Protein 9H92 (pdb70)

B-factor: mean 19.62, std 9.48, range [9.52, 74.87]

Solvent-accessible surface area: 17954 Å² total; per-residue (Å²): 108,82,17,28,96,43,0,64,72,9,8,67,48,73,82,101,7,6,1,47,45,156,74,90,109,17,86,102,66,4,51,29,9,3,73,36,52,11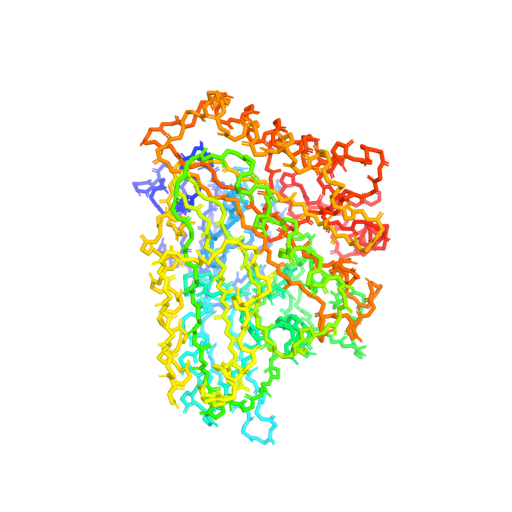6,29,70,0,29,0,2,0,40,0,109,68,22,107,29,0,9,27,0,0,112,2,0,63,91,41,136,33,69,0,5,28,24,12,22,16,37,46,35,6,8,13,10,2,27,83,41,12,1,2,0,12,3,54,64,13,51,83,36,56,16,82,104,132,64,75,18,1,126,0,0,0,0,0,69,1,10,96,1,2,77,36,1,66,99,49,46,20,28,3,2,1,19,10,52,22,41,79,25,3,0,9,43,20,1,8,24,0,0,30,22,20,6,4,15,46,39,0,1,1,0,22,11,3,77,46,0,32,0,0,21,9,115,27,52,79,37,80,0,14,116,109,101,65,106,78,9,3,6,0,2,4,2,2,5,44,0,0,2,0,9,6,7,1,13,0,96,12,41,78,34,19,140,20,1,0,32,5,16,13,29,15,113,34,84,80,36,57,47,15,0,71,8,2,26,23,0,11,68,18,21,42,66,56,72,6,41,103,86,0,11,1,43,0,37,0,32,52,95,17,1,49,0,12,16,3,35,26,21,41,52,128,84,0,84,83,63,81,0,23,71,83,13,168,85,76,24,88,45,60,112,49,116,47,30,128,43,13,51,75,6,10,31,35,19,14,61,118,32,141,91,52,16,45,14,41,70,15,37,2,5,8,22,3,14,7,0,23,99,125,9,41,5,62,102,103,7,0,57,66,2,2,96,45,7,55,107,42,176,35,48,31,75,42,9,3,1,25,1,18,12,5,13,16,16,0,147,119,22,66,33,74,77,0,0,8,42,7,5,64,3,20,0,3,0,42,1,13,0,62,10,101,37,110,26,75,96,61,0,18,95,1,1,30,16,0,13,124,21,2,18,53,34,80,96,145,32,87,28,1,11,18,21,27,32,7,1,18,77,26,84,53,112,95,0,9,67,2,5,5,11,176,8,37,112,81,0,35,82,8,0,31,79,38,0,81,116,24,13,0,59,8,86,5,9,0,53,35,132

Sequence (466 aa):
SAFATCLLASVGGNSSAVAFPNQANYSTLVAPYNFDLLTTPSAIVWPQDTQQVAAAVKCAVDSDIKVQPKSGGHNYGNYGSTTGELSVNLDNLQHFSMNETSWTARLGPGNRLGRVTELMYNNGGRHVPHGTTFTVGLGGHATVGGAGAASRMHGLLLDYVEEVEVVLANSSIVRASKSHNEDLFFAVRGAASSVGIVTDFSIRTEPVPVSSVTYSYIWEGTDPAARAEVFLTWQSSLLAGGSLPQHMAYDLVATANSMILGGAYFGSQEDFEAFNLSSHFKVAPDVTHIKTYTNFFDFSAAASAQTKAAGIASPSHFYAKSLVFNQQTLIPDDAAEEVFKYLATTKNGTDLYAVTFAALGGAVRDVSASETAFYHRDASYFMFSFGRTSGDLTDTTVQFLDGLSEVLTSGQPDAYYGQYVGNVDPRQPTDEALTGYYGKNLHRLQQIKSAVDPNDVFHNQQSIPPL

Nearest PDB structures (foldseek):
  6eo4-assembly2_B  TM=8.897E-01  e=3.076E-40  Physcomitrium patens
  6eo5-assembly2_B  TM=8.881E-01  e=4.455E-39  Physcomitrium patens
  4pzf-assembly1_A  TM=8.553E-01  e=3.661E-32  Eschscholzia californica
  4mla-assembly2_B  TM=7.604E-01  e=3.879E-24  Zea mays
  4mla-assembly1_A  TM=7.280E-01  e=3.454E-24  Zea mays

Secondary structure (DSSP, 8-state):
-HHHHHHHHHTTT-GGGEE-TTSTTHHHHH--SBSSS----SEEE--SSHHHHHHHHHHHHHTT--EEEESS---TT-GGG-TTSEEEE-TT---EEEETTTTEEEE-TT-BHHHHHHHHHHTTSEE----S-TTSBHHHHTTT----TTHHHH--GGGGEEEEEEE-TTS-EEEEBTTBSHHHHHHHHHHGGGT-EEEEEEEE-EEPPS-EEEEEEEEE---HHHHHHHHHHHHHHHHTT-S-TT-EEEEEE-SSEEEEEEEESS-HHHHHHH-GGGGSSS--SEEEEEEESSHHHHHHHHHHHHHHTTSSSSBEEEEEEEEE-TTSPPPHHHHHHHHHHHHHS----SEEEEEEEE--GGGGGS-TTTSS---TT-SEEEEEEEEESSS--HHHHHHHHHHHHHHTTTSTTS-----TTS---SS-HHHHHHHHHGGGHHHHHHHHHHH-TT--B--TTPPPP-

Structure (mmCIF, N/CA/C/O backbone):
data_9H92
#
_entry.id   9H92
#
_cell.length_a   65.115
_cell.length_b   115.720
_cell.length_c   137.426
_cell.angle_alpha   90.00
_cell.angle_beta   90.00
_cell.angle_gamma   90.00
#
_symmetry.space_group_name_H-M   'C 2 2 21'
#
loop_
_entity.id
_entity.type
_entity.pdbx_description
1 polymer 'FAD-linked oxidoreductase sorD'
2 branched alpha-D-mannopyranose-(1-6)-alpha-D-mannopyranose-(1-4)-2-acetamido-2-deoxy-beta-D-glucopyranose-(1-4)-2-acetamido-2-deoxy-beta-D-glucopyranose
3 branched 2-acetamido-2-deoxy-beta-D-glucopyranose-(1-4)-2-acetamido-2-deoxy-beta-D-glucopyranose
4 non-polymer 'FLAVIN-ADENINE DINUCLEOTIDE'
5 non-polymer 2-acetamido-2-deoxy-beta-D-glucopyranose
6 non-polymer 'THIOCYANATE ION'
7 water water
#
loop_
_atom_site.group_PDB
_atom_site.id
_atom_site.type_symbol
_atom_site.label_atom_id
_atom_site.label_alt_id
_atom_site.label_comp_id
_atom_site.label_asym_id
_atom_site.label_entity_id
_atom_site.label_seq_id
_atom_site.pdbx_PDB_ins_code
_atom_site.Cartn_x
_atom_site.Cartn_y
_atom_site.Cartn_z
_atom_site.occupancy
_atom_site.B_iso_or_equiv
_atom_site.auth_seq_id
_atom_site.auth_comp_id
_atom_site.auth_asym_id
_atom_site.auth_atom_id
_atom_site.pdbx_PDB_model_num
ATOM 1 N N . SER A 1 5 ? -48.369 -37.197 28.720 1.00 39.14 5 SER A N 1
ATOM 2 C CA . SER A 1 5 ? -49.167 -35.999 28.373 1.00 36.03 5 SER A CA 1
ATOM 3 C C . SER A 1 5 ? -49.537 -36.094 26.897 1.00 34.59 5 SER A C 1
ATOM 4 O O . SER A 1 5 ? -48.922 -36.870 26.162 1.00 34.70 5 SER A O 1
ATOM 7 N N . ALA A 1 6 ? -50.547 -35.316 26.491 1.00 30.06 6 ALA A N 1
ATOM 8 C CA . ALA A 1 6 ? -50.878 -35.169 25.084 1.00 30.54 6 ALA A CA 1
ATOM 9 C C . ALA A 1 6 ? -49.638 -34.702 24.316 1.00 25.77 6 ALA A C 1
ATOM 10 O O . ALA A 1 6 ? -49.364 -35.192 23.221 1.00 23.72 6 ALA A O 1
ATOM 12 N N . PHE A 1 7 ? -48.937 -33.709 24.886 1.00 23.20 7 PHE A N 1
ATOM 13 C CA . PHE A 1 7 ? -47.716 -33.166 24.279 1.00 20.53 7 PHE A CA 1
ATOM 14 C C . PHE A 1 7 ? -46.688 -34.266 24.021 1.00 19.21 7 PHE A C 1
ATOM 15 O O . PHE A 1 7 ? -46.078 -34.327 22.949 1.00 18.09 7 PHE A O 1
ATOM 23 N N . ALA A 1 8 ? -46.396 -35.085 25.027 1.00 19.60 8 ALA A N 1
ATOM 24 C CA . ALA A 1 8 ? -45.422 -36.147 24.894 1.00 18.44 8 ALA A CA 1
ATOM 25 C C . ALA A 1 8 ? -45.828 -37.163 23.823 1.00 17.27 8 ALA A C 1
ATOM 26 O O . ALA A 1 8 ? -44.966 -37.644 23.078 1.00 17.98 8 ALA A O 1
ATOM 28 N N . THR A 1 9 ? -47.114 -37.566 23.818 1.00 18.04 9 THR A N 1
ATOM 29 C CA . THR A 1 9 ? -47.635 -38.514 22.847 1.00 18.21 9 THR A CA 1
ATOM 30 C C . THR A 1 9 ? -47.455 -37.930 21.436 1.00 15.70 9 THR A C 1
ATOM 31 O O . THR A 1 9 ? -47.047 -38.610 20.501 1.00 18.59 9 THR A O 1
ATOM 35 N N . CYS A 1 10 ? -47.847 -36.690 21.302 1.00 16.12 10 CYS A N 1
ATOM 36 C CA . CYS A 1 10 ? -47.842 -36.012 20.008 1.00 16.75 10 CYS A CA 1
ATOM 37 C C . CYS A 1 10 ? -46.405 -35.921 19.500 1.00 14.91 10 CYS A C 1
ATOM 38 O O . CYS A 1 10 ? -46.131 -36.220 18.354 1.00 15.88 10 CYS A O 1
ATOM 41 N N . LEU A 1 11 ? -45.638 -35.807 20.449 1.00 15.23 11 LEU A N 1
ATOM 42 C CA . LEU A 1 11 ? -44.322 -35.391 19.985 1.00 15.16 11 LEU A CA 1
ATOM 43 C C . LEU A 1 11 ? -43.469 -36.603 19.617 1.00 14.52 11 LEU A C 1
ATOM 44 O O . LEU A 1 11 ? -42.737 -36.611 18.631 1.00 15.53 11 LEU A O 1
ATOM 49 N N . LEU A 1 12 ? -43.727 -37.772 20.305 1.00 13.88 12 LEU A N 1
ATOM 50 C CA . LEU A 1 12 ? -43.265 -39.079 19.902 1.00 14.00 12 LEU A CA 1
ATOM 51 C C . LEU A 1 12 ? -43.786 -39.444 18.509 1.00 14.49 12 LEU A C 1
ATOM 52 O O . LEU A 1 12 ? -43.061 -39.982 17.661 1.00 14.83 12 LEU A O 1
ATOM 57 N N . ALA A 1 13 ? -45.076 -39.184 18.249 1.00 14.59 13 ALA A N 1
ATOM 58 C CA . ALA A 1 13 ? -45.609 -39.449 16.927 1.00 15.20 13 ALA A CA 1
ATOM 59 C C . ALA A 1 13 ? -44.958 -38.543 15.866 1.00 15.57 13 ALA A C 1
ATOM 60 O O . ALA A 1 13 ? -44.823 -38.978 14.724 1.00 15.42 13 ALA A O 1
ATOM 62 N N . SER A 1 14 ? -44.605 -37.284 16.225 1.00 15.38 14 SER A N 1
ATOM 63 C CA . SER A 1 14 ? -43.963 -36.386 15.263 1.00 15.82 14 SER A CA 1
ATOM 64 C C . SER A 1 14 ? -42.669 -36.983 14.701 1.00 16.50 14 SER A C 1
ATOM 65 O O . SER A 1 14 ? -42.307 -36.687 13.565 1.00 16.40 14 SER A O 1
ATOM 68 N N . VAL A 1 15 ? -41.973 -37.853 15.463 1.00 14.24 15 VAL A N 1
ATOM 69 C CA . VAL A 1 15 ? -40.777 -38.525 14.992 1.00 14.39 15 VAL A CA 1
ATOM 70 C C . VAL A 1 15 ? -41.042 -40.008 14.718 1.00 15.11 15 VAL A C 1
ATOM 71 O O . VAL A 1 15 ? -40.141 -40.816 14.760 1.00 15.68 15 VAL A O 1
ATOM 75 N N . GLY A 1 16 ? -42.297 -40.369 14.419 1.00 16.88 16 GLY A N 1
ATOM 76 C CA . GLY A 1 16 ? -42.591 -41.708 13.919 1.00 17.34 16 GLY A CA 1
ATOM 77 C C . GLY A 1 16 ? -42.427 -42.805 14.965 1.00 18.47 16 GLY A C 1
ATOM 78 O O . GLY A 1 16 ? -42.163 -43.944 14.612 1.00 18.53 16 GLY A O 1
ATOM 79 N N . GLY A 1 17 ? -42.554 -42.454 16.243 1.00 17.68 17 GLY A N 1
ATOM 80 C CA . GLY A 1 17 ? -42.465 -43.444 17.313 1.00 18.72 17 GLY A CA 1
ATOM 81 C C . GLY A 1 17 ? -41.021 -43.790 17.685 1.00 17.74 17 GLY A C 1
ATOM 82 O O . GLY A 1 17 ? -40.768 -44.713 18.464 1.00 16.76 17 GLY A O 1
ATOM 83 N N . ASN A 1 18 ? -40.052 -43.064 17.126 1.00 16.22 18 ASN A N 1
ATOM 84 C CA . ASN A 1 18 ? -38.668 -43.307 17.491 1.00 16.09 18 ASN A CA 1
ATOM 85 C C . ASN A 1 18 ? -38.374 -42.631 18.834 1.00 16.25 18 ASN A C 1
ATOM 86 O O . ASN A 1 18 ? -38.127 -41.435 18.864 1.00 14.22 18 ASN A O 1
ATOM 91 N N . SER A 1 19 ? -38.361 -43.405 19.927 1.00 15.46 19 SER A N 1
ATOM 92 C CA . SER A 1 19 ? -38.215 -42.857 21.273 1.00 15.96 19 SER A CA 1
ATOM 93 C C . SER A 1 19 ? -36.816 -42.275 21.515 1.00 15.96 19 SER A C 1
ATOM 94 O O . SER A 1 19 ? -36.674 -41.497 22.449 1.00 17.21 19 SER A O 1
ATOM 97 N N . SER A 1 20 ? -35.837 -42.606 20.679 1.00 15.82 20 SER A N 1
ATOM 98 C CA . SER A 1 20 ? -34.498 -42.031 20.680 1.00 16.79 20 SER A CA 1
ATOM 99 C C . SER A 1 20 ? -34.480 -40.634 20.066 1.00 15.65 20 SER A C 1
ATOM 100 O O . SER A 1 20 ? -33.453 -39.967 20.158 1.00 15.25 20 SER A O 1
ATOM 103 N N . ALA A 1 21 ? -35.574 -40.211 19.428 1.00 13.47 21 ALA A N 1
ATOM 104 C CA . ALA A 1 21 ? -35.591 -38.921 18.742 1.00 14.39 21 ALA A CA 1
ATOM 105 C C . ALA A 1 21 ? -36.402 -37.869 19.512 1.00 13.21 21 ALA A C 1
ATOM 106 O O . ALA A 1 21 ? -36.734 -36.791 18.987 1.00 12.63 21 ALA A O 1
ATOM 108 N N . VAL A 1 22 ? -36.784 -38.217 20.751 1.00 13.22 22 VAL A N 1
ATOM 109 C CA . VAL A 1 22 ? -37.411 -37.307 21.683 1.00 12.86 22 VAL A CA 1
ATOM 110 C C . VAL A 1 22 ? -36.792 -37.535 23.057 1.00 13.15 22 VAL A C 1
ATOM 111 O O . VAL A 1 22 ? -36.433 -38.675 23.411 1.00 13.58 22 VAL A O 1
ATOM 115 N N . ALA A 1 23 ? -36.699 -36.432 23.823 1.00 12.83 23 ALA A N 1
ATOM 116 C CA . ALA A 1 23 ? -36.304 -36.518 25.223 1.00 14.12 23 ALA A CA 1
ATOM 117 C C . ALA A 1 23 ? -37.147 -35.574 26.065 1.00 13.97 23 ALA A C 1
ATOM 118 O O . ALA A 1 23 ? -37.461 -34.477 25.624 1.00 12.60 23 ALA A O 1
ATOM 120 N N . PHE A 1 24 ? -37.484 -36.027 27.279 1.00 13.98 24 PHE A N 1
ATOM 121 C CA . PHE A 1 24 ? -38.270 -35.230 28.213 1.00 14.38 24 PHE A CA 1
ATOM 122 C C . PHE A 1 24 ? -37.529 -35.049 29.539 1.00 13.82 24 PHE A C 1
ATOM 123 O O . PHE A 1 24 ? -36.684 -35.864 29.883 1.00 15.17 24 PHE A O 1
ATOM 131 N N . PRO A 1 25 ? -37.848 -33.969 30.296 1.00 15.13 25 PRO A N 1
ATOM 132 C CA . PRO A 1 25 ? -37.254 -33.727 31.604 1.00 16.78 25 PRO A CA 1
ATOM 133 C C . PRO A 1 25 ? -37.531 -35.009 32.409 1.00 19.16 25 PRO A C 1
ATOM 134 O O . PRO A 1 25 ? -38.521 -35.704 32.213 1.00 25.47 25 PRO A O 1
ATOM 138 N N . ASN A 1 26 ? -36.620 -35.351 33.264 1.00 24.28 26 ASN A N 1
ATOM 139 C CA . ASN A 1 26 ? -36.793 -36.553 34.065 1.00 19.36 26 ASN A CA 1
ATOM 140 C C . ASN A 1 26 ? -36.328 -37.787 33.313 1.00 16.38 26 ASN A C 1
ATOM 141 O O . ASN A 1 26 ? -36.458 -38.850 33.893 1.00 16.88 26 ASN A O 1
ATOM 146 N N . GLN A 1 27 ? -35.837 -37.678 32.074 1.00 15.66 27 GLN A N 1
ATOM 147 C CA . GLN A 1 27 ? -35.151 -38.810 31.467 1.00 15.80 27 GLN A CA 1
ATOM 148 C C . GLN A 1 27 ? -33.732 -38.689 32.018 1.00 15.02 27 GLN A C 1
ATOM 149 O O . GLN A 1 27 ? -33.217 -37.588 32.212 1.00 14.37 27 GLN A O 1
ATOM 155 N N . ALA A 1 28 ? -33.084 -39.835 32.245 1.00 13.69 28 ALA A N 1
ATOM 156 C CA . ALA A 1 28 ? -31.660 -39.845 32.522 1.00 15.90 28 ALA A CA 1
ATOM 157 C C . ALA A 1 28 ? -30.914 -39.053 31.456 1.00 15.68 28 ALA A C 1
ATOM 158 O O . ALA A 1 28 ? -31.239 -39.091 30.260 1.00 14.37 28 ALA A O 1
ATOM 160 N N . ASN A 1 29 ? -29.910 -38.305 31.919 1.00 15.75 29 ASN A N 1
ATOM 161 C CA . ASN A 1 29 ? -29.007 -37.590 31.036 1.00 15.70 29 ASN A CA 1
ATOM 162 C C . ASN A 1 29 ? -29.640 -36.368 30.380 1.00 13.24 29 ASN A C 1
ATOM 163 O O . ASN A 1 29 ? -29.046 -35.817 29.467 1.00 13.67 29 ASN A O 1
ATOM 168 N N . TYR A 1 30 ? -30.814 -35.925 30.844 1.00 12.29 30 TYR A N 1
ATOM 169 C CA . TYR A 1 30 ? -31.479 -34.829 30.155 1.00 12.12 30 TYR A CA 1
ATOM 170 C C . TYR A 1 30 ? -30.607 -33.582 30.125 1.00 13.37 30 TYR A C 1
ATOM 171 O O . TYR A 1 30 ? -30.474 -32.925 29.083 1.00 13.05 30 TYR A O 1
ATOM 180 N N . SER A 1 31 ? -29.989 -33.229 31.265 1.00 15.45 31 SER A N 1
ATOM 181 C CA . SER A 1 31 ? -29.223 -32.002 31.267 1.00 16.52 31 SER A CA 1
ATOM 182 C C . SER A 1 31 ? -28.024 -32.068 30.310 1.00 14.26 31 SER A C 1
ATOM 183 O O . SER A 1 31 ? -27.673 -31.039 29.733 1.00 15.29 31 SER A O 1
ATOM 186 N N . THR A 1 32 ? -27.462 -33.255 30.033 1.00 13.45 32 THR A N 1
ATOM 187 C CA . THR A 1 32 ? -26.407 -33.428 29.035 1.00 14.05 32 THR A CA 1
ATOM 188 C C . THR A 1 32 ? -27.015 -33.348 27.634 1.00 13.30 32 THR A C 1
ATOM 189 O O . THR A 1 32 ? -26.444 -32.727 26.751 1.00 13.46 32 THR A O 1
ATOM 193 N N . LEU A 1 33 ? -28.168 -33.967 27.403 1.00 12.55 33 LEU A N 1
ATOM 194 C CA . LEU A 1 33 ? -28.819 -33.898 26.092 1.00 12.59 33 LEU A CA 1
ATOM 195 C C . LEU A 1 33 ? -29.145 -32.458 25.685 1.00 13.05 33 LEU A C 1
ATOM 196 O O . LEU A 1 33 ? -29.087 -32.125 24.500 1.00 13.49 33 LEU A O 1
ATOM 201 N N . VAL A 1 34 ? -29.521 -31.603 26.657 1.00 12.73 34 VAL A N 1
ATOM 202 C CA . VAL A 1 34 ? -29.754 -30.190 26.395 1.00 12.89 34 VAL A CA 1
ATOM 203 C C . VAL A 1 34 ? -28.504 -29.514 25.818 1.00 13.08 34 VAL A C 1
ATOM 204 O O . VAL A 1 34 ? -28.636 -28.611 24.972 1.00 12.42 34 VAL A O 1
ATOM 208 N N . ALA A 1 35 ? -27.314 -29.956 26.267 1.00 12.78 35 ALA A N 1
ATOM 209 C CA . ALA A 1 35 ? -26.042 -29.555 25.670 1.00 14.23 35 ALA A CA 1
ATOM 210 C C . ALA A 1 35 ? -25.853 -28.047 25.763 1.00 12.85 35 ALA A C 1
ATOM 211 O O . ALA A 1 35 ? -25.718 -27.343 24.749 1.00 14.17 35 ALA A O 1
ATOM 213 N N . PRO A 1 36 ? -25.762 -27.482 26.988 1.00 12.32 36 PRO A N 1
ATOM 214 C CA . PRO A 1 36 ? -25.534 -26.045 27.124 1.00 12.35 36 PRO A CA 1
ATOM 215 C C . PRO A 1 36 ? -24.187 -25.629 26.539 1.00 12.26 36 PRO A C 1
ATOM 216 O O . PRO A 1 36 ? -23.207 -26.378 26.615 1.00 14.34 36 PRO A O 1
ATOM 220 N N . TYR A 1 37 ? -24.183 -24.424 25.947 1.00 12.02 37 TYR A N 1
ATOM 221 C CA . TYR A 1 37 ? -22.944 -23.789 25.529 1.00 12.18 37 TYR A CA 1
ATOM 222 C C . TYR A 1 37 ? -22.460 -22.905 26.679 1.00 12.07 37 TYR A C 1
ATOM 223 O O . TYR A 1 37 ? -21.334 -23.035 27.147 1.00 12.22 37 TYR A O 1
ATOM 232 N N . ASN A 1 38 ? -23.307 -21.993 27.118 1.00 11.37 38 ASN A N 1
ATOM 233 C CA . ASN A 1 38 ? -22.998 -21.226 28.315 1.00 12.07 38 ASN A CA 1
ATOM 234 C C . ASN A 1 38 ? -23.355 -22.076 29.529 1.00 12.35 38 ASN A C 1
ATOM 235 O O . ASN A 1 38 ? -24.503 -22.501 29.678 1.00 12.03 38 ASN A O 1
ATOM 240 N N . PHE A 1 39 ? -22.387 -22.292 30.419 1.00 11.72 39 PHE A N 1
ATOM 241 C CA . PHE A 1 39 ? -22.597 -23.217 31.526 1.00 12.00 39 PHE A CA 1
ATOM 242 C C . PHE A 1 39 ? -23.279 -22.547 32.718 1.00 12.39 39 PHE A C 1
ATOM 243 O O . PHE A 1 39 ? -23.640 -23.247 33.661 1.00 13.17 39 PHE A O 1
ATOM 251 N N . ASP A 1 40 ? -23.459 -21.235 32.682 1.00 11.90 40 ASP A N 1
ATOM 252 C CA . ASP A 1 40 ? -24.134 -20.518 33.752 1.00 13.82 40 ASP A CA 1
ATOM 253 C C . ASP A 1 40 ? -25.646 -20.505 33.554 1.00 13.03 40 ASP A C 1
ATOM 254 O O . ASP A 1 40 ? -26.383 -20.706 34.527 1.00 14.71 40 ASP A O 1
ATOM 259 N N . LEU A 1 41 ? -26.077 -20.316 32.297 1.00 13.17 41 LEU A N 1
ATOM 260 C CA . LEU A 1 41 ? -27.485 -20.132 31.978 1.00 12.84 41 LEU A CA 1
ATOM 261 C C . LEU A 1 41 ? -28.087 -21.476 31.575 1.00 13.29 41 LEU A C 1
ATOM 262 O O . LEU A 1 41 ? -28.589 -21.645 30.475 1.00 12.83 41 LEU A O 1
ATOM 267 N N . LEU A 1 42 ? -28.090 -22.420 32.523 1.00 12.50 42 LEU A N 1
ATOM 268 C CA . LEU A 1 42 ? -28.613 -23.751 32.285 1.00 13.52 42 LEU A CA 1
ATOM 269 C C . LEU A 1 42 ? -30.121 -23.667 32.138 1.00 13.74 42 LEU A C 1
ATOM 270 O O . LEU A 1 42 ? -30.746 -22.824 32.754 1.00 17.03 42 LEU A O 1
ATOM 275 N N . THR A 1 43 ? -30.693 -24.529 31.315 1.00 12.57 43 THR A N 1
ATOM 276 C CA . THR A 1 43 ? -32.102 -24.448 30.985 1.00 12.73 43 THR A CA 1
ATOM 277 C C . THR A 1 43 ? -32.711 -25.837 31.095 1.00 12.72 43 THR A C 1
ATOM 278 O O . THR A 1 43 ? -32.007 -26.857 31.033 1.00 13.46 43 THR A O 1
ATOM 282 N N . THR A 1 44 ? -34.051 -25.851 31.115 1.00 12.49 44 THR A N 1
ATOM 283 C CA . THR A 1 44 ? -34.823 -27.089 31.095 1.00 11.88 44 THR A CA 1
ATOM 284 C C . THR A 1 44 ? -35.926 -26.907 30.061 1.00 12.01 44 THR A C 1
ATOM 285 O O . THR A 1 44 ? -37.062 -26.509 30.362 1.00 12.46 44 THR A O 1
ATOM 289 N N . PRO A 1 45 ? -35.630 -27.175 28.789 1.00 12.11 45 PRO A N 1
ATOM 290 C CA . PRO A 1 45 ? -36.698 -27.226 27.778 1.00 12.30 45 PRO A CA 1
ATOM 291 C C . PRO A 1 45 ? -37.811 -28.172 28.222 1.00 12.45 45 PRO A C 1
ATOM 292 O O . PRO A 1 45 ? -37.532 -29.138 28.950 1.00 13.20 45 PRO A O 1
ATOM 296 N N . SER A 1 46 ? -39.052 -27.909 27.770 1.00 11.68 46 SER A N 1
ATOM 297 C CA . SER A 1 46 ? -40.149 -28.831 28.046 1.00 13.49 46 SER A CA 1
ATOM 298 C C . SER A 1 46 ? -39.932 -30.174 27.346 1.00 12.86 46 SER A C 1
ATOM 299 O O . SER A 1 46 ? -40.447 -31.191 27.793 1.00 12.96 46 SER A O 1
ATOM 302 N N . ALA A 1 47 ? -39.209 -30.157 26.219 1.00 11.52 47 ALA A N 1
ATOM 303 C CA . ALA A 1 47 ? -38.806 -31.368 25.522 1.00 11.62 47 ALA A CA 1
ATOM 304 C C . ALA A 1 47 ? -37.758 -31.012 24.480 1.00 11.50 47 ALA A C 1
ATOM 305 O O . ALA A 1 47 ? -37.649 -29.840 24.096 1.00 10.97 47 ALA A O 1
ATOM 307 N N . ILE A 1 48 ? -37.029 -32.039 24.033 1.00 11.72 48 ILE A N 1
ATOM 308 C CA . ILE A 1 48 ? -36.117 -31.942 22.896 1.00 11.77 48 ILE A CA 1
ATOM 309 C C . ILE A 1 48 ? -36.600 -32.949 21.857 1.00 11.82 48 ILE A C 1
ATOM 310 O O . ILE A 1 48 ? -36.968 -34.066 22.213 1.00 12.15 48 ILE A O 1
ATOM 315 N N . VAL A 1 49 ? -36.614 -32.561 20.587 1.00 11.85 49 VAL A N 1
ATOM 316 C CA . VAL A 1 49 ? -36.977 -33.487 19.517 1.00 11.31 49 VAL A CA 1
ATOM 317 C C . VAL A 1 49 ? -35.910 -33.389 18.430 1.00 10.84 49 VAL A C 1
ATOM 318 O O . VAL A 1 49 ? -35.392 -32.281 18.188 1.00 11.87 49 VAL A O 1
ATOM 322 N N . TRP A 1 50 ? -35.632 -34.529 17.766 1.00 10.85 50 TRP A N 1
ATOM 323 C CA . TRP A 1 50 ? -34.655 -34.615 16.691 1.00 11.92 50 TRP A CA 1
ATOM 324 C C . TRP A 1 50 ? -35.338 -35.017 15.390 1.00 11.57 50 TRP A C 1
ATOM 325 O O . TRP A 1 50 ? -35.298 -36.198 14.991 1.00 12.34 50 TRP A O 1
ATOM 336 N N . PRO A 1 51 ? -36.015 -34.076 14.715 1.00 11.91 51 PRO A N 1
ATOM 337 C CA . PRO A 1 51 ? -36.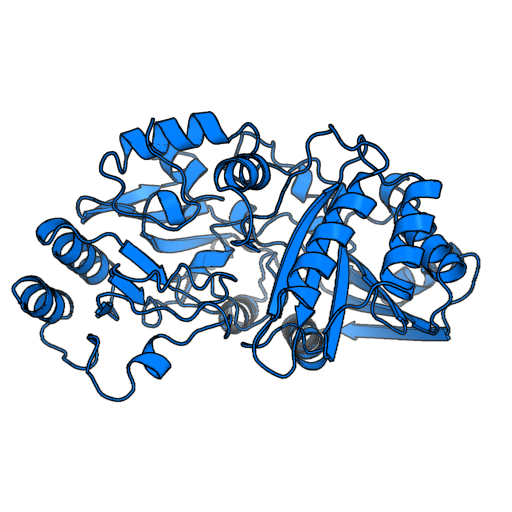703 -34.417 13.459 1.00 12.71 51 PRO A CA 1
ATOM 338 C C . PRO A 1 51 ? -35.699 -34.906 12.415 1.00 13.25 51 PRO A C 1
ATOM 339 O O . PRO A 1 51 ? -34.549 -34.473 12.357 1.00 13.65 51 PRO A O 1
ATOM 343 N N . GLN A 1 52 ? -36.187 -35.790 11.537 1.00 13.50 52 GLN A N 1
ATOM 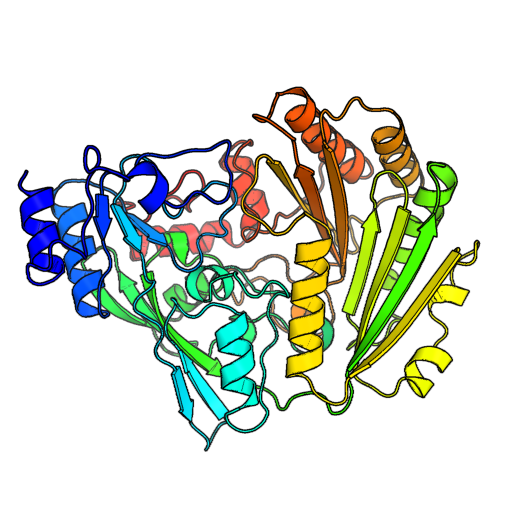344 C CA . GLN A 1 52 ? -35.401 -36.287 10.414 1.00 15.32 52 GLN A CA 1
ATOM 345 C C . GLN A 1 52 ? -35.441 -35.362 9.199 1.00 15.14 52 GLN A C 1
ATOM 346 O O . GLN A 1 52 ? -34.583 -35.483 8.322 1.00 16.91 52 GLN A O 1
ATOM 352 N N . ASP A 1 53 ? -36.500 -34.565 9.050 1.00 14.66 53 ASP A N 1
ATOM 353 C CA . ASP A 1 53 ? -36.741 -33.806 7.829 1.00 15.43 53 ASP A CA 1
ATOM 354 C C . ASP A 1 53 ? -37.727 -32.671 8.110 1.00 14.93 53 ASP A C 1
ATOM 355 O O . ASP A 1 53 ? -38.220 -32.532 9.244 1.00 15.34 53 ASP A O 1
ATOM 360 N N . THR A 1 54 ? -38.055 -31.890 7.065 1.00 13.58 54 THR A N 1
ATOM 361 C CA . THR A 1 54 ? -38.920 -30.736 7.198 1.00 12.80 54 THR A CA 1
ATOM 362 C C . THR A 1 54 ? -40.285 -31.146 7.752 1.00 11.59 54 THR A C 1
ATOM 363 O O . THR A 1 54 ? -40.851 -30.456 8.579 1.00 13.01 54 THR A O 1
ATOM 367 N N . GLN A 1 55 ? -40.899 -32.211 7.212 1.00 11.89 55 GLN A N 1
ATOM 368 C CA . GLN A 1 55 ? -42.200 -32.665 7.675 1.00 11.69 55 GLN A CA 1
ATOM 369 C C . GLN A 1 55 ? -42.217 -32.891 9.191 1.00 12.41 55 GLN A C 1
ATOM 370 O O . GLN A 1 55 ? -43.143 -32.487 9.891 1.00 12.17 55 GLN A O 1
ATOM 376 N N . GLN A 1 56 ? -41.154 -33.475 9.726 1.00 12.72 56 GLN A N 1
ATOM 377 C CA . GLN A 1 56 ? -41.127 -33.792 11.151 1.00 12.69 56 GLN A CA 1
ATOM 378 C C . GLN A 1 56 ? -40.925 -32.516 11.975 1.00 11.78 56 GLN A C 1
ATOM 379 O O . GLN A 1 56 ? -41.456 -32.418 13.084 1.00 11.32 56 GLN A O 1
ATOM 385 N N . VAL A 1 57 ? -40.225 -31.535 11.399 1.00 12.63 57 VAL A N 1
ATOM 386 C CA . VAL A 1 57 ? -40.136 -30.224 12.024 1.00 12.14 57 VAL A CA 1
ATOM 387 C C . VAL A 1 57 ? -41.558 -29.665 12.125 1.00 13.07 57 VAL A C 1
ATOM 388 O O . VAL A 1 57 ? -41.944 -29.186 13.180 1.00 12.21 57 VAL A O 1
ATOM 392 N N . ALA A 1 58 ? -42.317 -29.686 11.009 1.00 13.04 58 ALA A N 1
ATOM 393 C CA . ALA A 1 58 ? -43.653 -29.108 10.983 1.00 13.36 58 ALA A CA 1
ATOM 394 C C . ALA A 1 58 ? -44.545 -29.838 11.977 1.00 11.90 58 ALA A C 1
ATOM 395 O O . ALA A 1 58 ? -45.306 -29.205 12.714 1.00 12.45 58 ALA A O 1
ATOM 397 N N . ALA A 1 59 ? -44.427 -31.166 12.053 1.00 12.26 59 ALA A N 1
ATOM 398 C CA . ALA A 1 59 ? -45.221 -31.943 12.992 1.00 12.42 59 ALA A CA 1
ATOM 399 C C . ALA A 1 59 ? -44.900 -31.574 14.437 1.00 12.81 59 ALA A C 1
ATOM 400 O O . ALA A 1 59 ? -45.812 -31.394 15.268 1.00 13.84 59 ALA A O 1
ATOM 402 N N . ALA A 1 60 ? -43.618 -31.401 14.732 1.00 11.41 60 ALA A N 1
ATOM 403 C CA . ALA A 1 60 ? -43.224 -31.098 16.107 1.00 13.00 60 ALA A CA 1
ATOM 404 C C . ALA A 1 60 ? -43.675 -29.705 16.539 1.00 12.37 60 ALA A C 1
ATOM 405 O O . ALA A 1 60 ? -44.135 -29.538 17.667 1.00 12.35 60 ALA A O 1
ATOM 407 N N . VAL A 1 61 ? -43.624 -28.741 15.624 1.00 12.00 61 VAL A N 1
ATOM 408 C CA . VAL A 1 61 ? -44.109 -27.399 15.910 1.00 11.79 61 VAL A CA 1
ATOM 409 C C . VAL A 1 61 ? -45.590 -27.448 16.275 1.00 12.63 61 VAL A C 1
ATOM 410 O O . VAL A 1 61 ? -46.046 -26.800 17.216 1.00 13.63 61 VAL A O 1
ATOM 414 N N . LYS A 1 62 ? -46.355 -28.186 15.495 1.00 13.18 62 LYS A N 1
ATOM 415 C CA . LYS A 1 62 ? -47.772 -28.339 15.782 1.00 14.01 62 LYS A CA 1
ATOM 416 C C . LYS A 1 62 ? -48.013 -28.935 17.168 1.00 13.52 62 LYS A C 1
ATOM 417 O O . LYS A 1 62 ? -48.920 -28.499 17.868 1.00 14.84 62 LYS A O 1
ATOM 423 N N . CYS A 1 63 ? -47.212 -29.929 17.567 1.00 13.70 63 CYS A N 1
ATOM 424 C CA . CYS A 1 63 ? -47.354 -30.513 18.884 1.00 13.41 63 CYS A CA 1
ATOM 425 C C . CYS A 1 63 ? -47.220 -29.438 19.958 1.00 13.50 63 CYS A C 1
ATOM 426 O O . CYS A 1 63 ? -48.019 -29.403 20.892 1.00 13.26 63 CYS A O 1
ATOM 429 N N . ALA A 1 64 ? -46.208 -28.570 19.829 1.00 13.96 64 ALA A N 1
ATOM 430 C CA . ALA A 1 64 ? -46.044 -27.455 20.754 1.00 14.01 64 ALA A CA 1
ATOM 431 C C . ALA A 1 64 ? -47.252 -26.524 20.720 1.00 17.33 64 ALA A C 1
ATOM 432 O O . ALA A 1 64 ? -47.838 -26.211 21.775 1.00 15.00 64 ALA A O 1
ATOM 434 N N . VAL A 1 65 ? -47.666 -26.115 19.515 1.00 15.63 65 VAL A N 1
ATOM 435 C CA . VAL A 1 65 ? -48.775 -25.181 19.397 1.00 16.66 65 VAL A CA 1
ATOM 436 C C . VAL A 1 65 ? -50.019 -25.769 20.061 1.00 14.85 65 VAL A C 1
ATOM 437 O O . VAL A 1 65 ? -50.699 -25.038 20.769 1.00 16.66 65 VAL A O 1
ATOM 441 N N . ASP A 1 66 ? -50.287 -27.060 19.838 1.00 15.08 66 ASP A N 1
ATOM 442 C CA . ASP A 1 66 ? -51.474 -27.732 20.365 1.00 17.69 66 ASP A CA 1
ATOM 443 C C . ASP A 1 66 ? -51.477 -27.754 21.887 1.00 17.73 66 ASP A C 1
ATOM 444 O O . ASP A 1 66 ? -52.562 -27.889 22.466 1.00 18.54 66 ASP A O 1
ATOM 449 N N . SER A 1 67 ? -50.300 -27.668 22.534 1.00 16.76 67 SER A N 1
ATOM 450 C CA . SER A 1 67 ? -50.201 -27.694 23.984 1.00 17.54 67 SER A CA 1
ATOM 451 C C . SER A 1 67 ? -49.820 -26.343 24.580 1.00 17.52 67 SER A C 1
ATOM 452 O O . SER A 1 67 ? -49.439 -26.288 25.755 1.00 17.76 67 SER A O 1
ATOM 455 N N . ASP A 1 68 ? -49.911 -25.274 23.794 1.00 17.13 68 ASP A N 1
ATOM 456 C CA . ASP A 1 68 ? -49.603 -23.919 24.228 1.00 18.92 68 ASP A CA 1
ATOM 457 C C . ASP A 1 68 ? -48.168 -23.828 24.750 1.00 16.91 68 ASP A C 1
ATOM 458 O O . ASP A 1 68 ? -47.880 -23.197 25.780 1.00 18.65 68 ASP A O 1
ATOM 463 N N . ILE A 1 69 ? -47.274 -24.466 24.010 1.00 14.94 69 ILE A N 1
ATOM 464 C CA . ILE A 1 69 ? -45.848 -24.399 24.283 1.00 13.97 69 ILE A CA 1
ATOM 465 C C . ILE A 1 69 ? -45.177 -23.664 23.121 1.00 13.53 69 ILE A C 1
ATOM 466 O O . ILE A 1 69 ? -45.508 -23.891 21.946 1.00 13.40 69 ILE A O 1
ATOM 471 N N . LYS A 1 70 ? -44.190 -22.839 23.463 1.00 12.53 70 LYS A N 1
ATOM 472 C CA . LYS A 1 70 ? -43.430 -22.085 22.471 1.00 12.93 70 LYS A CA 1
ATOM 473 C C . LYS A 1 70 ? -42.200 -22.883 22.041 1.00 12.33 70 LYS A C 1
ATOM 474 O O . LYS A 1 70 ? -41.927 -23.952 22.576 1.00 12.22 70 LYS A O 1
ATOM 480 N N . VAL A 1 71 ? -41.480 -22.388 21.021 1.00 11.86 71 VAL A N 1
ATOM 481 C CA . VAL A 1 71 ? -40.534 -23.208 20.264 1.00 12.60 71 VAL A CA 1
ATOM 482 C C . VAL A 1 71 ? -39.290 -22.400 19.922 1.00 12.40 71 VAL A C 1
ATOM 483 O O . VAL A 1 71 ? -39.368 -21.224 19.515 1.00 11.62 71 VAL A O 1
ATOM 487 N N . GLN A 1 72 ? -38.126 -23.047 20.072 1.00 11.02 72 GLN A N 1
ATOM 488 C CA . GLN A 1 72 ? -36.919 -22.589 19.407 1.00 10.62 72 GLN A CA 1
ATOM 489 C C . GLN A 1 72 ? -36.257 -23.782 18.758 1.00 10.30 72 GLN A C 1
ATOM 490 O O . GLN A 1 72 ? -36.178 -24.873 19.345 1.00 11.54 72 GLN A O 1
ATOM 496 N N . PRO A 1 73 ? -35.675 -23.577 17.552 1.00 11.16 73 PRO A N 1
ATOM 497 C CA . PRO A 1 73 ? -34.768 -24.568 16.990 1.00 10.56 73 PRO A CA 1
ATOM 498 C C . PRO A 1 73 ? -33.360 -24.459 17.569 1.00 10.82 73 PRO A C 1
ATOM 499 O O . PRO A 1 73 ? -32.954 -23.417 18.106 1.00 10.96 73 PRO A O 1
ATOM 503 N N . LYS A 1 74 ? -32.607 -25.532 17.396 1.00 10.37 74 LYS A N 1
ATOM 504 C CA . LYS A 1 74 ? -31.198 -25.536 17.743 1.00 11.57 74 LYS A CA 1
ATOM 505 C C . LYS A 1 74 ? -30.428 -26.261 16.642 1.00 11.32 74 LYS A C 1
ATOM 506 O O . LYS A 1 74 ? -30.707 -27.415 16.317 1.00 10.92 74 LYS A O 1
ATOM 512 N N . SER A 1 75 ? -29.432 -25.570 16.089 1.00 10.40 75 SER A N 1
ATOM 513 C CA . SER A 1 75 ? -28.611 -26.126 15.021 1.00 10.20 75 SER A CA 1
ATOM 514 C C . SER A 1 75 ? -27.230 -26.482 15.579 1.00 11.10 75 SER A C 1
ATOM 515 O O . SER A 1 75 ? -27.002 -27.620 15.968 1.00 13.51 75 SER A O 1
ATOM 518 N N . GLY A 1 76 ? -26.345 -25.502 15.795 1.00 10.95 76 GLY A N 1
ATOM 519 C CA . GLY A 1 76 ? -25.047 -25.778 16.396 1.00 11.96 76 GLY A CA 1
ATOM 520 C C . GLY A 1 76 ? -24.979 -25.518 17.900 1.00 12.38 76 GLY A C 1
ATOM 521 O O . GLY A 1 76 ? -23.995 -25.926 18.566 1.00 11.81 76 GLY A O 1
ATOM 522 N N . GLY A 1 77 ? -25.999 -24.840 18.444 1.00 11.09 77 GLY A N 1
ATOM 523 C CA . GLY A 1 77 ? -26.063 -24.608 19.875 1.00 11.32 77 GLY A CA 1
ATOM 524 C C . GLY A 1 77 ? -25.121 -23.526 20.415 1.00 11.68 77 GLY A C 1
ATOM 525 O O . GLY A 1 77 ? -24.923 -23.467 21.620 1.00 13.68 77 GLY A O 1
ATOM 526 N N . HIS A 1 78 ? -24.535 -22.661 19.557 1.00 10.90 78 HIS A N 1
ATOM 527 C CA . HIS A 1 78 ? -23.574 -21.677 20.024 1.00 12.05 78 HIS A CA 1
ATOM 528 C C . HIS A 1 78 ? -24.212 -20.427 20.656 1.00 10.85 78 HIS A C 1
ATOM 529 O O . HIS A 1 78 ? -23.491 -19.535 21.116 1.00 12.85 78 HIS A O 1
ATOM 536 N N . ASN A 1 79 ? -25.539 -20.322 20.724 1.00 10.42 79 ASN A N 1
ATOM 537 C CA . ASN A 1 79 ? -26.172 -19.152 21.343 1.00 10.29 79 ASN A CA 1
ATOM 538 C C . ASN A 1 79 ? -25.663 -18.936 22.781 1.00 10.08 79 ASN A C 1
ATOM 539 O O . ASN A 1 79 ? -25.695 -19.854 23.625 1.00 9.76 79 ASN A O 1
ATOM 544 N N . TYR A 1 80 ? -25.298 -17.678 23.097 1.00 9.52 80 TYR A N 1
ATOM 545 C CA . TYR A 1 80 ? -24.682 -17.355 24.372 1.00 10.65 80 TYR A CA 1
ATOM 546 C C . TYR A 1 80 ? -25.662 -17.300 25.544 1.00 11.64 80 TYR A C 1
ATOM 547 O O . TYR A 1 80 ? -25.216 -17.242 26.699 1.00 11.90 80 TYR A O 1
ATOM 556 N N . GLY A 1 81 ? -26.972 -17.334 25.265 1.00 11.40 81 GLY A N 1
ATOM 557 C CA . GLY A 1 81 ? -27.965 -17.551 26.300 1.00 11.64 81 GLY A CA 1
ATOM 558 C C . GLY A 1 81 ? -28.634 -18.923 26.247 1.00 11.34 81 GLY A C 1
ATOM 559 O O . GLY A 1 81 ? -29.640 -19.122 26.919 1.00 11.62 81 GLY A O 1
ATOM 560 N N . ASN A 1 82 ? -28.095 -19.863 25.466 1.00 11.30 82 ASN A N 1
ATOM 561 C CA . ASN A 1 82 ? -28.712 -21.156 25.258 1.00 10.30 82 ASN A CA 1
ATOM 562 C C . ASN A 1 82 ? -30.169 -21.037 24.815 1.00 9.93 82 ASN A C 1
ATOM 563 O O . ASN A 1 82 ? -30.998 -21.874 25.134 1.00 11.08 82 ASN A O 1
ATOM 568 N N . TYR A 1 83 ? -30.465 -20.061 23.972 1.00 10.72 83 TYR A N 1
ATOM 569 C CA . TYR A 1 83 ? -31.843 -19.780 23.597 1.00 10.38 83 TYR A CA 1
ATOM 570 C C . TYR A 1 83 ? -32.458 -20.893 22.744 1.00 11.52 83 TYR A C 1
ATOM 571 O O . TYR A 1 83 ? -33.670 -21.044 22.730 1.00 11.94 83 TYR A O 1
ATOM 580 N N . GLY A 1 84 ? -31.647 -21.694 22.055 1.00 10.15 84 GLY A N 1
ATOM 581 C CA . GLY A 1 84 ? -32.159 -22.831 21.317 1.00 11.47 84 GLY A CA 1
ATOM 582 C C . GLY A 1 84 ? -32.655 -23.959 22.228 1.00 11.82 84 GLY A C 1
ATOM 583 O O . GLY A 1 84 ? -33.273 -24.917 21.749 1.00 12.83 84 GLY A O 1
ATOM 584 N N . SER A 1 85 ? -32.414 -23.793 23.539 1.00 11.75 85 SER A N 1
ATOM 585 C CA . SER A 1 85 ? -32.898 -24.713 24.558 1.00 11.39 85 SER A CA 1
ATOM 586 C C . SER A 1 85 ? -33.669 -23.933 25.618 1.00 13.10 85 SER A C 1
ATOM 587 O O . SER A 1 85 ? -33.570 -24.238 26.807 1.00 13.43 85 SER A O 1
ATOM 590 N N . THR A 1 86 ? -34.451 -22.938 25.199 1.00 12.27 86 THR A N 1
ATOM 591 C CA . THR A 1 86 ? -35.130 -22.074 26.157 1.00 12.23 86 THR A CA 1
ATOM 592 C C . THR A 1 86 ? -35.990 -22.902 27.126 1.00 11.96 86 THR A C 1
ATOM 593 O O . THR A 1 86 ? -36.762 -23.764 26.734 1.00 11.82 86 THR A O 1
ATOM 597 N N . THR A 1 87 ? -35.912 -22.534 28.406 1.00 11.13 87 THR A N 1
ATOM 598 C CA . THR A 1 87 ? -36.675 -23.213 29.452 1.00 11.46 87 THR A CA 1
ATOM 599 C C . THR A 1 87 ? -38.171 -23.160 29.141 1.00 11.03 87 THR A C 1
ATOM 600 O O . THR A 1 87 ? -38.714 -22.124 28.785 1.00 11.20 87 THR A O 1
ATOM 604 N N . GLY A 1 88 ? -38.812 -24.321 29.254 1.00 12.25 88 GLY A N 1
ATOM 605 C CA . GLY A 1 88 ? -40.245 -24.434 29.156 1.00 13.35 88 GLY A CA 1
ATOM 606 C C . GLY A 1 88 ? -40.732 -24.513 27.712 1.00 14.30 88 GLY A C 1
ATOM 607 O O . GLY A 1 88 ? -41.908 -24.723 27.481 1.00 16.43 88 GLY A O 1
ATOM 608 N N . GLU A 1 89 ? -39.817 -24.361 26.745 1.00 12.59 89 GLU A N 1
ATOM 609 C CA . GLU A 1 89 ? -40.168 -24.429 25.349 1.00 12.88 89 GLU A CA 1
ATOM 610 C C . GLU A 1 89 ? -39.642 -25.716 24.722 1.00 12.35 89 GLU A C 1
ATOM 611 O O . GLU A 1 89 ? -38.780 -26.427 25.252 1.00 11.91 89 GLU A O 1
ATOM 617 N N . LEU A 1 90 ? -40.229 -26.022 23.570 1.00 11.89 90 LEU A N 1
ATOM 618 C CA . LEU A 1 90 ? -39.745 -27.129 22.763 1.00 11.71 90 LEU A CA 1
ATOM 619 C C . LEU A 1 90 ? -38.438 -26.712 22.103 1.00 11.95 90 LEU A C 1
ATOM 620 O O . LEU A 1 90 ? -38.357 -25.664 21.470 1.00 13.84 90 LEU A O 1
ATOM 625 N N . SER A 1 91 ? -37.440 -27.567 22.249 1.00 11.72 91 SER A N 1
ATOM 626 C CA . SER A 1 91 ? -36.183 -27.401 21.550 1.00 11.82 91 SER A CA 1
ATOM 627 C C . SER A 1 91 ? -36.162 -28.361 20.371 1.00 12.04 91 SER A C 1
ATOM 628 O O . SER A 1 91 ? -36.185 -29.594 20.532 1.00 12.05 91 SER A O 1
ATOM 631 N N . VAL A 1 92 ? -36.176 -27.770 19.171 1.00 10.99 92 VAL A N 1
ATOM 632 C CA . VAL A 1 92 ? -36.185 -28.574 17.962 1.00 11.08 92 VAL A CA 1
ATOM 633 C C . VAL A 1 92 ? -34.733 -28.704 17.501 1.00 10.94 92 VAL A C 1
ATOM 634 O O . VAL A 1 92 ? -34.220 -27.818 16.847 1.00 11.55 92 VAL A O 1
ATOM 638 N N . ASN A 1 93 ? -34.128 -29.839 17.816 1.00 11.24 93 ASN A N 1
ATOM 639 C CA . ASN A 1 93 ? -32.712 -30.063 17.562 1.00 11.63 93 ASN A CA 1
ATOM 640 C C . ASN A 1 93 ? -32.561 -30.561 16.122 1.00 12.53 93 ASN A C 1
ATOM 641 O O . ASN A 1 93 ? -33.083 -31.635 15.806 1.00 13.56 93 ASN A O 1
ATOM 646 N N . LEU A 1 94 ? -31.835 -29.793 15.285 1.00 11.08 94 LEU A N 1
ATOM 647 C CA . LEU A 1 94 ? -31.776 -30.029 13.845 1.00 11.06 94 LEU A CA 1
ATOM 648 C C . LEU A 1 94 ? -30.525 -30.807 13.463 1.00 11.75 94 LEU A C 1
ATOM 649 O O . LEU A 1 94 ? -30.111 -30.774 12.306 1.00 11.32 94 LEU A O 1
ATOM 654 N N . ASP A 1 95 ? -29.980 -31.607 14.393 1.00 11.57 95 ASP A N 1
ATOM 655 C CA . ASP A 1 95 ? -28.716 -32.288 14.131 1.00 13.47 95 ASP A CA 1
ATOM 656 C C . ASP A 1 95 ? -28.831 -33.259 12.946 1.00 13.88 95 ASP A C 1
ATOM 657 O O . ASP A 1 95 ? -27.836 -33.531 12.283 1.00 14.81 95 ASP A O 1
ATOM 662 N N . ASN A 1 96 ? -30.032 -33.798 12.681 1.00 13.93 96 ASN A N 1
ATOM 663 C CA . ASN A 1 96 ? -30.182 -34.765 11.594 1.00 14.17 96 ASN A CA 1
ATOM 664 C C . ASN A 1 96 ? -30.284 -34.092 10.216 1.00 16.08 96 ASN A C 1
ATOM 665 O O . ASN A 1 96 ? -30.239 -34.794 9.195 1.00 16.35 96 ASN A O 1
ATOM 670 N N . LEU A 1 97 ? -30.492 -32.765 10.156 1.00 13.43 97 LEU A N 1
ATOM 671 C CA . LEU A 1 97 ? -30.714 -32.070 8.893 1.00 14.83 97 LEU A CA 1
ATOM 672 C C . LEU A 1 97 ? -29.373 -31.569 8.360 1.00 14.28 97 LEU A C 1
ATOM 673 O O . LEU A 1 97 ? -29.091 -30.365 8.424 1.00 14.74 97 LEU A O 1
ATOM 678 N N . GLN A 1 98 ? -28.568 -32.500 7.870 1.00 14.14 98 GLN A N 1
ATOM 679 C CA . GLN A 1 98 ? -27.202 -32.200 7.447 1.00 15.41 98 GLN A CA 1
ATOM 680 C C . GLN A 1 98 ? -26.950 -32.584 5.998 1.00 15.53 98 GLN A C 1
ATOM 681 O O . GLN A 1 98 ? -25.814 -32.849 5.590 1.00 16.15 98 GLN A O 1
ATOM 687 N N . HIS A 1 99 ? -27.988 -32.569 5.182 1.00 15.54 99 HIS A N 1
ATOM 688 C CA . HIS A 1 99 ? -27.761 -32.854 3.784 1.00 16.05 99 HIS A CA 1
ATOM 689 C C . HIS A 1 99 ? -26.903 -31.759 3.140 1.00 15.45 99 HIS A C 1
ATOM 690 O O . HIS A 1 99 ? -26.806 -30.616 3.598 1.00 12.25 99 HIS A O 1
ATOM 697 N N . PHE A 1 100 ? -26.265 -32.164 2.048 1.00 15.47 100 PHE A N 1
ATOM 698 C CA . PHE A 1 100 ? -25.411 -31.276 1.275 1.00 14.67 100 PHE A CA 1
ATOM 699 C C . PHE A 1 100 ? -25.406 -31.781 -0.160 1.00 15.47 100 PHE A C 1
ATOM 700 O O . PHE A 1 100 ? -25.150 -32.956 -0.407 1.00 16.02 100 PHE A O 1
ATOM 708 N N . SER A 1 101 ? -25.688 -30.879 -1.088 1.00 15.63 101 SER A N 1
ATOM 709 C CA . SER A 1 101 ? -25.531 -31.177 -2.499 1.00 16.15 101 SER A CA 1
ATOM 710 C C . SER A 1 101 ? -25.079 -29.908 -3.217 1.00 17.03 101 SER A C 1
ATOM 711 O O . SER A 1 101 ? -25.297 -28.793 -2.744 1.00 17.15 101 SER A O 1
ATOM 714 N N . MET A 1 102 ? -24.303 -30.082 -4.284 1.00 16.00 102 MET A N 1
ATOM 715 C CA . MET A 1 102 ? -23.738 -28.963 -5.027 1.00 15.72 102 MET A CA 1
ATOM 716 C C . MET A 1 102 ? -24.299 -28.991 -6.450 1.00 16.52 102 MET A C 1
ATOM 717 O O . MET A 1 102 ? -24.224 -30.018 -7.146 1.00 18.20 102 MET A O 1
ATOM 722 N N . ASN A 1 103 ? -24.878 -27.911 -6.870 1.00 17.54 103 ASN A N 1
ATOM 723 C CA . ASN A 1 103 ? -25.281 -27.676 -8.250 1.00 18.72 103 ASN A CA 1
ATOM 724 C C . ASN A 1 103 ? -24.047 -27.171 -9.006 1.00 19.28 103 ASN A C 1
ATOM 725 O O . ASN A 1 103 ? -23.665 -25.998 -8.849 1.00 18.39 103 ASN A O 1
ATOM 730 N N . GLU A 1 104 ? -23.426 -27.981 -9.766 1.00 19.81 104 GLU A N 1
ATOM 731 C CA . GLU A 1 104 ? -22.150 -27.604 -10.367 1.00 21.90 104 GLU A CA 1
ATOM 732 C C . GLU A 1 104 ? -22.333 -26.637 -11.532 1.00 22.52 104 GLU A C 1
ATOM 733 O O . GLU A 1 104 ? -21.381 -25.976 -11.925 1.00 21.78 104 GLU A O 1
ATOM 739 N N . THR A 1 105 ? -23.561 -26.489 -12.046 1.00 22.75 105 THR A N 1
ATOM 740 C CA . THR A 1 105 ? -23.777 -25.483 -13.077 1.00 25.89 105 THR A CA 1
ATOM 741 C C . THR A 1 105 ? -23.553 -24.062 -12.574 1.00 26.83 105 THR A C 1
ATOM 742 O O . THR A 1 105 ? -23.026 -23.226 -13.306 1.00 27.76 105 THR A O 1
ATOM 746 N N . SER A 1 106 ? -24.011 -23.775 -11.349 1.00 22.02 106 SER A N 1
ATOM 747 C CA . SER A 1 106 ? -23.883 -22.446 -10.781 1.00 20.02 106 SER A CA 1
ATOM 748 C C . SER A 1 106 ? -22.920 -22.434 -9.593 1.00 19.75 106 SER A C 1
ATOM 749 O O . SER A 1 106 ? -22.580 -21.367 -9.101 1.00 21.98 106 SER A O 1
ATOM 752 N N . TRP A 1 107 ? -22.512 -23.610 -9.138 1.00 15.53 107 TRP A N 1
ATOM 753 C CA . TRP A 1 107 ? -21.827 -23.765 -7.866 1.00 16.43 107 TRP A CA 1
ATOM 754 C C . TRP A 1 107 ? -22.675 -23.205 -6.719 1.00 16.74 107 TRP A C 1
ATOM 755 O O . TRP A 1 107 ? -22.175 -22.568 -5.787 1.00 16.99 107 TRP A O 1
ATOM 766 N N . THR A 1 108 ? -23.968 -23.494 -6.757 1.00 15.76 108 THR A N 1
ATOM 767 C CA . THR A 1 108 ? -24.842 -23.184 -5.635 1.00 15.33 108 THR A CA 1
ATOM 768 C C . THR A 1 108 ? -25.077 -24.473 -4.855 1.00 14.67 108 THR A C 1
ATOM 769 O O . THR A 1 108 ? -25.484 -25.482 -5.426 1.00 14.91 108 THR A O 1
ATOM 773 N N . ALA A 1 109 ? -24.838 -24.415 -3.542 1.00 13.61 109 ALA A N 1
ATOM 774 C CA . ALA A 1 109 ? -24.938 -25.571 -2.669 1.00 13.49 109 ALA A CA 1
ATOM 775 C C . ALA A 1 109 ? -26.318 -25.542 -2.021 1.00 13.87 109 ALA A C 1
ATOM 776 O O . ALA A 1 109 ? -26.873 -24.467 -1.746 1.00 12.71 109 ALA A O 1
ATOM 778 N N . ARG A 1 110 ? -26.849 -26.723 -1.754 1.00 14.08 110 ARG A N 1
ATOM 779 C CA . ARG A 1 110 ? -28.066 -26.857 -0.977 1.00 15.58 110 ARG A CA 1
ATOM 780 C C . ARG A 1 110 ? -27.733 -27.590 0.306 1.00 15.78 110 ARG A C 1
ATOM 781 O O . ARG A 1 110 ? -27.140 -28.640 0.241 1.00 18.66 110 ARG A O 1
ATOM 789 N N . LEU A 1 111 ? -28.062 -27.020 1.467 1.00 15.02 111 LEU A N 1
ATOM 790 C CA . LEU A 1 111 ? -27.491 -27.515 2.707 1.00 15.09 111 LEU A CA 1
ATOM 791 C C . LEU A 1 111 ? -28.554 -27.432 3.800 1.00 12.94 111 LEU A C 1
ATOM 792 O O . LEU A 1 111 ? -29.194 -26.394 3.951 1.00 14.29 111 LEU A O 1
ATOM 797 N N . GLY A 1 112 ? -28.554 -28.435 4.675 1.00 11.74 112 GLY A N 1
ATOM 798 C CA . GLY A 1 112 ? -29.403 -28.414 5.843 1.00 12.45 112 GLY A CA 1
ATOM 799 C C . GLY A 1 112 ? -28.809 -27.572 6.983 1.00 11.72 112 GLY A C 1
ATOM 800 O O . GLY A 1 112 ? -27.592 -27.394 7.113 1.00 11.65 112 GLY A O 1
ATOM 801 N N . PRO A 1 113 ? -29.663 -27.090 7.898 1.00 12.52 113 PRO A N 1
ATOM 802 C CA . PRO A 1 113 ? -29.236 -26.236 9.016 1.00 12.29 113 PRO A CA 1
ATOM 803 C C . PRO A 1 113 ? -28.297 -26.892 10.025 1.00 11.47 113 PRO A C 1
ATOM 804 O O . PRO A 1 113 ? -27.590 -26.193 10.739 1.00 11.39 113 PRO A O 1
ATOM 808 N N . GLY A 1 114 ? -28.349 -28.221 10.123 1.00 11.00 114 GLY A N 1
ATOM 809 C CA . GLY A 1 114 ? -27.542 -28.972 11.084 1.00 11.57 114 GLY A CA 1
ATOM 810 C C . GLY A 1 114 ? -26.080 -29.081 10.702 1.00 11.71 114 GLY A C 1
ATOM 811 O O . GLY A 1 114 ? -25.284 -29.484 11.533 1.00 11.71 114 GLY A O 1
ATOM 812 N N . ASN A 1 115 ? -25.730 -28.703 9.460 1.00 11.66 115 ASN A N 1
ATOM 813 C CA . ASN A 1 115 ? -24.329 -28.686 9.074 1.00 12.20 115 ASN A CA 1
ATOM 814 C C . ASN A 1 115 ? -23.589 -27.700 9.953 1.00 11.54 115 ASN A C 1
ATOM 815 O O . ASN A 1 115 ? -23.975 -26.546 10.037 1.00 12.26 115 ASN A O 1
ATOM 820 N N . ARG A 1 116 ? -22.487 -28.139 10.575 1.00 11.89 116 ARG A N 1
ATOM 821 C CA . ARG A 1 116 ? -21.604 -27.213 11.268 1.00 12.19 116 ARG A CA 1
ATOM 822 C C . ARG A 1 116 ? -20.600 -26.624 10.275 1.00 12.22 116 ARG A C 1
ATOM 823 O O . ARG A 1 116 ? -20.434 -27.158 9.185 1.00 11.82 116 ARG A O 1
ATOM 831 N N . LEU A 1 117 ? -20.000 -25.478 10.610 1.00 11.76 117 LEU A N 1
ATOM 832 C CA . LEU A 1 117 ? -19.214 -24.745 9.628 1.00 11.72 117 LEU A CA 1
ATOM 833 C C . LEU A 1 117 ? -18.010 -25.550 9.127 1.00 11.30 117 LEU A C 1
ATOM 834 O O . LEU A 1 117 ? -17.569 -25.354 7.994 1.00 12.46 117 LEU A O 1
ATOM 839 N N . GLY A 1 118 ? -17.427 -26.426 9.952 1.00 11.70 118 GLY A N 1
ATOM 840 C CA . GLY A 1 118 ? -16.327 -27.266 9.503 1.00 11.58 118 GLY A CA 1
ATOM 841 C C . GLY A 1 118 ? -16.765 -28.197 8.366 1.00 12.73 118 GLY A C 1
ATOM 842 O O . GLY A 1 118 ? -16.091 -28.302 7.337 1.00 12.66 118 GLY A O 1
ATOM 843 N N . ARG A 1 119 ? -17.920 -28.829 8.494 1.00 12.98 119 ARG A N 1
ATOM 844 C CA . ARG A 1 119 ? -18.469 -29.621 7.390 1.00 13.37 119 ARG A CA 1
ATOM 845 C C . ARG A 1 119 ? -18.829 -28.768 6.165 1.00 13.35 119 ARG A C 1
ATOM 846 O O . ARG A 1 119 ? -18.618 -29.169 5.015 1.00 14.31 119 ARG A O 1
ATOM 854 N N . VAL A 1 120 ? -19.431 -27.597 6.385 1.00 12.83 120 VAL A N 1
ATOM 855 C CA . VAL A 1 120 ? -19.764 -26.684 5.285 1.00 12.58 120 VAL A CA 1
ATOM 856 C C . VAL A 1 120 ? -18.486 -26.371 4.514 1.00 12.74 120 VAL A C 1
ATOM 857 O O . VAL A 1 120 ? -18.457 -26.506 3.279 1.00 12.96 120 VAL A O 1
ATOM 861 N N . THR A 1 121 ? -17.430 -26.010 5.252 1.00 12.44 121 THR A N 1
ATOM 862 C CA . THR A 1 121 ? -16.159 -25.632 4.633 1.00 12.70 121 THR A CA 1
ATOM 863 C C . THR A 1 121 ? -15.543 -26.800 3.864 1.00 12.93 121 THR A C 1
ATOM 864 O O . THR A 1 121 ? -15.103 -26.619 2.714 1.00 12.97 121 THR A O 1
ATOM 868 N N . GLU A 1 122 ? -15.498 -27.985 4.488 1.00 12.80 122 GLU A N 1
ATO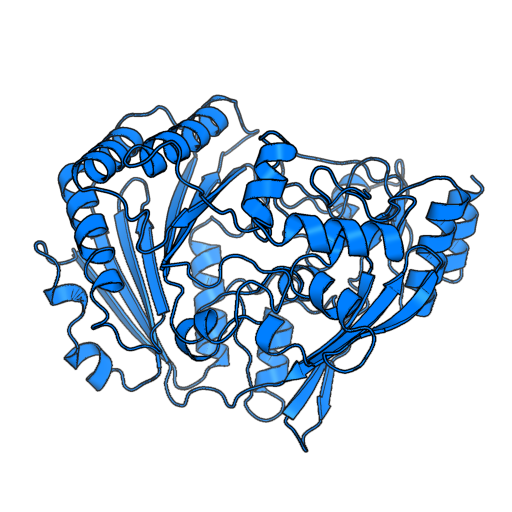M 869 C CA . GLU A 1 122 ? -14.928 -29.167 3.861 1.00 13.68 122 GLU A CA 1
ATOM 870 C C . GLU A 1 122 ? -15.672 -29.546 2.576 1.00 14.16 122 GLU A C 1
ATOM 871 O O . GLU A 1 122 ? -15.075 -29.811 1.515 1.00 13.84 122 GLU A O 1
ATOM 877 N N . LEU A 1 123 ? -17.004 -29.600 2.665 1.00 12.90 123 LEU A N 1
ATOM 878 C CA . LEU A 1 123 ? -17.812 -30.061 1.544 1.00 13.69 123 LEU A CA 1
ATOM 879 C C . LEU A 1 123 ? -17.841 -29.053 0.414 1.00 15.55 123 LEU A C 1
ATOM 880 O O . LEU A 1 123 ? -17.832 -29.448 -0.785 1.00 13.42 123 LEU A O 1
ATOM 885 N N . MET A 1 124 ? -17.808 -27.750 0.723 1.00 11.68 124 MET A N 1
ATOM 886 C CA . MET A 1 124 ? -17.754 -26.767 -0.343 1.00 12.12 124 MET A CA 1
ATOM 887 C C . MET A 1 124 ? -16.409 -26.843 -1.070 1.00 11.91 124 MET A C 1
ATOM 888 O O . MET A 1 124 ? -16.369 -26.734 -2.294 1.00 11.45 124 MET A O 1
ATOM 893 N N . TYR A 1 125 ? -15.326 -27.012 -0.308 1.00 11.22 125 TYR A N 1
ATOM 894 C CA . TYR A 1 125 ? -14.004 -27.148 -0.911 1.00 12.00 125 TYR A CA 1
ATOM 895 C C . TYR A 1 125 ? -13.958 -28.395 -1.786 1.00 12.36 125 TYR A C 1
ATOM 896 O O . TYR A 1 125 ? -13.466 -28.359 -2.926 1.00 12.94 125 TYR A O 1
ATOM 905 N N . ASN A 1 126 ? -14.412 -29.519 -1.253 1.00 10.85 126 ASN A N 1
ATOM 906 C CA . ASN A 1 126 ? -14.309 -30.779 -1.980 1.00 12.35 126 ASN A CA 1
ATOM 907 C C . ASN A 1 126 ? -15.145 -30.790 -3.258 1.00 13.18 126 ASN A C 1
ATOM 908 O O . ASN A 1 126 ? -14.806 -31.518 -4.195 1.00 13.11 126 ASN A O 1
ATOM 913 N N . ASN A 1 127 ? -16.275 -30.067 -3.273 1.00 12.85 127 ASN A N 1
ATOM 914 C CA . ASN A 1 127 ? -17.165 -29.996 -4.415 1.00 12.79 127 ASN A CA 1
ATOM 915 C C . ASN A 1 127 ? -16.785 -28.833 -5.311 1.00 13.20 127 ASN A C 1
ATOM 916 O O . ASN A 1 127 ? -17.504 -27.838 -5.375 1.00 14.67 127 ASN A O 1
ATOM 921 N N . GLY A 1 128 ? -15.609 -28.916 -5.961 1.00 13.16 128 GLY A N 1
ATOM 922 C CA . GLY A 1 128 ? -15.246 -27.937 -6.970 1.00 14.73 128 GLY A CA 1
ATOM 923 C C . GLY A 1 128 ? -14.397 -26.768 -6.462 1.00 14.25 128 GLY A C 1
ATOM 924 O O . GLY A 1 128 ? -14.161 -25.827 -7.213 1.00 14.70 128 GLY A O 1
ATOM 925 N N . GLY A 1 129 ? -13.862 -26.867 -5.245 1.00 12.34 129 GLY A N 1
ATOM 926 C CA . GLY A 1 129 ? -12.937 -25.859 -4.752 1.00 11.85 129 GLY A CA 1
ATOM 927 C C . GLY A 1 129 ? -13.634 -24.546 -4.412 1.00 12.30 129 GLY A C 1
ATOM 928 O O . GLY A 1 129 ? -13.146 -23.455 -4.717 1.00 11.42 129 GLY A O 1
ATOM 929 N N . ARG A 1 130 ? -14.776 -24.652 -3.721 1.00 12.98 130 ARG A N 1
ATOM 930 C CA . ARG A 1 130 ? -15.596 -23.480 -3.416 1.00 13.19 130 ARG A CA 1
ATOM 931 C C . ARG A 1 130 ? -15.575 -23.115 -1.932 1.00 12.43 130 ARG A C 1
ATOM 932 O O . ARG A 1 130 ? -15.198 -23.920 -1.079 1.00 11.54 130 ARG A O 1
ATOM 940 N N . HIS A 1 131 ? -15.982 -21.861 -1.659 1.00 12.39 131 HIS A N 1
ATOM 941 C CA . HIS A 1 131 ? -16.290 -21.432 -0.301 1.00 13.04 131 HIS A CA 1
ATOM 942 C C . HIS A 1 131 ? -17.326 -20.318 -0.309 1.00 13.76 131 HIS A C 1
ATOM 943 O O . HIS A 1 131 ? -17.798 -19.804 -1.341 1.00 13.13 131 HIS A O 1
ATOM 950 N N . VAL A 1 132 ? -17.717 -19.932 0.907 1.00 13.98 132 VAL A N 1
ATOM 951 C CA . VAL A 1 132 ? -18.562 -18.763 1.106 1.00 14.03 132 VAL A CA 1
ATOM 952 C C . VAL A 1 132 ? -18.029 -18.066 2.349 1.00 12.55 132 VAL A C 1
ATOM 953 O O . VAL A 1 132 ? -17.554 -18.767 3.232 1.00 12.55 132 VAL A O 1
ATOM 957 N N . PRO A 1 133 ? -18.101 -16.723 2.462 1.00 14.24 133 PRO A N 1
ATOM 958 C CA . PRO A 1 133 ? -17.705 -16.060 3.707 1.00 12.76 133 PRO A CA 1
ATOM 959 C C . PRO A 1 133 ? -18.563 -16.608 4.848 1.00 12.29 133 PRO A C 1
ATOM 960 O O . PRO A 1 133 ? -19.777 -16.775 4.705 1.00 13.79 133 PRO A O 1
ATOM 964 N N . HIS A 1 134 ? -17.906 -16.913 5.965 1.00 13.30 134 HIS A N 1
ATOM 965 C CA . HIS A 1 134 ? -18.577 -17.328 7.188 1.00 12.31 134 HIS A CA 1
ATOM 966 C C . HIS A 1 134 ? -17.598 -17.171 8.345 1.00 13.62 134 HIS A C 1
ATOM 967 O O . HIS A 1 134 ? -16.454 -16.786 8.135 1.00 13.79 134 HIS A O 1
ATOM 974 N N . GLY A 1 135 ? -18.058 -17.487 9.559 1.00 14.23 135 GLY A N 1
ATOM 975 C CA . GLY A 1 135 ? -17.244 -17.353 10.758 1.00 14.94 135 GLY A CA 1
ATOM 976 C C . GLY A 1 135 ? -16.148 -18.407 10.808 1.00 14.77 135 GLY A C 1
ATOM 977 O O . GLY A 1 135 ? -16.042 -19.277 9.937 1.00 16.29 135 GLY A O 1
ATOM 978 N N . THR A 1 136 ? -15.262 -18.270 11.791 1.00 13.88 136 THR A N 1
ATOM 979 C CA . THR A 1 136 ? -14.043 -19.042 11.800 1.00 14.92 136 THR A CA 1
ATOM 980 C C . THR A 1 136 ? -14.211 -20.305 12.638 1.00 15.61 136 THR A C 1
ATOM 981 O O . THR A 1 136 ? -13.436 -21.226 12.460 1.00 19.60 136 THR A O 1
ATOM 985 N N . THR A 1 137 ? -15.219 -20.410 13.495 1.00 14.71 137 THR A N 1
ATOM 986 C CA . THR A 1 137 ? -15.273 -21.543 14.427 1.00 14.97 137 THR A CA 1
ATOM 987 C C . THR A 1 137 ? -16.072 -22.701 13.794 1.00 13.45 137 THR A C 1
ATOM 988 O O . THR A 1 137 ? -17.266 -22.574 13.477 1.00 14.02 137 THR A O 1
ATOM 992 N N . PHE A 1 138 ? -15.424 -23.865 13.679 1.00 13.28 138 PHE A N 1
ATOM 993 C CA . PHE A 1 138 ? -15.962 -25.024 12.963 1.00 13.68 138 PHE A CA 1
ATOM 994 C C . PHE A 1 138 ? -17.184 -25.639 13.653 1.00 12.72 138 PHE A C 1
ATOM 995 O O . PHE A 1 138 ? -17.951 -26.339 12.990 1.00 12.90 138 PHE A O 1
ATOM 1003 N N . THR A 1 139 ? -17.413 -25.380 14.952 1.00 12.61 139 THR A N 1
ATOM 1004 C CA . THR A 1 139 ? -18.533 -26.009 15.650 1.00 11.91 139 THR A CA 1
ATOM 1005 C C . THR A 1 139 ? -19.795 -25.137 15.588 1.00 11.95 139 THR A C 1
ATOM 1006 O O . THR A 1 139 ? -20.850 -25.552 16.044 1.00 13.87 139 THR A O 1
ATOM 1010 N N . VAL A 1 140 ? -19.736 -23.960 14.956 1.00 11.47 140 VAL A N 1
ATOM 1011 C CA . VAL A 1 140 ? -20.923 -23.145 14.783 1.00 10.63 140 VAL A CA 1
ATOM 1012 C C . VAL A 1 140 ? -21.844 -23.812 13.758 1.00 11.29 140 VAL A C 1
ATOM 1013 O O . VAL A 1 140 ? -21.387 -24.402 12.795 1.00 11.49 140 VAL A O 1
ATOM 1017 N N . GLY A 1 141 ? -23.146 -23.773 14.016 1.00 10.86 141 GLY A N 1
ATOM 1018 C CA . GLY A 1 141 ? -24.122 -24.402 13.125 1.00 10.64 141 GLY A CA 1
ATOM 1019 C C . GLY A 1 141 ? -24.597 -23.414 12.056 1.00 10.67 141 GLY A C 1
ATOM 1020 O O . GLY A 1 141 ? -24.766 -22.207 12.295 1.00 12.22 141 GLY A O 1
ATOM 1021 N N . LEU A 1 142 ? -24.858 -23.945 10.866 1.00 10.93 142 LEU A N 1
ATOM 1022 C CA . LEU A 1 142 ? -25.256 -23.085 9.761 1.00 11.17 142 LEU A CA 1
ATOM 1023 C C . LEU A 1 142 ? -26.609 -22.445 10.065 1.00 10.78 142 LEU A C 1
ATOM 1024 O O . LEU A 1 142 ? -26.847 -21.259 9.765 1.00 12.00 142 LEU A O 1
ATOM 1029 N N . GLY A 1 143 ? -27.501 -23.234 10.667 1.00 11.77 143 GLY A N 1
ATOM 1030 C CA . GLY A 1 143 ? -28.857 -22.777 10.929 1.00 11.22 143 GLY A CA 1
ATOM 1031 C C . GLY A 1 143 ? -28.896 -21.434 11.659 1.00 11.05 143 GLY A C 1
ATOM 1032 O O . GLY A 1 143 ? -29.689 -20.554 11.318 1.00 11.92 143 GLY A O 1
ATOM 1033 N N . GLY A 1 144 ? -28.123 -21.315 12.738 1.00 10.09 144 GLY A N 1
ATOM 1034 C CA . GLY A 1 144 ? -28.157 -20.087 13.515 1.00 10.80 144 GLY A CA 1
ATOM 1035 C C . GLY A 1 144 ? -27.211 -19.032 12.965 1.00 11.03 144 GLY A C 1
ATOM 1036 O O . GLY A 1 144 ? -27.261 -17.916 13.387 1.00 13.35 144 GLY A O 1
ATOM 1037 N N . HIS A 1 145 ? -26.300 -19.417 12.079 1.00 11.16 145 HIS A N 1
ATOM 1038 C CA . HIS A 1 145 ? -25.231 -18.548 11.625 1.00 11.68 145 HIS A CA 1
ATOM 1039 C C . HIS A 1 145 ? -25.651 -17.779 10.376 1.00 12.04 145 HIS A C 1
ATOM 1040 O O . HIS A 1 145 ? -25.529 -16.549 10.293 1.00 11.47 145 HIS A O 1
ATOM 1047 N N . ALA A 1 146 ? -26.134 -18.513 9.379 1.00 12.43 146 ALA A N 1
ATOM 1048 C CA . ALA A 1 146 ? -26.629 -17.878 8.171 1.00 13.02 146 ALA A CA 1
ATOM 1049 C C . ALA A 1 146 ? -27.837 -16.984 8.463 1.00 13.48 146 ALA A C 1
ATOM 1050 O O . ALA A 1 146 ? -28.193 -16.158 7.631 1.00 14.91 146 ALA A O 1
ATOM 1052 N N . THR A 1 147 ? -28.507 -17.162 9.619 1.00 11.60 147 THR A N 1
ATOM 1053 C CA . THR A 1 147 ? -29.711 -16.412 9.919 1.00 11.86 147 THR A CA 1
ATOM 1054 C C . THR A 1 147 ? -29.447 -15.211 10.824 1.00 11.43 147 THR A C 1
ATOM 1055 O O . THR A 1 147 ? -30.414 -14.540 11.169 1.00 11.49 147 THR A O 1
ATOM 1059 N N . VAL A 1 148 ? -28.190 -14.970 11.225 1.00 11.18 148 VAL A N 1
ATOM 1060 C CA . VAL A 1 148 ? -27.836 -13.772 11.976 1.00 11.18 148 VAL A CA 1
ATOM 1061 C C . VAL A 1 148 ? -26.931 -12.845 11.181 1.00 12.50 148 VAL A C 1
ATOM 1062 O O . VAL A 1 148 ? -26.902 -11.643 11.437 1.00 13.02 148 VAL A O 1
ATOM 1066 N N . GLY A 1 149 ? -26.095 -13.408 10.303 1.00 12.46 149 GLY A N 1
ATOM 1067 C CA . GLY A 1 149 ? -25.156 -12.589 9.571 1.00 13.19 149 GLY A CA 1
ATOM 1068 C C . GLY A 1 149 ? -24.060 -13.454 8.970 1.00 13.32 149 GLY A C 1
ATOM 1069 O O . GLY A 1 149 ? -24.168 -13.891 7.815 1.00 13.04 149 GLY A O 1
ATOM 1070 N N . GLY A 1 150 ? -23.054 -13.747 9.805 1.00 12.22 150 GLY A N 1
ATOM 1071 C CA . GLY A 1 150 ? -22.018 -14.688 9.436 1.00 13.44 150 GLY A CA 1
ATOM 1072 C C . GLY A 1 150 ? -20.841 -13.920 8.839 1.00 13.58 150 GLY A C 1
ATOM 1073 O O . GLY A 1 150 ? -20.700 -13.845 7.617 1.00 14.25 150 GLY A O 1
ATOM 1074 N N . ALA A 1 151 ? -19.989 -13.385 9.740 1.00 12.41 151 ALA A N 1
ATOM 1075 C CA . ALA A 1 151 ? -18.831 -12.593 9.363 1.00 12.74 151 ALA A CA 1
ATOM 1076 C C . ALA A 1 151 ? -17.566 -13.365 9.696 1.00 14.00 151 ALA A C 1
ATOM 1077 O O . ALA A 1 151 ? -17.439 -13.953 10.775 1.00 15.63 151 ALA A O 1
ATOM 1079 N N . GLY A 1 152 ? -16.617 -13.383 8.759 1.00 13.89 152 GLY A N 1
ATOM 1080 C CA . GLY A 1 152 ? -15.347 -14.049 9.013 1.00 12.90 152 GLY A CA 1
ATOM 1081 C C . GLY A 1 152 ? -14.238 -13.490 8.130 1.00 13.42 152 GLY A C 1
ATOM 1082 O O . GLY A 1 152 ? -14.348 -12.364 7.641 1.00 13.75 152 GLY A O 1
ATOM 1083 N N . ALA A 1 153 ? -13.264 -14.340 7.869 1.00 14.06 153 ALA A N 1
ATOM 1084 C CA . ALA A 1 153 ? -11.998 -13.958 7.253 1.00 13.97 153 ALA A CA 1
ATOM 1085 C C . ALA A 1 153 ? -12.255 -13.361 5.874 1.00 15.24 153 ALA A C 1
ATOM 1086 O O . ALA A 1 153 ? -11.642 -12.361 5.523 1.00 14.61 153 ALA A O 1
ATOM 1088 N N . ALA A 1 154 ? -13.237 -13.903 5.129 1.00 14.26 154 ALA A N 1
ATOM 1089 C CA . ALA A 1 154 ? -13.505 -13.457 3.770 1.00 15.01 154 ALA A CA 1
ATOM 1090 C C . ALA A 1 154 ? -14.597 -12.403 3.658 1.00 14.97 154 ALA A C 1
ATOM 1091 O O . ALA A 1 154 ? -14.993 -12.050 2.548 1.00 15.00 154 ALA A O 1
ATOM 1093 N N . SER A 1 155 ? -15.046 -11.825 4.781 1.00 14.10 155 SER A N 1
ATOM 1094 C CA . SER A 1 155 ? -16.182 -10.904 4.742 1.00 15.04 155 SER A CA 1
ATOM 1095 C C . SER A 1 155 ? -15.839 -9.535 4.142 1.00 13.62 155 SER A C 1
ATOM 1096 O O . SER A 1 155 ? -16.668 -9.008 3.411 1.00 12.92 155 SER A O 1
ATOM 1099 N N . ARG A 1 156 ? -14.687 -8.932 4.466 1.00 13.65 156 ARG A N 1
ATOM 1100 C CA . ARG A 1 156 ? -14.323 -7.705 3.775 1.00 14.49 156 ARG A CA 1
ATOM 1101 C C . ARG A 1 156 ? -14.231 -7.933 2.257 1.00 13.96 156 ARG A C 1
ATOM 1102 O O . ARG A 1 156 ? -14.645 -7.057 1.462 1.00 14.41 156 ARG A O 1
ATOM 1110 N N . MET A 1 157 ? -13.840 -9.156 1.858 1.00 14.64 157 MET A N 1
ATOM 1111 C CA . MET A 1 157 ? -13.677 -9.474 0.450 1.00 14.99 157 MET A CA 1
ATOM 1112 C C . MET A 1 157 ? -15.042 -9.697 -0.209 1.00 15.46 157 MET A C 1
ATOM 1113 O O . MET A 1 157 ? -15.250 -9.260 -1.356 1.00 16.80 157 MET A O 1
ATOM 1118 N N . HIS A 1 158 ? -15.966 -10.405 0.482 1.00 13.68 158 HIS A N 1
ATOM 1119 C CA . HIS A 1 158 ? -17.159 -10.941 -0.180 1.00 14.05 158 HIS A CA 1
ATOM 1120 C C . HIS A 1 158 ? -18.484 -10.593 0.521 1.00 15.45 158 HIS A C 1
ATOM 1121 O O . HIS A 1 158 ? -19.532 -10.760 -0.074 1.00 16.58 158 HIS A O 1
ATOM 1128 N N . GLY A 1 159 ? -18.473 -10.188 1.798 1.00 14.85 159 GLY A N 1
ATOM 1129 C CA . GLY A 1 159 ? -19.701 -9.867 2.523 1.00 13.18 159 GLY A CA 1
ATOM 1130 C C . GLY A 1 159 ? -20.055 -10.911 3.583 1.00 13.03 159 GLY A C 1
ATOM 1131 O O . GLY A 1 159 ? -19.203 -11.681 4.021 1.00 13.38 159 GLY A O 1
ATOM 1132 N N 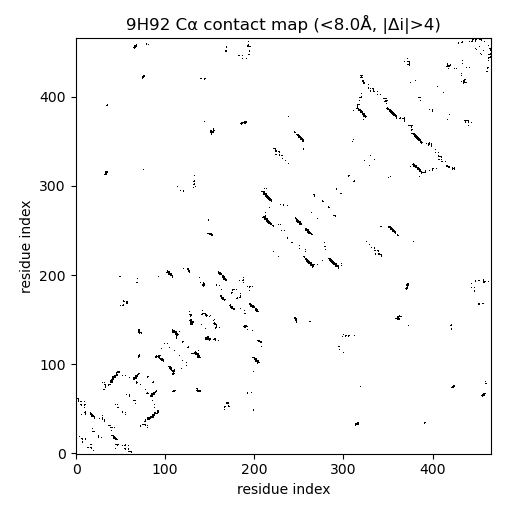. LEU A 1 160 ? -21.301 -10.870 4.054 1.00 12.41 160 LEU A N 1
ATOM 1133 C CA . LEU A 1 160 ? -21.752 -11.824 5.045 1.00 12.77 160 LEU A CA 1
ATOM 1134 C C . LEU A 1 160 ? -22.200 -13.120 4.385 1.00 12.66 160 LEU A C 1
ATOM 1135 O O . LEU A 1 160 ? -22.662 -13.120 3.250 1.00 12.41 160 LEU A O 1
ATOM 1140 N N . LEU A 1 161 ? -22.226 -14.190 5.183 1.00 12.38 161 LEU A N 1
ATOM 1141 C CA . LEU A 1 161 ? -22.774 -15.446 4.719 1.00 11.91 161 LEU A CA 1
ATOM 1142 C C . LEU A 1 161 ? -24.178 -15.222 4.170 1.00 11.87 161 LEU A C 1
ATOM 1143 O O . LEU A 1 161 ? -24.578 -15.790 3.132 1.00 12.31 161 LEU A O 1
ATOM 1148 N N . LEU A 1 162 ? -24.961 -14.417 4.880 1.00 12.17 162 LEU A N 1
ATOM 1149 C CA . LEU A 1 162 ? -26.345 -14.276 4.444 1.00 12.54 162 LEU A CA 1
ATOM 1150 C C . LEU A 1 162 ? -26.489 -13.532 3.109 1.00 12.79 162 LEU A C 1
ATOM 1151 O O . LEU A 1 162 ? -27.533 -13.663 2.457 1.00 13.15 162 LEU A O 1
ATOM 1156 N N . ASP A 1 163 ? -25.450 -12.815 2.663 1.00 12.81 163 ASP A N 1
ATOM 1157 C CA . ASP A 1 163 ? -25.411 -12.200 1.340 1.00 13.57 163 ASP A CA 1
ATOM 1158 C C . ASP A 1 163 ? -25.320 -13.250 0.225 1.00 14.42 163 ASP A C 1
ATOM 1159 O O . ASP A 1 163 ? -25.572 -12.929 -0.939 1.00 16.94 163 ASP A O 1
ATOM 1164 N N . TYR A 1 164 ? -25.001 -14.494 0.577 1.00 11.61 164 TYR A N 1
ATOM 1165 C CA . TYR A 1 164 ? -24.912 -15.577 -0.391 1.00 12.33 164 TYR A CA 1
ATOM 1166 C C . TYR A 1 164 ? -26.105 -16.523 -0.308 1.00 12.35 164 TYR A C 1
ATOM 1167 O O . TYR A 1 164 ? -26.200 -17.473 -1.095 1.00 12.84 164 TYR A O 1
ATOM 1176 N N . VAL A 1 165 ? -26.996 -16.302 0.663 1.00 12.97 165 VAL A N 1
ATOM 1177 C CA . VAL A 1 165 ? -28.178 -17.137 0.788 1.00 13.63 165 VAL A CA 1
ATOM 1178 C C . VAL A 1 165 ? -29.148 -16.681 -0.303 1.00 13.73 165 VAL A C 1
ATOM 1179 O O . VAL A 1 165 ? -29.521 -15.515 -0.331 1.00 14.50 165 VAL A O 1
ATOM 1183 N N . GLU A 1 166 ? -29.489 -17.582 -1.228 1.00 13.57 166 GLU A N 1
ATOM 1184 C CA . GLU A 1 166 ? -30.362 -17.255 -2.362 1.00 16.06 166 GLU A CA 1
ATOM 1185 C C . GLU A 1 166 ? -31.813 -17.693 -2.143 1.00 15.12 166 GLU A C 1
ATOM 1186 O O . GLU A 1 166 ? -32.743 -17.077 -2.656 1.00 15.89 166 GLU A O 1
ATOM 1192 N N . GLU A 1 167 ? -32.013 -18.761 -1.367 1.00 13.72 167 GLU A N 1
ATOM 1193 C CA . GLU A 1 167 ? -33.350 -19.235 -1.077 1.00 13.89 167 GLU A CA 1
ATOM 1194 C C . GLU A 1 167 ? -33.304 -20.059 0.210 1.00 13.61 167 GLU A C 1
ATOM 1195 O O . GLU A 1 167 ? -32.284 -20.642 0.566 1.00 12.87 167 GLU A O 1
ATOM 1201 N N . VAL A 1 168 ? -34.438 -20.081 0.900 1.00 12.45 168 VAL A N 1
ATOM 1202 C CA . VAL A 1 168 ? -34.621 -20.945 2.059 1.00 13.05 168 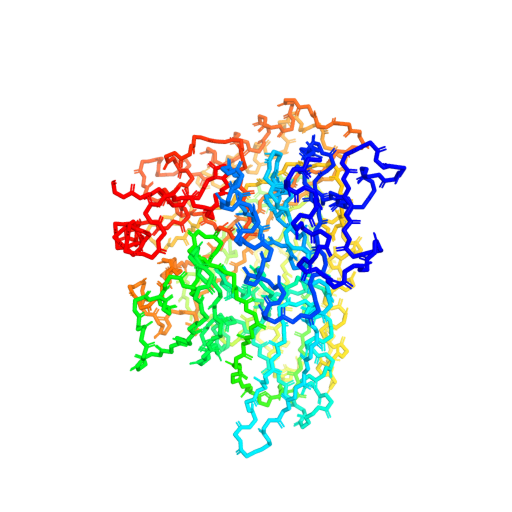VAL A CA 1
ATOM 1203 C C . VAL A 1 168 ? -35.961 -21.652 1.986 1.00 12.61 168 VAL A C 1
ATOM 1204 O O . VAL A 1 168 ? -36.891 -21.203 1.341 1.00 11.72 168 VAL A O 1
ATOM 1208 N N . GLU A 1 169 ? -36.038 -22.774 2.690 1.00 12.15 169 GLU A N 1
ATOM 1209 C CA . GLU A 1 169 ? -37.292 -23.404 3.072 1.00 11.15 169 GLU A CA 1
ATOM 1210 C C . GLU A 1 169 ? -37.491 -23.129 4.559 1.00 11.35 169 GLU A C 1
ATOM 1211 O O . GLU A 1 169 ? -36.541 -23.295 5.350 1.00 11.61 169 GLU A O 1
ATOM 1217 N N . VAL A 1 170 ? -38.730 -22.798 4.928 1.00 11.81 170 VAL A N 1
ATOM 1218 C CA . VAL A 1 170 ? -39.021 -22.328 6.278 1.00 11.95 170 VAL A CA 1
ATOM 1219 C C . VAL A 1 170 ? -40.288 -23.021 6.760 1.00 12.31 170 VAL A C 1
ATOM 1220 O O . VAL A 1 170 ? -41.287 -23.077 6.025 1.00 11.89 170 VAL A O 1
ATOM 1224 N N . VAL A 1 171 ? -40.221 -23.554 7.975 1.00 11.16 171 VAL A N 1
ATOM 1225 C CA . VAL A 1 171 ? -41.406 -24.016 8.677 1.00 11.12 171 VAL A CA 1
ATOM 1226 C C . VAL A 1 171 ? -41.946 -22.868 9.519 1.00 11.74 171 VAL A C 1
ATOM 1227 O O . VAL A 1 171 ? -41.241 -22.288 10.361 1.00 10.59 171 VAL A O 1
ATOM 1231 N N . LEU A 1 172 ? -43.222 -22.558 9.279 1.00 12.08 172 LEU A N 1
ATOM 1232 C CA . LEU A 1 172 ? -43.888 -21.464 9.980 1.00 12.51 172 LEU A CA 1
ATOM 1233 C C . LEU A 1 172 ? -44.615 -21.977 11.220 1.00 12.21 172 LEU A C 1
ATOM 1234 O O . LEU A 1 172 ? -44.763 -23.181 11.451 1.00 11.97 172 LEU A O 1
ATOM 1239 N N . ALA A 1 173 ? -45.072 -21.024 12.045 1.00 12.25 173 ALA A N 1
ATOM 1240 C CA . ALA A 1 173 ? -45.699 -21.329 13.309 1.00 11.93 173 ALA A CA 1
ATOM 1241 C C . ALA A 1 173 ? -46.984 -22.161 13.171 1.00 12.87 173 ALA A C 1
ATOM 1242 O O . ALA A 1 173 ? -47.375 -22.853 14.101 1.00 13.47 173 ALA A O 1
ATOM 1244 N N . ASN A 1 174 ? -47.659 -22.105 12.006 1.00 11.83 174 ASN A N 1
ATOM 1245 C CA . ASN A 1 174 ? -48.862 -22.888 11.777 1.00 13.18 174 ASN A CA 1
ATOM 1246 C C . ASN A 1 174 ? -48.565 -24.189 11.045 1.00 14.19 174 ASN A C 1
ATOM 1247 O O . ASN A 1 174 ? -49.483 -24.866 10.585 1.00 14.02 174 ASN A O 1
ATOM 1252 N N . SER A 1 175 ? -47.276 -24.554 11.017 1.00 13.31 175 SER A N 1
ATOM 1253 C CA . SER A 1 175 ? -46.822 -25.784 10.385 1.00 12.79 175 SER A CA 1
ATOM 1254 C C . SER A 1 175 ? -46.999 -25.811 8.853 1.00 12.59 175 SER A C 1
ATOM 1255 O O . SER A 1 175 ? -46.854 -26.879 8.265 1.00 14.14 175 SER A O 1
ATOM 1258 N N . SER A 1 176 ? -47.188 -24.653 8.218 1.00 12.69 176 SER A N 1
ATOM 1259 C CA . SER A 1 176 ? -47.045 -24.488 6.784 1.00 13.09 176 SER A CA 1
ATOM 1260 C C . SER A 1 176 ? -45.560 -24.464 6.480 1.00 14.10 176 SER A C 1
ATOM 1261 O O . SER A 1 176 ? -44.760 -24.016 7.307 1.00 13.85 176 SER A O 1
ATOM 1264 N N . ILE A 1 177 ? -45.222 -24.994 5.307 1.00 11.95 177 ILE A N 1
ATOM 1265 C CA . ILE A 1 177 ? -43.858 -25.045 4.798 1.00 12.79 177 ILE A CA 1
ATOM 1266 C C . ILE A 1 177 ? -43.832 -24.136 3.577 1.00 15.01 177 ILE A C 1
ATOM 1267 O O . ILE A 1 177 ? -44.650 -24.293 2.664 1.00 16.82 177 ILE A O 1
ATOM 1272 N N . VAL A 1 178 ? -42.941 -23.148 3.583 1.00 13.36 178 VAL A N 1
ATOM 1273 C CA . VAL A 1 178 ? -42.853 -22.191 2.499 1.00 13.65 178 VAL A CA 1
ATOM 1274 C C . VAL A 1 178 ? -41.398 -22.083 2.051 1.00 14.32 178 VAL A C 1
ATOM 1275 O O . VAL A 1 178 ? -40.467 -22.496 2.757 1.00 13.12 178 VAL A O 1
ATOM 1279 N N . ARG A 1 179 ? -41.231 -21.406 0.912 1.00 16.14 179 ARG A N 1
ATOM 1280 C CA . ARG A 1 179 ? -39.926 -20.974 0.436 1.00 16.41 179 ARG A CA 1
ATOM 1281 C C . ARG A 1 179 ? -39.864 -19.463 0.432 1.00 15.77 179 ARG A C 1
ATOM 1282 O O . ARG A 1 179 ? -40.883 -18.758 0.335 1.00 16.94 179 ARG A O 1
ATOM 1290 N N . ALA A 1 180 ? -38.640 -18.955 0.507 1.00 14.19 180 ALA A N 1
ATOM 1291 C CA . ALA A 1 180 ? -38.450 -17.520 0.458 1.00 13.84 180 ALA A CA 1
ATOM 1292 C C . ALA A 1 180 ? -37.156 -17.194 -0.270 1.00 14.64 180 ALA A C 1
ATOM 1293 O O . ALA A 1 180 ? -36.190 -17.936 -0.188 1.00 15.02 180 ALA A O 1
ATOM 1295 N N . SER A 1 181 ? -37.170 -16.072 -1.007 1.00 14.65 181 SER A N 1
ATOM 1296 C CA . SER A 1 181 ? -36.061 -15.619 -1.822 1.00 15.97 181 SER A CA 1
ATOM 1297 C C . SER A 1 181 ? -36.322 -14.149 -2.111 1.00 17.54 181 SER A C 1
ATOM 1298 O O . SER A 1 181 ? -37.345 -13.634 -1.685 1.00 18.98 181 SER A O 1
ATOM 1301 N N . LYS A 1 182 ? -35.448 -13.487 -2.879 1.00 20.31 182 LYS A N 1
ATOM 1302 C CA . LYS A 1 182 ? -35.640 -12.065 -3.152 1.00 23.40 182 LYS A CA 1
ATOM 1303 C C . LYS A 1 182 ? -36.883 -11.837 -4.026 1.00 23.84 182 LYS A C 1
ATOM 1304 O O . LYS A 1 182 ? -37.415 -10.739 -4.028 1.00 25.80 182 LYS A O 1
ATOM 1310 N N . SER A 1 183 ? -37.361 -12.882 -4.697 1.00 21.09 183 SER A N 1
ATOM 1311 C CA . SER A 1 183 ? -38.456 -12.788 -5.647 1.00 23.28 183 SER A CA 1
ATOM 1312 C C . SER A 1 183 ? -39.754 -13.399 -5.126 1.00 23.36 183 SER A C 1
ATOM 1313 O O . SER A 1 183 ? -40.766 -13.320 -5.810 1.00 22.99 183 SER A O 1
ATOM 1316 N N . HIS A 1 184 ? -39.746 -14.002 -3.929 1.00 19.18 184 HIS A N 1
ATOM 1317 C CA . HIS A 1 184 ? -40.876 -14.773 -3.475 1.00 17.14 184 HIS A CA 1
ATOM 1318 C C . HIS A 1 184 ? -40.904 -14.760 -1.947 1.00 16.93 184 HIS A C 1
ATOM 1319 O O . HIS A 1 184 ? -39.908 -15.136 -1.314 1.00 16.69 184 HIS A O 1
ATOM 1326 N N . ASN A 1 185 ? -42.027 -14.345 -1.361 1.00 16.69 185 ASN A N 1
ATOM 1327 C CA . ASN A 1 185 ? -42.074 -14.149 0.087 1.00 16.26 185 ASN A CA 1
ATOM 1328 C C . ASN A 1 185 ? -40.862 -13.311 0.516 1.00 17.71 185 ASN A C 1
ATOM 1329 O O . ASN A 1 185 ? -40.145 -13.671 1.463 1.00 15.49 185 ASN A O 1
ATOM 1334 N N . GLU A 1 186 ? -40.682 -12.160 -0.147 1.00 17.86 186 GLU A N 1
ATOM 1335 C CA . GLU A 1 186 ? -39.569 -11.258 0.080 1.00 19.94 186 GLU A CA 1
ATOM 1336 C C . GLU A 1 186 ? -39.526 -10.774 1.529 1.00 16.88 186 GLU A C 1
ATOM 1337 O O . GLU A 1 186 ? -38.446 -10.586 2.078 1.00 16.10 186 GLU A O 1
ATOM 1343 N N . ASP A 1 187 ? -40.686 -10.554 2.161 1.00 16.97 187 ASP A N 1
ATOM 1344 C CA . ASP A 1 187 ? -40.720 -10.093 3.545 1.00 15.69 187 ASP A CA 1
ATOM 1345 C C . ASP A 1 187 ? -40.143 -11.150 4.493 1.00 14.50 187 ASP A C 1
ATOM 1346 O O . ASP A 1 187 ? -39.296 -10.873 5.370 1.00 14.44 187 ASP A O 1
ATOM 1351 N N . LEU A 1 188 ? -40.580 -12.388 4.314 1.00 14.32 188 LEU A N 1
ATOM 1352 C CA . LEU A 1 188 ? -40.038 -13.476 5.125 1.00 14.44 188 LEU A CA 1
ATOM 1353 C C . LEU A 1 188 ? -38.539 -13.612 4.870 1.00 14.61 188 LEU A C 1
ATOM 1354 O O . LEU A 1 188 ? -37.770 -13.878 5.795 1.00 14.71 188 LEU A O 1
ATOM 1359 N N . PHE A 1 189 ? -38.137 -13.431 3.605 1.00 14.57 189 PHE A N 1
ATOM 1360 C CA . PHE A 1 189 ? -36.733 -13.593 3.258 1.00 14.57 189 PHE A CA 1
ATOM 1361 C C . PHE A 1 189 ? -35.888 -12.543 3.973 1.00 14.16 189 PHE A C 1
ATOM 1362 O O . PHE A 1 189 ? -34.813 -12.859 4.512 1.00 14.34 189 PHE A O 1
ATOM 1370 N N . PHE A 1 190 ? -36.426 -11.327 4.077 1.00 13.57 190 PHE A N 1
ATOM 1371 C CA . PHE A 1 190 ? -35.770 -10.242 4.789 1.00 13.85 190 PHE A CA 1
ATOM 1372 C C . PHE A 1 190 ? -35.584 -10.623 6.249 1.00 14.44 190 PHE A C 1
ATOM 1373 O O . PHE A 1 190 ? -34.521 -10.413 6.820 1.00 14.11 190 PHE A O 1
ATOM 1381 N N . ALA A 1 191 ? -36.625 -11.176 6.853 1.00 13.97 191 ALA A N 1
ATOM 1382 C CA . ALA A 1 191 ? -36.569 -11.502 8.265 1.00 13.53 191 ALA A CA 1
ATOM 1383 C C . ALA A 1 191 ? -35.672 -12.708 8.553 1.00 13.56 191 ALA A C 1
ATOM 1384 O O . ALA A 1 191 ? -34.943 -12.747 9.543 1.00 12.79 191 ALA A O 1
ATOM 1386 N N . VAL A 1 192 ? -35.681 -13.680 7.647 1.00 12.96 192 VAL A N 1
ATOM 1387 C CA . VAL A 1 192 ? -34.826 -14.847 7.798 1.00 13.57 192 VAL A CA 1
ATOM 1388 C C . VAL A 1 192 ? -33.351 -14.461 7.717 1.00 12.60 192 VAL A C 1
ATOM 1389 O O . VAL A 1 192 ? -32.532 -15.042 8.416 1.00 14.00 192 VAL A O 1
ATOM 1393 N N . ARG A 1 193 ? -32.995 -13.481 6.880 1.00 12.00 193 ARG A N 1
ATOM 1394 C CA . ARG A 1 193 ? -31.615 -13.062 6.735 1.00 11.53 193 ARG A CA 1
ATOM 1395 C C . ARG A 1 193 ? -31.291 -12.020 7.809 1.00 11.06 193 ARG A C 1
ATOM 1396 O O . ARG A 1 193 ? -31.093 -10.828 7.546 1.00 13.18 193 ARG A O 1
ATOM 1404 N N . GLY A 1 194 ? -31.236 -12.503 9.055 1.00 11.07 194 GLY A N 1
ATOM 1405 C CA . GLY A 1 194 ? -30.761 -11.707 10.173 1.00 10.65 194 GLY A CA 1
ATOM 1406 C C . GLY A 1 194 ? -31.614 -11.887 11.422 1.00 11.34 194 GLY A C 1
ATOM 1407 O O . GLY A 1 194 ? -31.156 -11.498 12.488 1.00 12.14 194 GLY A O 1
ATOM 1408 N N . ALA A 1 195 ? -32.838 -12.433 11.273 1.00 11.27 195 ALA A N 1
ATOM 1409 C CA . ALA A 1 195 ? -33.794 -12.541 12.383 1.00 12.70 195 ALA A CA 1
ATOM 1410 C C . ALA A 1 195 ? -34.645 -13.811 12.323 1.00 11.56 195 ALA A C 1
ATOM 1411 O O . ALA A 1 195 ? -35.728 -13.849 12.910 1.00 13.13 195 ALA A O 1
ATOM 1413 N N . ALA A 1 196 ? -34.117 -14.904 11.748 1.00 12.40 196 ALA A N 1
ATOM 1414 C CA . ALA A 1 196 ? -34.918 -16.084 11.491 1.00 12.46 196 ALA A CA 1
ATOM 1415 C C . ALA A 1 196 ? -35.506 -16.634 12.790 1.00 12.17 196 ALA A C 1
ATOM 1416 O O . ALA A 1 196 ? -36.603 -17.178 12.819 1.00 11.99 196 ALA A O 1
ATOM 1418 N N . SER A 1 197 ? -34.695 -16.620 13.859 1.00 11.63 197 SER A N 1
ATOM 1419 C CA . SER A 1 197 ? -35.073 -17.206 15.145 1.00 11.05 197 SER A CA 1
ATOM 1420 C C . SER A 1 197 ? -36.397 -16.673 15.706 1.00 12.06 197 SER A C 1
ATOM 1421 O O . SER A 1 197 ? -37.048 -17.390 16.475 1.00 11.71 197 SER A O 1
ATOM 1424 N N . SER A 1 198 ? -36.834 -15.477 15.277 1.00 12.60 198 SER A N 1
ATOM 1425 C CA . SER A 1 198 ? -38.100 -14.883 15.691 1.00 12.53 198 SER A CA 1
ATOM 1426 C C . SER A 1 198 ? -39.254 -15.256 14.768 1.00 12.29 198 SER A C 1
ATOM 1427 O O . SER A 1 198 ? -40.383 -14.981 15.144 1.00 12.61 198 SER A O 1
ATOM 1430 N N . VAL A 1 199 ? -39.009 -15.856 13.591 1.00 11.95 199 VAL A N 1
ATOM 1431 C CA . VAL A 1 199 ? -40.106 -15.988 12.625 1.00 11.30 199 VAL A CA 1
ATOM 1432 C C . VAL A 1 199 ? -40.355 -17.400 12.080 1.00 11.78 199 VAL A C 1
ATOM 1433 O O . VAL A 1 199 ? -41.409 -17.640 11.491 1.00 12.85 199 VAL A O 1
ATOM 1437 N N . GLY A 1 200 ? -39.403 -18.327 12.165 1.00 11.99 200 GLY A N 1
ATOM 1438 C CA . GLY A 1 200 ? -39.670 -19.655 11.655 1.00 11.95 200 GLY A CA 1
ATOM 1439 C C . GLY A 1 200 ? -38.441 -20.532 11.765 1.00 12.69 200 GLY A C 1
ATOM 1440 O O . GLY A 1 200 ? -37.421 -20.090 12.261 1.00 14.19 200 GLY A O 1
ATOM 1441 N N . ILE A 1 201 ? -38.566 -21.794 11.355 1.00 11.87 201 ILE A N 1
ATOM 1442 C CA . ILE A 1 201 ? -37.430 -22.684 11.390 1.00 11.35 201 ILE A CA 1
ATOM 1443 C C . ILE A 1 201 ? -36.961 -22.922 9.949 1.00 11.65 201 ILE A C 1
ATOM 1444 O O . ILE A 1 201 ? -37.701 -23.487 9.122 1.00 12.40 201 ILE A O 1
ATOM 1449 N N . VAL A 1 202 ? -35.717 -22.535 9.684 1.00 11.70 202 VAL A N 1
ATOM 1450 C CA . VAL A 1 202 ? -35.123 -22.747 8.376 1.00 11.77 202 VAL A CA 1
ATOM 1451 C C . VAL A 1 202 ? -34.696 -24.217 8.274 1.00 12.17 202 VAL A C 1
ATOM 1452 O O . VAL A 1 202 ? -33.881 -24.660 9.086 1.00 11.54 202 VAL A O 1
ATOM 1456 N N . THR A 1 203 ? -35.204 -24.939 7.269 1.00 11.86 203 THR A N 1
ATOM 1457 C CA . THR A 1 203 ? -34.946 -26.370 7.135 1.00 11.40 203 THR A CA 1
ATOM 1458 C C . THR A 1 203 ? -34.059 -26.718 5.934 1.00 11.86 203 THR A C 1
ATOM 1459 O O . THR A 1 203 ? -33.627 -27.875 5.761 1.00 12.36 203 THR A O 1
ATOM 1463 N N . ASP A 1 204 ? -33.804 -25.722 5.094 1.00 12.06 204 ASP A N 1
ATOM 1464 C CA . ASP A 1 204 ? -32.929 -25.896 3.954 1.00 11.65 204 ASP A CA 1
ATOM 1465 C C . ASP A 1 204 ? -32.465 -24.533 3.476 1.00 12.04 204 ASP A C 1
ATOM 1466 O O . ASP A 1 204 ? -33.208 -23.560 3.518 1.00 13.24 204 ASP A O 1
ATOM 1471 N N . PHE A 1 205 ? -31.222 -24.481 3.009 1.00 11.76 205 PHE A N 1
ATOM 1472 C CA . PHE A 1 205 ? -30.638 -23.268 2.448 1.00 12.54 205 PHE A CA 1
ATOM 1473 C C . PHE A 1 205 ? -30.064 -23.573 1.059 1.00 14.21 205 PHE A C 1
ATOM 1474 O O . PHE A 1 205 ? -29.409 -24.591 0.883 1.00 14.29 205 PHE A O 1
ATOM 1482 N N . SER A 1 206 ? -30.252 -22.635 0.121 1.00 14.20 206 SER A N 1
ATOM 1483 C CA . SER A 1 206 ? -29.478 -22.556 -1.121 1.00 13.79 206 SER A CA 1
ATOM 1484 C C . SER A 1 206 ? -28.498 -21.426 -1.003 1.00 12.89 206 SER A C 1
ATOM 1485 O O . SER A 1 206 ? -28.945 -20.283 -0.862 1.00 13.12 206 SER A O 1
ATOM 1488 N N . ILE A 1 207 ? -27.192 -21.755 -1.111 1.00 12.14 207 ILE A N 1
ATOM 1489 C CA . ILE A 1 207 ? -26.138 -20.805 -0.837 1.00 12.63 207 ILE A CA 1
ATOM 1490 C C . ILE A 1 207 ? -25.188 -20.772 -2.030 1.00 12.65 207 ILE A C 1
ATOM 1491 O O . ILE A 1 207 ? -24.632 -21.806 -2.410 1.00 12.85 207 ILE A O 1
ATOM 1496 N N . ARG A 1 208 ? -25.087 -19.577 -2.626 1.00 12.52 208 ARG A N 1
ATOM 1497 C CA . ARG A 1 208 ? -24.111 -19.351 -3.683 1.00 13.23 208 ARG A CA 1
ATOM 1498 C C . ARG A 1 208 ? -22.698 -19.440 -3.129 1.00 13.68 208 ARG A C 1
ATOM 1499 O O . ARG A 1 208 ? -22.464 -19.162 -1.960 1.00 12.79 208 ARG A O 1
ATOM 1507 N N . THR A 1 209 ? -21.714 -19.711 -4.012 1.00 12.95 209 THR A N 1
ATOM 1508 C CA . THR A 1 209 ? -20.340 -19.841 -3.569 1.00 12.77 209 THR A CA 1
ATOM 1509 C C . THR A 1 209 ? -19.395 -19.087 -4.497 1.00 13.19 209 THR A C 1
ATOM 1510 O O . THR A 1 209 ? -19.730 -18.770 -5.640 1.00 14.65 209 THR A O 1
ATOM 1514 N N . GLU A 1 210 ? -18.194 -18.892 -3.983 1.00 12.13 210 GLU A N 1
ATOM 1515 C CA . GLU A 1 210 ? -17.080 -18.314 -4.708 1.00 13.06 210 GLU A CA 1
ATOM 1516 C C . GLU A 1 210 ? -16.026 -19.399 -4.862 1.00 11.87 210 GLU A C 1
ATOM 1517 O O . GLU A 1 210 ? -15.867 -20.301 -4.030 1.00 12.17 210 GLU A O 1
ATOM 1523 N N . PRO A 1 211 ? -15.153 -19.277 -5.892 1.00 12.54 211 PRO A N 1
ATOM 1524 C CA . PRO A 1 211 ? -13.942 -20.082 -5.930 1.00 12.24 211 PRO A CA 1
ATOM 1525 C C . PRO A 1 211 ? -13.076 -19.684 -4.750 1.00 11.8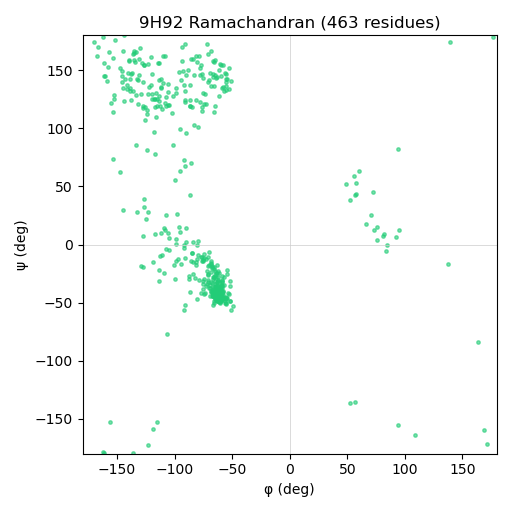4 211 PRO A C 1
ATOM 1526 O O . PRO A 1 211 ? -13.012 -18.519 -4.408 1.00 13.65 211 PRO A O 1
ATOM 1530 N N . VAL A 1 212 ? -12.381 -20.638 -4.139 1.00 12.24 212 VAL A N 1
ATOM 1531 C CA . VAL A 1 212 ? -11.445 -20.307 -3.088 1.00 13.97 212 VAL A CA 1
ATOM 1532 C C . VAL A 1 212 ? -10.357 -19.366 -3.594 1.00 14.98 212 VAL A C 1
ATOM 1533 O O . VAL A 1 212 ? -9.984 -19.360 -4.774 1.00 14.24 212 VAL A O 1
ATOM 1537 N N . PRO A 1 213 ? -9.749 -18.572 -2.687 1.00 15.10 213 PRO A N 1
ATOM 1538 C CA . PRO A 1 213 ? -8.578 -17.775 -3.063 1.00 15.52 213 PRO A CA 1
ATOM 1539 C C . PRO A 1 213 ? -7.390 -18.676 -3.422 1.00 14.90 213 PRO A C 1
ATOM 1540 O O . PRO A 1 213 ? -7.197 -19.746 -2.850 1.00 15.66 213 PRO A O 1
ATOM 1544 N N . VAL A 1 214 ? -6.577 -18.223 -4.379 1.00 16.64 214 VAL A N 1
ATOM 1545 C CA . VAL A 1 214 ? -5.376 -18.957 -4.736 1.00 17.76 214 VAL A CA 1
ATOM 1546 C C . VAL A 1 214 ? -4.412 -19.038 -3.559 1.00 16.98 214 VAL A C 1
ATOM 1547 O O . VAL A 1 214 ? -3.791 -20.070 -3.319 1.00 17.49 214 VAL A O 1
ATOM 1551 N N . SER A 1 215 ? -4.335 -17.937 -2.812 1.00 17.34 215 SER A N 1
ATOM 1552 C CA . SER A 1 215 ? -3.399 -17.808 -1.711 1.00 19.11 215 SER A CA 1
ATOM 1553 C C . SER A 1 215 ? -4.094 -17.117 -0.539 1.00 16.53 215 SER A C 1
ATOM 1554 O O . SER A 1 215 ? -4.699 -16.056 -0.738 1.00 17.94 215 SER A O 1
ATOM 1557 N N . SER A 1 216 ? -3.928 -17.702 0.650 1.00 17.00 216 SER A N 1
ATOM 1558 C CA . SER A 1 216 ? -4.425 -17.158 1.912 1.00 15.76 216 SER A CA 1
ATOM 1559 C C . SER A 1 216 ? -3.273 -17.045 2.905 1.00 16.26 216 SER A C 1
ATOM 1560 O O . SER A 1 216 ? -2.703 -18.051 3.278 1.00 19.25 216 SER A O 1
ATOM 1563 N N . VAL A 1 217 ? -2.994 -15.818 3.330 1.00 15.56 217 VAL A N 1
ATOM 1564 C CA . VAL A 1 217 ? -1.887 -15.530 4.230 1.00 17.97 217 VAL A CA 1
ATOM 1565 C C . VAL A 1 217 ? -2.441 -15.110 5.583 1.00 19.71 217 VAL A C 1
ATOM 1566 O O . VAL A 1 217 ? -3.110 -14.080 5.653 1.00 21.52 217 VAL A O 1
ATOM 1570 N N . THR A 1 218 ? -2.158 -15.899 6.628 1.00 18.84 218 THR A N 1
ATOM 1571 C CA . THR A 1 218 ? -2.516 -15.502 7.984 1.00 18.43 218 THR A CA 1
ATOM 1572 C C . THR A 1 218 ? -1.397 -14.644 8.560 1.00 20.93 218 THR A C 1
ATOM 1573 O O . THR A 1 218 ? -0.212 -14.914 8.331 1.00 20.55 218 THR A O 1
ATOM 1577 N N . TYR A 1 219 ? -1.778 -13.565 9.242 1.00 18.72 219 TYR A N 1
ATOM 1578 C CA . TYR A 1 219 ? -0.773 -12.805 9.980 1.00 17.04 219 TYR A CA 1
ATOM 1579 C C . TYR A 1 219 ? -1.188 -12.579 11.427 1.00 16.77 219 TYR A C 1
ATOM 1580 O O . TYR A 1 219 ? -2.368 -12.560 11.774 1.00 17.07 219 TYR A O 1
ATOM 1589 N N . SER A 1 220 ? -0.169 -12.361 12.267 1.00 17.58 220 SER A N 1
ATOM 1590 C CA . SER A 1 220 ? -0.369 -12.083 13.671 1.00 19.60 220 SER A CA 1
ATOM 1591 C C . SER A 1 220 ? 0.845 -11.307 14.168 1.00 18.92 220 SER A C 1
ATOM 1592 O O . SER A 1 220 ? 1.975 -11.762 14.011 1.00 19.98 220 SER A O 1
ATOM 1595 N N . TYR A 1 221 ? 0.598 -10.106 14.695 1.00 16.07 221 TYR A N 1
ATOM 1596 C CA . TYR A 1 221 ? 1.616 -9.277 15.309 1.00 17.21 221 TYR A CA 1
ATOM 1597 C C . TYR A 1 221 ? 1.259 -9.076 16.787 1.00 17.79 221 TYR A C 1
ATOM 1598 O O . TYR A 1 221 ? 0.153 -8.654 17.101 1.00 15.00 221 TYR A O 1
ATOM 1607 N N . ILE A 1 222 ? 2.182 -9.401 17.696 1.00 15.94 222 ILE A N 1
ATOM 1608 C CA . ILE A 1 222 ? 1.861 -9.424 19.111 1.00 16.73 222 ILE A CA 1
ATOM 1609 C C . ILE A 1 222 ? 2.687 -8.375 19.847 1.00 16.69 222 ILE A C 1
ATOM 1610 O O . ILE A 1 222 ? 3.898 -8.356 19.689 1.00 16.80 222 ILE A O 1
ATOM 1615 N N . TRP A 1 223 ? 2.028 -7.553 20.665 1.00 15.25 223 TRP A N 1
ATOM 1616 C CA . TRP A 1 223 ? 2.700 -6.682 21.617 1.00 16.61 223 TRP A CA 1
ATOM 1617 C C . TRP A 1 223 ? 2.442 -7.233 23.013 1.00 17.22 223 TRP A C 1
ATOM 1618 O O . TRP A 1 223 ? 1.292 -7.356 23.415 1.00 16.07 223 TRP A O 1
ATOM 1629 N N . GLU A 1 224 ? 3.504 -7.545 23.745 1.00 15.94 224 GLU A N 1
ATOM 1630 C CA . GLU A 1 224 ? 3.390 -8.119 25.073 1.00 18.59 224 GLU A CA 1
ATOM 1631 C C . GLU A 1 224 ? 3.462 -6.994 26.104 1.00 17.00 224 GLU A C 1
ATOM 1632 O O . GLU A 1 224 ? 4.183 -6.015 25.923 1.00 19.09 224 GLU A O 1
ATOM 1638 N N . GLY A 1 225 ? 2.663 -7.109 27.160 1.00 15.36 225 GLY A N 1
ATOM 1639 C CA . GLY A 1 225 ? 2.812 -6.221 28.291 1.00 16.56 225 GLY A CA 1
ATOM 1640 C C . GLY A 1 225 ? 1.476 -5.769 28.848 1.00 17.92 225 GLY A C 1
ATOM 1641 O O . GLY A 1 225 ? 0.427 -6.070 28.278 1.00 18.06 225 GLY A O 1
ATOM 1642 N N . THR A 1 226 ? 1.538 -5.047 29.975 1.00 15.47 226 THR A N 1
ATOM 1643 C CA . THR A 1 226 ? 0.343 -4.645 30.694 1.00 16.07 226 THR A CA 1
ATOM 1644 C C . THR A 1 226 ? 0.197 -3.131 30.742 1.00 15.57 226 THR A C 1
ATOM 1645 O O . THR A 1 226 ? -0.720 -2.634 31.409 1.00 17.47 226 THR A O 1
ATOM 1649 N N . ASP A 1 227 ? 1.018 -2.393 30.003 1.00 17.27 227 ASP A N 1
ATOM 1650 C CA . ASP A 1 227 ? 0.981 -0.943 30.149 1.00 17.34 227 ASP A CA 1
ATOM 1651 C C . ASP A 1 227 ? -0.250 -0.401 29.433 1.00 17.76 227 ASP A C 1
ATOM 1652 O O . ASP A 1 227 ? -0.319 -0.464 28.211 1.00 17.02 227 ASP A O 1
ATOM 1657 N N . PRO A 1 228 ? -1.234 0.199 30.139 1.00 16.07 228 PRO A N 1
ATOM 1658 C CA . PRO A 1 228 ? -2.432 0.703 29.464 1.00 15.47 228 PRO A CA 1
ATOM 1659 C C . PRO A 1 228 ? -2.174 1.768 28.408 1.00 15.90 228 PRO A C 1
ATOM 1660 O O . PRO A 1 228 ? -2.863 1.797 27.393 1.00 15.84 228 PRO A O 1
ATOM 1664 N N . ALA A 1 229 ? -1.188 2.646 28.608 1.00 16.91 229 ALA A N 1
ATOM 1665 C CA . ALA A 1 229 ? -0.950 3.693 27.613 1.00 17.25 229 ALA A CA 1
ATOM 1666 C C . ALA A 1 229 ? -0.420 3.078 26.317 1.00 17.77 229 ALA A C 1
ATOM 1667 O O . ALA A 1 229 ? -0.843 3.502 25.228 1.00 18.38 229 ALA A O 1
ATOM 1669 N N . ALA A 1 230 ? 0.463 2.076 26.433 1.00 15.91 230 ALA A N 1
ATOM 1670 C CA . ALA A 1 230 ? 1.044 1.424 25.274 1.00 16.77 230 ALA A CA 1
ATOM 1671 C C . ALA A 1 230 ? -0.046 0.657 24.509 1.00 17.62 230 ALA A C 1
ATOM 1672 O O . ALA A 1 230 ? -0.103 0.694 23.267 1.00 16.54 230 ALA A O 1
ATOM 1674 N N . ARG A 1 231 ? -0.923 -0.023 25.256 1.00 15.40 231 ARG A N 1
ATOM 1675 C CA . ARG A 1 231 ? -2.036 -0.746 24.647 1.00 15.81 231 ARG A CA 1
ATOM 1676 C C . ARG A 1 231 ? -3.030 0.191 23.959 1.00 15.80 231 ARG A C 1
ATOM 1677 O O . ARG A 1 231 ? -3.536 -0.123 22.870 1.00 13.96 231 ARG A O 1
ATOM 1685 N N . ALA A 1 232 ? -3.347 1.335 24.584 1.00 15.78 232 ALA A N 1
ATOM 1686 C CA . ALA A 1 232 ? -4.247 2.288 23.973 1.00 16.06 232 ALA A CA 1
ATOM 1687 C C . ALA A 1 232 ? -3.663 2.821 22.673 1.00 16.89 232 ALA A C 1
ATOM 1688 O O . ALA A 1 232 ? -4.414 3.052 21.739 1.00 16.58 232 ALA A O 1
ATOM 1690 N N . GLU A 1 233 ? -2.338 3.000 22.636 1.00 17.44 233 GLU A N 1
ATOM 1691 C CA . GLU A 1 233 ? -1.653 3.512 21.450 1.00 18.28 233 GLU A CA 1
ATOM 1692 C C . GLU A 1 233 ? -1.805 2.516 20.296 1.00 16.84 233 GLU A C 1
ATOM 1693 O O . GLU A 1 233 ? -2.095 2.933 19.173 1.00 17.28 233 GLU A O 1
ATOM 1699 N N . VAL A 1 234 ? -1.669 1.223 20.591 1.00 14.47 234 VAL A N 1
ATOM 1700 C CA . VAL A 1 234 ? -1.868 0.191 19.581 1.00 14.40 234 VAL A CA 1
ATOM 1701 C C . VAL A 1 234 ? -3.313 0.238 19.061 1.00 14.39 234 VAL A C 1
ATOM 1702 O O . VAL A 1 234 ? -3.579 0.254 17.860 1.00 13.43 234 VAL A O 1
ATOM 1706 N N . PHE A 1 235 ? -4.279 0.279 19.968 1.00 12.63 235 PHE A N 1
ATOM 1707 C CA . PHE A 1 235 ? -5.669 0.374 19.579 1.00 12.63 235 PHE A CA 1
ATOM 1708 C C . PHE A 1 235 ? -5.919 1.594 18.683 1.00 12.19 235 PHE A C 1
ATOM 1709 O O . PHE A 1 235 ? -6.589 1.495 17.639 1.00 13.51 235 PHE A O 1
ATOM 1717 N N . LEU A 1 236 ? -5.449 2.776 19.126 1.00 13.78 236 LEU A N 1
ATOM 1718 C CA . LEU A 1 236 ? -5.750 4.011 18.397 1.00 14.21 236 LEU A CA 1
ATOM 1719 C C . LEU A 1 236 ? -5.165 3.971 16.986 1.00 13.90 236 LEU A C 1
ATOM 1720 O O . LEU A 1 236 ? -5.784 4.438 16.020 1.00 14.54 236 LEU A O 1
ATOM 1725 N N . THR A 1 237 ? -3.973 3.410 16.856 1.00 13.85 237 THR A N 1
ATOM 1726 C CA . THR A 1 237 ? -3.350 3.244 15.552 1.00 15.38 237 THR A CA 1
ATOM 1727 C C . THR A 1 237 ? -4.197 2.281 14.722 1.00 16.35 237 THR A C 1
ATOM 1728 O O . THR A 1 237 ? -4.464 2.535 13.552 1.00 15.01 237 THR A O 1
ATOM 1732 N N . TRP A 1 238 ? -4.603 1.157 15.345 1.00 16.64 238 TRP A N 1
ATOM 1733 C CA . TRP A 1 238 ? -5.396 0.159 14.653 1.00 14.78 238 TRP A CA 1
ATOM 1734 C C . TRP A 1 238 ? -6.668 0.794 14.088 1.00 13.38 238 TRP A C 1
ATOM 1735 O O . TRP A 1 238 ? -7.017 0.598 12.910 1.00 16.02 238 TRP A O 1
ATOM 1746 N N . GLN A 1 239 ? -7.331 1.596 14.912 1.00 14.29 239 GLN A N 1
ATOM 1747 C CA . GLN A 1 239 ? -8.574 2.267 14.563 1.00 13.77 239 GLN A CA 1
ATOM 1748 C C . GLN A 1 239 ? -8.353 3.307 13.460 1.00 15.46 239 GLN A C 1
ATOM 1749 O O . GLN A 1 239 ? -9.143 3.373 12.529 1.00 17.15 239 GLN A O 1
ATOM 1755 N N . SER A 1 240 ? -7.273 4.092 13.539 1.00 16.90 240 SER A N 1
ATOM 1756 C CA A SER A 1 240 ? -7.105 5.160 12.563 0.50 16.96 240 SER A CA 1
ATOM 1757 C CA B SER A 1 240 ? -7.007 5.160 12.584 0.50 18.31 240 SER A CA 1
ATOM 1758 C C . SER A 1 240 ? -6.689 4.603 11.203 1.00 18.42 240 SER A C 1
ATOM 1759 O O . SER A 1 240 ? -7.121 5.142 10.178 1.00 17.30 240 SER A O 1
ATOM 1764 N N . LEU A 1 241 ? -5.891 3.528 11.196 1.00 18.01 241 LEU A N 1
ATOM 1765 C CA . LEU A 1 241 ? -5.503 2.897 9.946 1.00 18.01 241 LEU A CA 1
ATOM 1766 C C . LEU A 1 241 ? -6.739 2.309 9.272 1.00 15.60 241 LEU A C 1
ATOM 1767 O O . LEU A 1 241 ? -6.894 2.429 8.062 1.00 18.90 241 LEU A O 1
ATOM 1772 N N . LEU A 1 242 ? -7.694 1.765 10.040 1.00 14.24 242 LEU A N 1
ATOM 1773 C CA . LEU A 1 242 ? -8.923 1.261 9.446 1.00 15.39 242 LEU A CA 1
ATOM 1774 C C . LEU A 1 242 ? -9.752 2.409 8.868 1.00 16.80 242 LEU A C 1
ATOM 1775 O O . LEU A 1 242 ? -10.249 2.335 7.739 1.00 18.24 242 LEU A O 1
ATOM 1780 N N . ALA A 1 243 ? -9.859 3.502 9.632 1.00 16.92 243 ALA A N 1
ATOM 1781 C CA . ALA A 1 243 ? -10.719 4.612 9.279 1.00 17.55 243 ALA A CA 1
ATOM 1782 C C . ALA A 1 243 ? -10.160 5.374 8.078 1.00 18.31 243 ALA A C 1
ATOM 1783 O O . ALA A 1 243 ? -10.928 6.035 7.381 1.00 21.65 243 ALA A O 1
ATOM 1785 N N . GLY A 1 244 ? -8.855 5.309 7.863 1.00 17.00 244 GLY A N 1
ATOM 1786 C CA . GLY A 1 244 ? -8.197 6.110 6.832 1.00 20.13 244 GLY A CA 1
ATOM 1787 C C . GLY A 1 244 ? -8.511 5.621 5.420 1.00 22.33 244 GLY A C 1
ATOM 1788 O O . GLY A 1 244 ? -8.276 6.362 4.463 1.00 21.57 244 GLY A O 1
ATOM 1789 N N . GLY A 1 245 ? -8.904 4.335 5.306 1.00 20.82 245 GLY A N 1
ATOM 1790 C CA . GLY A 1 245 ? -9.263 3.693 4.046 1.00 22.01 245 GLY A CA 1
ATOM 1791 C C . GLY A 1 245 ? -8.082 3.189 3.214 1.00 21.56 245 GLY A C 1
ATOM 1792 O O . GLY A 1 245 ? -8.301 2.748 2.085 1.00 23.60 245 GLY A O 1
ATOM 1793 N N . SER A 1 246 ? -6.843 3.196 3.743 1.00 20.35 246 SER A N 1
ATOM 1794 C CA . SER A 1 246 ? -5.715 2.713 2.969 1.00 21.02 246 SER A CA 1
ATOM 1795 C C . SER A 1 246 ? -5.588 1.192 2.996 1.00 19.52 246 SER A C 1
ATOM 1796 O O . SER A 1 246 ? -4.793 0.655 2.243 1.00 19.59 246 SER A O 1
ATOM 1799 N N . LEU A 1 247 ? -6.271 0.508 3.924 1.00 19.18 247 LEU A N 1
ATOM 1800 C CA . LEU A 1 247 ? -6.104 -0.930 4.004 1.00 18.57 247 LEU A CA 1
ATOM 1801 C C . LEU A 1 247 ? -6.675 -1.564 2.744 1.00 17.97 247 LEU A C 1
ATOM 1802 O O . LEU A 1 247 ? -7.734 -1.158 2.264 1.00 17.84 247 LEU A O 1
ATOM 1807 N N . PRO A 1 248 ? -6.089 -2.672 2.254 1.00 18.64 248 PRO A N 1
ATOM 1808 C CA . PRO A 1 248 ? -6.691 -3.404 1.137 1.00 19.27 248 PRO A CA 1
ATOM 1809 C C . PRO A 1 248 ? -8.102 -3.836 1.515 1.00 19.76 248 PRO A C 1
ATOM 1810 O O . PRO A 1 248 ? -8.329 -4.367 2.600 1.00 16.88 248 PRO A O 1
ATOM 1814 N N . GLN A 1 249 ? -9.038 -3.649 0.583 1.00 20.03 249 GLN A N 1
ATOM 1815 C CA . GLN A 1 249 ? -10.439 -3.981 0.814 1.00 22.34 249 GLN A CA 1
ATOM 1816 C C . GLN A 1 249 ? -10.635 -5.448 1.168 1.00 18.64 249 GLN A C 1
ATOM 1817 O O . GLN A 1 249 ? -11.599 -5.784 1.873 1.00 22.72 249 GLN A O 1
ATOM 1823 N N . HIS A 1 250 ? -9.805 -6.328 0.621 1.00 17.13 250 HIS A N 1
ATOM 1824 C CA . HIS A 1 250 ? -10.041 -7.755 0.747 1.00 18.72 250 HIS A CA 1
ATOM 1825 C C . HIS A 1 250 ? -9.489 -8.365 2.042 1.00 16.86 250 HIS A C 1
ATOM 1826 O O . HIS A 1 250 ? -9.719 -9.538 2.303 1.00 18.45 250 HIS A O 1
ATOM 1833 N N . MET A 1 251 ? -8.735 -7.591 2.828 1.00 15.94 251 MET A N 1
ATOM 1834 C CA . MET A 1 251 ? -7.932 -8.141 3.901 1.00 15.08 251 MET A CA 1
ATOM 1835 C C . MET A 1 251 ? -8.741 -8.156 5.201 1.00 14.41 251 MET A C 1
ATOM 1836 O O . MET A 1 251 ? -9.254 -7.116 5.590 1.00 16.39 251 MET A O 1
ATOM 1841 N N . ALA A 1 252 ? -8.752 -9.291 5.918 1.00 13.25 252 ALA A N 1
ATOM 1842 C CA . ALA A 1 252 ? -9.338 -9.360 7.244 1.00 12.50 252 ALA A CA 1
ATOM 1843 C C . ALA A 1 252 ? -8.387 -8.680 8.237 1.00 12.76 252 ALA A C 1
ATOM 1844 O O . ALA A 1 252 ? -7.182 -8.844 8.092 1.00 14.97 252 ALA A O 1
ATOM 1846 N N . TYR A 1 253 ? -8.937 -7.981 9.238 1.00 12.12 253 TYR A N 1
ATOM 1847 C CA . TYR A 1 253 ? -8.139 -7.123 10.104 1.00 13.22 253 TYR A CA 1
ATOM 1848 C C . TYR A 1 253 ? -8.810 -6.998 11.460 1.00 13.85 253 TYR A C 1
ATOM 1849 O O . TYR A 1 253 ? -9.938 -6.522 11.540 1.00 14.97 253 TYR A O 1
ATOM 1858 N N . ASP A 1 254 ? -8.150 -7.526 12.485 1.00 14.98 254 ASP A N 1
ATOM 1859 C CA . ASP A 1 254 ? -8.720 -7.619 13.812 1.00 14.61 254 ASP A CA 1
ATOM 1860 C C . ASP A 1 254 ? -7.628 -7.285 14.836 1.00 14.67 254 ASP A C 1
ATOM 1861 O O . ASP A 1 254 ? -6.426 -7.351 14.536 1.00 13.66 254 ASP A O 1
ATOM 1866 N N . LEU A 1 255 ? -8.068 -6.881 16.027 1.00 12.82 255 LEU A N 1
ATOM 1867 C CA . LEU A 1 255 ? -7.175 -6.582 17.147 1.00 12.77 255 LEU A CA 1
ATOM 1868 C C . LEU A 1 255 ? -7.768 -7.258 18.366 1.00 12.66 255 LEU A C 1
ATOM 1869 O O . LEU A 1 255 ? -8.913 -6.967 18.687 1.00 13.13 255 LEU A O 1
ATOM 1874 N N . VAL A 1 256 ? -6.985 -8.049 19.105 1.00 11.75 256 VAL A N 1
ATOM 1875 C CA . VAL A 1 256 ? -7.509 -8.696 20.295 1.00 11.77 256 VAL A CA 1
ATOM 1876 C C . VAL A 1 256 ? -6.687 -8.223 21.495 1.00 12.29 256 VAL A C 1
ATOM 1877 O O . VAL A 1 256 ? -5.479 -8.385 21.476 1.00 12.62 256 VAL A O 1
ATOM 1881 N N . ALA A 1 257 ? -7.363 -7.684 22.519 1.00 12.32 257 ALA A N 1
ATOM 1882 C CA . ALA A 1 257 ? -6.702 -7.353 23.768 1.00 11.98 257 ALA A CA 1
ATOM 1883 C C . ALA A 1 257 ? -6.958 -8.475 24.758 1.00 13.33 257 ALA A C 1
ATOM 1884 O O . ALA A 1 257 ? -8.118 -8.817 25.023 1.00 12.55 257 ALA A O 1
ATOM 1886 N N . THR A 1 258 ? -5.880 -8.943 25.389 1.00 13.17 258 THR A N 1
ATOM 1887 C CA . THR A 1 258 ? -5.977 -9.852 26.527 1.00 14.41 258 THR A CA 1
ATOM 1888 C C . THR A 1 258 ? -5.238 -9.213 27.696 1.00 15.42 258 THR A C 1
ATOM 1889 O O . THR A 1 258 ? -4.791 -8.067 27.614 1.00 14.98 258 THR A O 1
ATOM 1893 N N . ALA A 1 259 ? -5.086 -9.965 28.791 1.00 15.05 259 ALA A N 1
ATOM 1894 C CA . ALA A 1 259 ? -4.553 -9.333 29.984 1.00 16.02 259 ALA A CA 1
ATOM 1895 C C . ALA A 1 259 ? -3.104 -8.917 29.766 1.00 17.65 259 ALA A C 1
ATOM 1896 O O . ALA A 1 259 ? -2.670 -7.925 30.342 1.00 19.86 259 ALA A O 1
ATOM 1898 N N . ASN A 1 260 ? -2.390 -9.655 28.910 1.00 17.04 260 ASN A N 1
ATOM 1899 C CA . ASN A 1 260 ? -0.962 -9.494 28.771 1.00 18.61 260 ASN A CA 1
ATOM 1900 C C . ASN A 1 260 ? -0.522 -9.276 27.327 1.00 15.60 260 ASN A C 1
ATOM 1901 O O . ASN A 1 260 ? 0.684 -9.279 27.080 1.00 15.15 260 ASN A O 1
ATOM 1906 N N . SER A 1 261 ? -1.455 -9.112 26.372 1.00 14.43 261 SER A N 1
ATOM 1907 C CA . SER A 1 261 ? -1.030 -8.899 25.002 1.00 15.30 261 SER A CA 1
ATOM 1908 C C . SER A 1 261 ? -2.088 -8.128 24.226 1.00 14.21 261 SER A C 1
ATOM 1909 O O . SER A 1 261 ? -3.253 -8.047 24.619 1.00 12.67 261 SER A O 1
ATOM 1912 N N . MET A 1 262 ? -1.611 -7.543 23.130 1.00 14.77 262 MET A N 1
ATOM 1913 C CA . MET A 1 262 ? -2.424 -7.039 22.037 1.00 13.40 262 MET A CA 1
ATOM 1914 C C . MET A 1 262 ? -2.002 -7.816 20.795 1.00 15.24 262 MET A C 1
ATOM 1915 O O . MET A 1 262 ? -0.801 -7.912 20.548 1.00 14.95 262 MET A O 1
ATOM 1920 N N . ILE A 1 263 ? -2.980 -8.383 20.055 1.00 15.17 263 ILE A N 1
ATOM 1921 C CA . ILE A 1 263 ? -2.682 -9.184 18.875 1.00 15.53 263 ILE A CA 1
ATOM 1922 C C . ILE A 1 263 ? -3.425 -8.616 17.672 1.00 14.72 263 ILE A C 1
ATOM 1923 O O . ILE A 1 263 ? -4.650 -8.608 17.647 1.00 13.92 263 ILE A O 1
ATOM 1928 N N . LEU A 1 264 ? -2.657 -8.065 16.729 1.00 15.30 264 LEU A N 1
ATOM 1929 C CA . LEU A 1 264 ? -3.157 -7.615 15.430 1.00 16.10 264 LEU A CA 1
ATOM 1930 C C . LEU A 1 264 ? -3.118 -8.823 14.497 1.00 15.24 264 LEU A C 1
ATOM 1931 O O . LEU A 1 264 ? -2.055 -9.363 14.259 1.00 16.88 264 LEU A O 1
ATOM 1936 N N . GLY A 1 265 ? -4.260 -9.247 13.976 1.00 15.75 265 GLY A N 1
ATOM 1937 C CA . GLY A 1 265 ? -4.297 -10.473 13.193 1.00 16.76 265 GLY A CA 1
ATOM 1938 C C . GLY A 1 265 ? -5.295 -10.354 12.054 1.00 15.66 265 GLY A C 1
ATOM 1939 O O . GLY A 1 265 ? -6.111 -9.447 12.037 1.00 17.68 265 GLY A O 1
ATOM 1940 N N . GLY A 1 266 ? -5.221 -11.287 11.118 1.00 15.76 266 GLY A N 1
ATOM 1941 C CA . GLY A 1 266 ? -6.096 -11.239 9.973 1.00 15.26 266 GLY A CA 1
ATOM 1942 C C . GLY A 1 266 ? -5.667 -12.220 8.895 1.00 15.49 266 GLY A C 1
ATOM 1943 O O . GLY A 1 266 ? -4.880 -13.145 9.128 1.00 16.40 266 GLY A O 1
ATOM 1944 N N . ALA A 1 267 ? -6.147 -11.941 7.690 1.00 15.39 267 ALA A N 1
ATOM 1945 C CA . ALA A 1 267 ? -5.881 -12.792 6.551 1.00 15.93 267 ALA A CA 1
ATOM 1946 C C . ALA A 1 267 ? -5.766 -11.894 5.340 1.00 16.73 267 ALA A C 1
ATOM 1947 O O . ALA A 1 267 ? -6.545 -10.959 5.199 1.00 18.16 267 ALA A O 1
ATOM 1949 N N . TYR A 1 268 ? -4.804 -12.227 4.477 1.00 15.33 268 TYR A N 1
ATOM 1950 C CA . TYR A 1 268 ? -4.564 -11.473 3.265 1.00 16.50 268 TYR A CA 1
ATOM 1951 C C . TYR A 1 268 ? -4.674 -12.448 2.112 1.00 16.39 268 TYR A C 1
ATOM 1952 O O . TYR A 1 268 ? -3.990 -13.472 2.131 1.00 17.73 268 TYR A O 1
ATOM 1961 N N . PHE A 1 269 ? -5.486 -12.077 1.107 1.00 17.19 269 PHE A N 1
ATOM 1962 C CA . PHE A 1 269 ? -5.780 -12.979 0.011 1.00 17.38 269 PHE A CA 1
ATOM 1963 C C . PHE A 1 269 ? -4.933 -12.569 -1.195 1.00 19.78 269 PHE A C 1
ATOM 1964 O O . PHE A 1 269 ? -5.382 -11.830 -2.041 1.00 24.29 269 PHE A O 1
ATOM 1972 N N . GLY A 1 270 ? -3.718 -13.090 -1.208 1.00 23.03 270 GLY A N 1
ATOM 1973 C CA . GLY A 1 270 ? -2.670 -12.671 -2.122 1.00 23.63 270 GLY A CA 1
ATOM 1974 C C . GLY A 1 270 ? -1.376 -13.328 -1.687 1.00 22.52 270 GLY A C 1
ATOM 1975 O O . GLY A 1 270 ? -1.392 -14.255 -0.866 1.00 24.53 270 GLY A O 1
ATOM 1976 N N . SER A 1 271 ? -0.258 -12.910 -2.314 1.00 24.53 271 SER A N 1
ATOM 1977 C CA . SER A 1 271 ? 1.012 -13.543 -2.030 1.00 26.97 271 SER A CA 1
ATOM 1978 C C . SER A 1 271 ? 1.541 -13.010 -0.703 1.00 24.70 271 SER A C 1
ATOM 1979 O O . SER A 1 271 ? 1.277 -11.853 -0.378 1.00 27.33 271 SER A O 1
ATOM 1982 N N . GLN A 1 272 ? 2.325 -13.849 -0.024 1.00 27.67 272 GLN A N 1
ATOM 1983 C CA . GLN A 1 272 ? 3.028 -13.483 1.197 1.00 29.21 272 GLN A CA 1
ATOM 1984 C C . GLN A 1 272 ? 3.947 -12.290 0.925 1.00 34.11 272 GLN A C 1
ATOM 1985 O O . GLN A 1 272 ? 4.014 -11.360 1.719 1.00 35.25 272 GLN A O 1
ATOM 1991 N N . GLU A 1 273 ? 4.602 -12.307 -0.237 1.00 37.53 273 GLU A N 1
ATOM 1992 C CA . GLU A 1 273 ? 5.511 -11.257 -0.665 1.00 37.19 273 GLU A CA 1
ATOM 1993 C C . GLU A 1 273 ? 4.758 -9.931 -0.715 1.00 34.29 273 GLU A C 1
ATOM 1994 O O . GLU A 1 273 ? 5.244 -8.929 -0.202 1.00 32.23 273 GLU A O 1
ATOM 2000 N N . ASP A 1 274 ? 3.580 -9.926 -1.339 1.00 29.64 274 ASP A N 1
ATOM 2001 C CA . ASP A 1 274 ? 2.802 -8.707 -1.447 1.00 28.35 274 ASP A CA 1
ATOM 2002 C C . ASP A 1 274 ? 2.300 -8.274 -0.064 1.00 30.18 274 ASP A C 1
ATOM 2003 O O . ASP A 1 274 ? 2.156 -7.086 0.192 1.00 28.38 274 ASP A O 1
ATOM 2008 N N . PHE A 1 275 ? 2.008 -9.234 0.822 1.00 30.01 275 PHE A N 1
ATOM 2009 C CA . PHE A 1 275 ? 1.561 -8.875 2.158 1.00 26.71 275 PHE A CA 1
ATOM 2010 C C . PHE A 1 275 ? 2.705 -8.183 2.910 1.00 29.75 275 PHE A C 1
ATOM 2011 O O . PHE A 1 275 ? 2.517 -7.103 3.478 1.00 30.75 275 PHE A O 1
ATOM 2019 N N . GLU A 1 276 ? 3.868 -8.852 2.910 1.00 30.87 276 GLU A N 1
ATOM 2020 C CA . GLU A 1 276 ? 5.067 -8.389 3.593 1.00 34.48 276 GLU A CA 1
ATOM 2021 C C . GLU A 1 276 ? 5.450 -7.019 3.049 1.00 33.80 276 GLU A C 1
ATOM 2022 O O . GLU A 1 276 ? 5.857 -6.143 3.804 1.00 40.62 276 GLU A O 1
ATOM 2028 N N . ALA A 1 277 ? 5.269 -6.830 1.751 1.00 35.21 277 ALA A N 1
ATOM 2029 C CA . ALA A 1 277 ? 5.609 -5.574 1.110 1.00 39.00 277 ALA A CA 1
ATOM 2030 C C . ALA A 1 277 ? 4.758 -4.442 1.671 1.00 38.94 277 ALA A C 1
ATOM 2031 O O . ALA A 1 277 ? 5.242 -3.319 1.790 1.00 33.87 277 ALA A O 1
ATOM 2033 N N . PHE A 1 278 ? 3.490 -4.735 2.003 1.00 36.99 278 PHE A N 1
ATOM 2034 C CA . PHE A 1 278 ? 2.578 -3.735 2.536 1.00 34.53 278 PHE A CA 1
ATOM 2035 C C . PHE A 1 278 ? 3.053 -3.267 3.918 1.00 29.37 278 PHE A C 1
ATOM 2036 O O . PHE A 1 278 ? 2.744 -2.154 4.302 1.00 32.24 278 PHE A O 1
ATOM 2044 N N . ASN A 1 279 ? 3.764 -4.124 4.667 1.00 31.52 279 ASN A N 1
ATOM 2045 C CA . ASN A 1 279 ? 4.453 -3.739 5.901 1.00 31.92 279 ASN A CA 1
ATOM 2046 C C . ASN A 1 279 ? 3.480 -3.106 6.905 1.00 31.09 279 ASN A C 1
ATOM 2047 O O . ASN A 1 279 ? 3.672 -1.991 7.408 1.00 28.23 279 ASN A O 1
ATOM 2052 N N . LEU A 1 280 ? 2.462 -3.891 7.264 1.00 27.38 280 LEU A N 1
ATOM 2053 C CA . LEU A 1 280 ? 1.370 -3.416 8.083 1.00 24.88 280 LEU A CA 1
ATOM 2054 C C . LEU A 1 280 ? 1.874 -2.879 9.420 1.00 23.51 280 LEU A C 1
ATOM 2055 O O . LEU A 1 280 ? 1.354 -1.863 9.884 1.00 22.37 280 LEU A O 1
ATOM 2060 N N . SER A 1 281 ? 2.862 -3.557 10.043 1.00 23.61 281 SER A N 1
ATOM 2061 C CA . SER A 1 281 ? 3.265 -3.226 11.405 1.00 26.35 281 SER A CA 1
ATOM 2062 C C . SER A 1 281 ? 4.097 -1.950 11.467 1.00 23.55 281 SER A C 1
ATOM 2063 O O . SER A 1 281 ? 4.207 -1.348 12.540 1.00 24.99 281 SER A O 1
ATOM 2066 N N . SER A 1 282 ? 4.565 -1.469 10.315 1.00 24.08 282 SER A N 1
ATOM 2067 C CA . SER A 1 282 ? 5.356 -0.247 10.255 1.00 26.25 282 SER A CA 1
ATOM 2068 C C . SER A 1 282 ? 4.530 0.969 10.684 1.00 25.83 282 SER A C 1
ATOM 2069 O O . SER A 1 282 ? 5.087 1.981 11.099 1.00 25.41 282 SER A O 1
ATOM 2072 N N . HIS A 1 283 ? 3.190 0.890 10.590 1.00 24.21 283 HIS A N 1
ATOM 2073 C CA . HIS A 1 283 ? 2.355 2.023 10.956 1.00 24.96 283 HIS A CA 1
ATOM 2074 C C . HIS A 1 283 ? 2.307 2.233 12.468 1.00 24.59 283 HIS A C 1
ATOM 2075 O O . HIS A 1 283 ? 1.818 3.258 12.944 1.00 27.29 283 HIS A O 1
ATOM 2082 N N . PHE A 1 284 ? 2.783 1.254 13.238 1.00 24.38 284 PHE A N 1
ATOM 2083 C CA . PHE A 1 284 ? 2.732 1.365 14.686 1.00 23.40 284 PHE A CA 1
ATOM 2084 C C . PHE A 1 284 ? 4.012 1.986 15.241 1.00 28.50 284 PHE A C 1
ATOM 2085 O O . PHE A 1 284 ? 5.111 1.645 14.812 1.00 29.80 284 PHE A O 1
ATOM 2093 N N . LYS A 1 285 ? 3.828 2.898 16.197 1.00 28.94 285 LYS A N 1
ATOM 2094 C CA . LYS A 1 285 ? 4.903 3.601 16.878 1.00 34.14 285 LYS A CA 1
ATOM 2095 C C . LYS A 1 285 ? 5.883 2.612 17.491 1.00 30.49 285 LYS A C 1
ATOM 2096 O O . LYS A 1 285 ? 7.094 2.743 17.345 1.00 31.03 285 LYS A O 1
ATOM 2102 N N . VAL A 1 286 ? 5.357 1.599 18.179 1.00 27.25 286 VAL A N 1
ATOM 2103 C CA . VAL A 1 286 ? 6.180 0.587 18.807 1.00 26.96 286 VAL A CA 1
ATOM 2104 C C . VAL A 1 286 ? 6.076 -0.681 17.972 1.00 25.92 286 VAL A C 1
ATOM 2105 O O . VAL A 1 286 ? 4.969 -1.101 17.670 1.00 23.63 286 VAL A O 1
ATOM 2109 N N . ALA A 1 287 ? 7.216 -1.286 17.639 1.00 26.34 287 ALA A N 1
ATOM 2110 C CA . ALA A 1 287 ? 7.223 -2.513 16.865 1.00 25.36 287 ALA A CA 1
ATOM 2111 C C . ALA A 1 287 ? 6.680 -3.654 17.717 1.00 26.55 287 ALA A C 1
ATOM 2112 O O . ALA A 1 287 ? 6.944 -3.743 18.916 1.00 22.17 287 ALA A O 1
ATOM 2114 N N . PRO A 1 288 ? 5.893 -4.565 17.115 1.00 22.76 288 PRO A N 1
ATOM 2115 C CA . PRO A 1 288 ? 5.422 -5.742 17.832 1.00 21.99 288 PRO A CA 1
ATOM 2116 C C . PRO A 1 288 ? 6.622 -6.544 18.277 1.00 22.27 288 PRO A C 1
ATOM 2117 O O . PRO A 1 288 ? 7.655 -6.538 17.616 1.00 25.90 288 PRO A O 1
ATOM 2121 N N . ASP A 1 289 ? 6.405 -7.321 19.330 1.00 20.36 289 ASP A N 1
ATOM 2122 C CA . ASP A 1 289 ? 7.415 -8.198 19.888 1.00 20.50 289 ASP A CA 1
ATOM 2123 C C . ASP A 1 289 ? 7.554 -9.468 19.068 1.00 24.61 289 ASP A C 1
ATOM 2124 O O . ASP A 1 289 ? 8.618 -10.076 19.083 1.00 24.69 289 ASP A O 1
ATOM 2129 N N . VAL A 1 290 ? 6.453 -9.906 18.446 1.00 22.20 290 VAL A N 1
ATOM 2130 C CA . VAL A 1 290 ? 6.402 -11.177 17.731 1.00 23.63 290 VAL A CA 1
ATOM 2131 C C . VAL A 1 290 ? 5.615 -10.948 16.439 1.00 20.00 290 VAL A C 1
ATOM 2132 O O . VAL A 1 290 ? 4.595 -10.288 16.483 1.00 19.76 290 VAL A O 1
ATOM 2136 N N . THR A 1 291 ? 6.115 -11.455 15.300 1.00 20.74 291 THR A N 1
ATOM 2137 C CA . THR A 1 291 ? 5.344 -11.497 14.064 1.00 22.75 291 THR A CA 1
ATOM 2138 C C . THR A 1 291 ? 5.251 -12.947 13.590 1.00 23.71 291 THR A C 1
ATOM 2139 O O . THR A 1 291 ? 6.238 -13.654 13.636 1.00 25.50 291 THR A O 1
ATOM 2141 N N . HIS A 1 292 ? 4.064 -13.403 13.171 1.00 23.79 292 HIS A N 1
ATOM 2142 C CA . HIS A 1 292 ? 3.902 -14.740 12.608 1.00 26.34 292 HIS A CA 1
ATOM 2143 C C . HIS A 1 292 ? 3.100 -14.594 11.322 1.00 26.77 292 HIS A C 1
ATOM 2144 O O . HIS A 1 292 ? 1.952 -14.138 11.390 1.00 25.90 292 HIS A O 1
ATOM 2151 N N . ILE A 1 293 ? 3.685 -15.029 10.195 1.00 22.66 293 ILE A N 1
ATOM 2152 C CA . ILE A 1 293 ? 3.052 -14.930 8.887 1.00 24.21 293 ILE A CA 1
ATOM 2153 C C . ILE A 1 293 ? 3.127 -16.308 8.232 1.00 25.53 293 ILE A C 1
ATOM 2154 O O . ILE A 1 293 ? 4.175 -16.952 8.274 1.00 22.03 293 ILE A O 1
ATOM 2159 N N . LYS A 1 294 ? 1.987 -16.819 7.735 1.00 22.28 294 LYS A N 1
ATOM 2160 C CA . LYS A 1 294 ? 1.986 -18.154 7.149 1.00 22.26 294 LYS A CA 1
ATOM 2161 C C . LYS A 1 294 ? 1.087 -18.153 5.924 1.00 25.56 294 LYS A C 1
ATOM 2162 O O . LYS A 1 294 ? -0.014 -17.600 5.990 1.00 21.91 294 LYS A O 1
ATOM 2168 N N . THR A 1 295 ? 1.589 -18.744 4.828 1.00 22.67 295 THR A N 1
ATOM 2169 C CA . THR A 1 295 ? 0.848 -18.854 3.578 1.00 23.55 295 THR A CA 1
ATOM 2170 C C . THR A 1 295 ? 0.223 -20.239 3.488 1.00 22.74 295 THR A C 1
ATOM 2171 O O . THR A 1 295 ? 0.890 -21.222 3.782 1.00 22.62 295 THR A O 1
ATOM 2175 N N . TYR A 1 296 ? -1.055 -20.284 3.093 1.00 21.00 296 TYR A N 1
ATOM 2176 C CA . TYR A 1 296 ? -1.765 -21.521 2.835 1.00 20.86 296 TYR A CA 1
ATOM 2177 C C . TYR A 1 296 ? -2.130 -21.590 1.352 1.00 20.72 296 TYR A C 1
ATOM 2178 O O . TYR A 1 296 ? -2.851 -20.724 0.842 1.00 21.16 296 TYR A O 1
ATOM 2187 N N . THR A 1 297 ? -1.620 -22.619 0.667 1.00 21.98 297 THR A N 1
ATOM 2188 C CA . THR A 1 297 ? -2.026 -22.904 -0.698 1.00 22.50 297 THR A CA 1
ATOM 2189 C C . THR A 1 297 ? -3.347 -23.674 -0.700 1.00 22.67 297 THR A C 1
ATOM 2190 O O . THR A 1 297 ? -3.992 -23.732 -1.752 1.00 22.30 297 THR A O 1
ATOM 2194 N N . ASN A 1 298 ? -3.730 -24.270 0.441 1.00 20.77 298 ASN A N 1
ATOM 2195 C CA . ASN A 1 298 ? -4.983 -25.009 0.543 1.00 18.31 298 ASN A CA 1
ATOM 2196 C C . ASN A 1 298 ? -5.942 -24.281 1.490 1.00 17.42 298 ASN A C 1
ATOM 2197 O O . ASN A 1 298 ? -5.623 -24.081 2.657 1.00 16.77 298 ASN A O 1
ATOM 2202 N N . PHE A 1 299 ? -7.115 -23.870 0.974 1.00 16.52 299 PHE A N 1
ATOM 2203 C CA . PHE A 1 299 ? -8.022 -23.008 1.726 1.00 17.76 299 PHE A CA 1
ATOM 2204 C C . PHE A 1 299 ? -8.687 -23.748 2.879 1.00 18.13 299 PHE A C 1
ATOM 2205 O O . PHE A 1 299 ? -9.051 -23.103 3.857 1.00 17.18 299 PHE A O 1
ATOM 2213 N N . PHE A 1 300 ? -8.918 -25.065 2.737 1.00 17.24 300 PHE A N 1
ATOM 2214 C CA . PHE A 1 300 ? -9.469 -25.881 3.803 1.00 17.41 300 PHE A CA 1
ATOM 2215 C C . PHE A 1 300 ? -8.472 -25.860 4.970 1.00 17.98 300 PHE A C 1
ATOM 2216 O O . PHE A 1 300 ? -8.853 -25.612 6.114 1.00 15.50 300 PHE A O 1
ATOM 2224 N N . ASP A 1 301 ? -7.173 -26.053 4.674 1.00 17.24 301 ASP A N 1
ATOM 2225 C CA . ASP A 1 301 ? -6.153 -25.981 5.713 1.00 15.97 301 ASP A CA 1
ATOM 2226 C C . ASP A 1 301 ? -6.166 -24.614 6.399 1.00 13.92 301 ASP A C 1
ATOM 2227 O O . ASP A 1 301 ? -5.994 -24.544 7.610 1.00 13.59 301 ASP A O 1
ATOM 2232 N N . PHE A 1 302 ? -6.226 -23.532 5.628 1.00 14.00 302 PHE A N 1
ATOM 2233 C CA . PHE A 1 302 ? -6.280 -22.185 6.199 1.00 13.42 302 PHE A CA 1
ATOM 2234 C C . PHE A 1 302 ? -7.444 -22.090 7.199 1.00 14.48 302 PHE A C 1
ATOM 2235 O O . PHE A 1 302 ? -7.319 -21.567 8.305 1.00 12.86 302 PHE A O 1
ATOM 2243 N N . SER A 1 303 ? -8.599 -22.609 6.768 1.00 15.65 303 SER A N 1
ATOM 2244 C CA . SER A 1 303 ? -9.818 -22.504 7.560 1.00 14.11 303 SER A CA 1
ATOM 2245 C C . SER A 1 303 ? -9.726 -23.366 8.823 1.00 14.23 303 SER A C 1
ATOM 2246 O O . SER A 1 303 ? -10.145 -22.955 9.901 1.00 13.24 303 SER A O 1
ATOM 2249 N N . ALA A 1 304 ? -9.243 -24.587 8.674 1.00 12.44 304 ALA A N 1
ATOM 2250 C CA . ALA A 1 304 ? -9.043 -25.456 9.813 1.00 13.70 304 ALA A CA 1
ATOM 2251 C C . ALA A 1 304 ? -8.092 -24.822 10.827 1.00 14.14 304 ALA A C 1
ATOM 2252 O O . ALA A 1 304 ? -8.323 -24.905 12.051 1.00 14.98 304 ALA A O 1
ATOM 2254 N N . ALA A 1 305 ? -7.013 -24.191 10.323 1.00 15.44 305 ALA A N 1
ATOM 2255 C CA . ALA A 1 305 ? -6.045 -23.585 11.221 1.00 16.77 305 ALA A CA 1
ATOM 2256 C C . ALA A 1 305 ? -6.677 -22.406 11.954 1.00 15.46 305 ALA A C 1
ATOM 2257 O O . ALA A 1 305 ? -6.445 -22.220 13.155 1.00 15.91 305 ALA A O 1
ATOM 2259 N N . ALA A 1 306 ? -7.512 -21.633 11.268 1.00 15.91 306 ALA A N 1
ATOM 2260 C CA . ALA A 1 306 ? -8.176 -20.500 11.900 1.00 15.82 306 ALA A CA 1
ATOM 2261 C C . ALA A 1 306 ? -9.110 -20.968 13.019 1.00 16.35 306 ALA A C 1
ATOM 2262 O O . ALA A 1 306 ? -9.111 -20.372 14.102 1.00 16.63 306 ALA A O 1
ATOM 2264 N N . SER A 1 307 ? -9.865 -22.050 12.760 1.00 14.79 307 SER A N 1
ATOM 2265 C CA . SER A 1 307 ? -10.732 -22.646 13.765 1.00 14.42 307 SER A CA 1
ATOM 2266 C C . SER A 1 307 ? -9.925 -23.181 14.954 1.00 14.84 307 SER A C 1
ATOM 2267 O O . SER A 1 307 ? -10.289 -22.924 16.093 1.00 15.38 307 SER A O 1
ATOM 2270 N N . ALA A 1 308 ? -8.830 -23.912 14.680 1.00 15.01 308 ALA A N 1
ATOM 2271 C CA . ALA A 1 308 ? -7.966 -24.439 15.727 1.00 17.74 308 ALA A CA 1
ATOM 2272 C C . ALA A 1 308 ? -7.369 -23.328 16.600 1.00 17.52 308 ALA A C 1
ATOM 2273 O O . ALA A 1 308 ? -7.294 -23.507 17.825 1.00 17.54 308 ALA A O 1
ATOM 2275 N N . GLN A 1 309 ? -7.014 -22.191 16.001 1.00 18.56 309 GLN A N 1
ATOM 2276 C CA . GLN A 1 309 ? -6.432 -21.088 16.752 1.00 21.54 309 GLN A CA 1
ATOM 2277 C C . 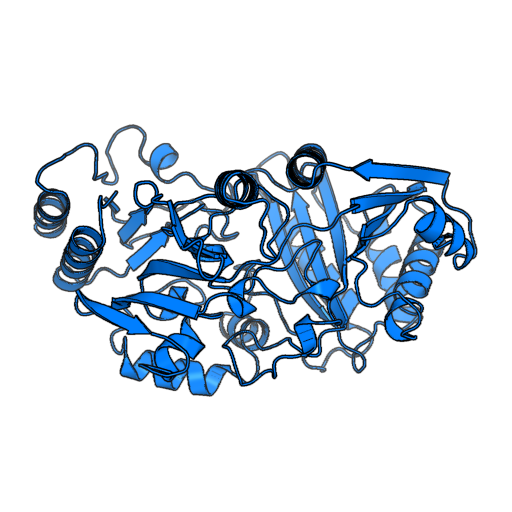GLN A 1 309 ? -7.419 -20.524 17.779 1.00 19.45 309 GLN A C 1
ATOM 2278 O O . GLN A 1 309 ? -7.034 -20.252 18.922 1.00 20.32 309 GLN A O 1
ATOM 2284 N N . THR A 1 310 ? -8.679 -20.318 17.402 1.00 18.30 310 THR A N 1
ATOM 2285 C CA . THR A 1 310 ? -9.635 -19.720 18.337 1.00 20.52 310 THR A CA 1
ATOM 2286 C C . THR A 1 310 ? -9.972 -20.735 19.430 1.00 19.05 310 THR A C 1
ATOM 2287 O O . THR A 1 310 ? -10.154 -20.366 20.589 1.00 20.13 310 THR A O 1
ATOM 2291 N N . LYS A 1 311 ? -9.974 -22.031 19.101 1.00 17.58 311 LYS A N 1
ATOM 2292 C CA . LYS A 1 311 ? -10.216 -23.035 20.117 1.00 17.29 311 LYS A CA 1
ATOM 2293 C C . LYS A 1 311 ? -9.062 -23.063 21.123 1.00 16.74 311 LYS A C 1
ATOM 2294 O O . LYS A 1 311 ? -9.266 -23.097 22.343 1.00 16.77 311 LYS A O 1
ATOM 2300 N N . ALA A 1 312 ? -7.840 -23.021 20.595 1.00 18.28 312 ALA A N 1
ATOM 2301 C CA . ALA A 1 312 ? -6.658 -22.980 21.447 1.00 19.14 312 ALA A CA 1
ATOM 2302 C C . ALA A 1 312 ? -6.612 -21.730 22.325 1.00 17.94 312 ALA A C 1
ATOM 2303 O O . ALA A 1 312 ? -6.004 -21.756 23.391 1.00 22.67 312 ALA A O 1
ATOM 2305 N N . ALA A 1 313 ? -7.153 -20.613 21.863 1.00 19.91 313 ALA A N 1
ATOM 2306 C CA . ALA A 1 313 ? -7.169 -19.384 22.634 1.00 20.18 313 ALA A CA 1
ATOM 2307 C C . ALA A 1 313 ? -8.039 -19.503 23.886 1.00 20.64 313 ALA A C 1
ATOM 2308 O O . ALA A 1 313 ? -7.992 -18.632 24.741 1.00 22.18 313 ALA A O 1
ATOM 2310 N N . GLY A 1 314 ? -8.940 -20.478 23.937 1.00 17.00 314 GLY A N 1
ATOM 2311 C CA . GLY A 1 314 ? -9.731 -20.649 25.139 1.00 18.01 314 GLY A CA 1
ATOM 2312 C C . GLY A 1 314 ? -11.070 -19.917 25.141 1.00 17.61 314 GLY A C 1
ATOM 2313 O O . GLY A 1 314 ? -11.744 -19.998 26.153 1.00 14.38 314 GLY A O 1
ATOM 2314 N N . ILE A 1 315 ? -11.470 -19.293 24.018 1.00 17.40 315 ILE A N 1
ATOM 2315 C CA . ILE A 1 315 ? -12.658 -18.451 23.971 1.00 18.60 315 ILE A CA 1
ATOM 2316 C C . ILE A 1 315 ? -13.766 -19.075 23.115 1.00 17.45 315 ILE A C 1
ATOM 2317 O O . ILE A 1 315 ? -14.737 -18.391 22.804 1.00 17.96 315 ILE A O 1
ATOM 2322 N N . ALA A 1 316 ? -13.617 -20.332 22.715 1.00 14.82 316 ALA A N 1
ATOM 2323 C CA . ALA A 1 316 ? -14.494 -20.878 21.688 1.00 16.03 316 ALA A CA 1
ATOM 2324 C C . ALA A 1 316 ? -15.027 -22.241 22.084 1.00 16.32 316 ALA A C 1
ATOM 2325 O O . ALA A 1 316 ? -15.424 -22.991 21.211 1.00 16.59 316 ALA A O 1
ATOM 2327 N N . SER A 1 317 ? -15.150 -22.503 23.391 1.00 15.84 317 SER A N 1
ATOM 2328 C CA . SER A 1 317 ? -15.624 -23.790 23.878 1.00 16.56 317 SER A CA 1
ATOM 2329 C C . SER A 1 317 ? -16.801 -23.578 24.830 1.00 15.16 317 SER A C 1
ATOM 2330 O O . SER A 1 317 ? -16.856 -22.574 25.529 1.00 14.85 317 SER A O 1
ATOM 2333 N N . PRO A 1 318 ? -17.700 -24.560 24.981 1.00 13.59 318 PRO A N 1
ATOM 2334 C CA . PRO A 1 318 ? -18.730 -24.488 26.023 1.00 12.24 318 PRO A CA 1
ATOM 2335 C C . PRO A 1 318 ? -17.996 -24.216 27.333 1.00 13.00 318 PRO A C 1
ATOM 2336 O O . PRO A 1 318 ? -17.000 -24.885 27.593 1.00 14.27 318 PRO A O 1
ATOM 2340 N N . SER A 1 319 ? -18.490 -23.272 28.139 1.00 12.33 319 SER A N 1
ATOM 2341 C CA . SER A 1 319 ? -17.776 -22.801 29.319 1.00 12.73 319 SER A CA 1
ATOM 2342 C C . SER A 1 319 ? -18.658 -21.905 30.179 1.00 12.39 319 SER A C 1
ATOM 2343 O O . SER A 1 319 ? -19.754 -21.547 29.793 1.00 12.09 319 SER A O 1
ATOM 2346 N N . HIS A 1 320 ? -18.130 -21.519 31.347 1.00 12.88 320 HIS A N 1
ATOM 2347 C CA . HIS A 1 320 ? -18.698 -20.480 32.172 1.00 12.64 320 HIS A CA 1
ATOM 2348 C C . HIS A 1 320 ? -18.135 -19.149 31.674 1.00 12.41 320 HIS A C 1
ATOM 2349 O O . HIS A 1 320 ? -16.913 -18.989 31.601 1.00 13.67 320 HIS A O 1
ATOM 2356 N N . PHE A 1 321 ? -19.031 -18.224 31.319 1.00 12.09 321 PHE A N 1
ATOM 2357 C CA . PHE A 1 321 ? -18.596 -16.947 30.821 1.00 11.98 321 PHE A CA 1
ATOM 2358 C C . PHE A 1 321 ? -19.727 -15.930 30.776 1.00 11.37 321 PHE A C 1
ATOM 2359 O O . PHE A 1 321 ? -20.923 -16.216 30.915 1.00 13.35 321 PHE A O 1
ATOM 2367 N N . TYR A 1 322 ? -19.319 -14.698 30.521 1.00 11.91 322 TYR A N 1
ATOM 2368 C CA . TYR A 1 322 ? -20.236 -13.664 30.091 1.00 12.36 322 TYR A CA 1
ATOM 2369 C C . TYR A 1 322 ? -19.589 -13.009 28.859 1.00 12.40 322 TYR A C 1
ATOM 2370 O O . TYR A 1 322 ? -18.382 -13.106 28.686 1.00 12.59 322 TYR A O 1
ATOM 2379 N N . ALA A 1 323 ? -20.380 -12.325 28.039 1.00 11.83 323 ALA A N 1
ATOM 2380 C CA . ALA A 1 323 ? -19.900 -11.737 26.798 1.00 12.17 323 ALA A CA 1
ATOM 2381 C C . ALA A 1 323 ? -20.871 -10.640 26.355 1.00 11.63 323 ALA A C 1
ATOM 2382 O O . ALA A 1 323 ? -22.084 -10.787 26.539 1.00 11.81 323 ALA A O 1
ATOM 2384 N N . LYS A 1 324 ? -20.307 -9.572 25.756 1.00 11.37 324 LYS A N 1
ATOM 2385 C CA . LYS A 1 324 ? -21.079 -8.434 25.271 1.00 11.72 324 LYS A CA 1
ATOM 2386 C C . LYS A 1 324 ? -20.566 -8.026 23.894 1.00 11.32 324 LYS A C 1
ATOM 2387 O O . LYS A 1 324 ? -19.498 -8.468 23.485 1.00 11.49 324 LYS A O 1
ATOM 2393 N N . SER A 1 325 ? -21.359 -7.235 23.159 1.00 11.68 325 SER A N 1
ATOM 2394 C CA . SER A 1 325 ? -20.917 -6.744 21.851 1.00 12.34 325 SER A CA 1
ATOM 2395 C C . SER A 1 325 ? -21.342 -5.301 21.678 1.00 12.88 325 SER A C 1
ATOM 2396 O O . SER A 1 325 ? -22.303 -4.834 22.306 1.00 11.58 325 SER A O 1
ATOM 2399 N N . LEU A 1 326 ? -20.628 -4.651 20.757 1.00 12.38 326 LEU A N 1
ATOM 2400 C CA . LEU A 1 326 ? -20.925 -3.277 20.351 1.00 13.57 326 LEU A CA 1
ATOM 2401 C C . LEU A 1 326 ? -20.570 -3.130 18.883 1.00 13.03 326 LEU A C 1
ATOM 2402 O O . LEU A 1 326 ? -19.643 -3.781 18.425 1.00 13.32 326 LEU A O 1
ATOM 2407 N N . VAL A 1 327 ? -21.257 -2.209 18.188 1.00 12.33 327 VAL A N 1
ATOM 2408 C CA . VAL A 1 327 ? -20.907 -1.820 16.832 1.00 12.64 327 VAL A CA 1
ATOM 2409 C C . VAL A 1 327 ? -20.405 -0.375 16.870 1.00 11.99 327 VAL A C 1
ATOM 2410 O O . VAL A 1 327 ? -21.067 0.470 17.462 1.00 13.88 327 VAL A O 1
ATOM 2414 N N . PHE A 1 328 ? -19.304 -0.102 16.160 1.00 12.38 328 PHE A N 1
ATOM 2415 C CA . PHE A 1 328 ? -18.757 1.235 16.018 1.00 12.71 328 PHE A CA 1
ATOM 2416 C C . PHE A 1 328 ? -18.771 1.569 14.538 1.00 13.55 328 PHE A C 1
ATOM 2417 O O . PHE A 1 328 ? -18.582 0.680 13.718 1.00 13.58 328 PHE A O 1
ATOM 2425 N N . ASN A 1 329 ? -18.978 2.852 14.227 1.00 14.72 329 ASN A N 1
ATOM 2426 C CA . ASN A 1 329 ? -18.941 3.329 12.847 1.00 14.36 329 ASN A CA 1
ATOM 2427 C C . ASN A 1 329 ? -18.162 4.644 12.782 1.00 16.27 329 ASN A C 1
ATOM 2428 O O . ASN A 1 329 ? -17.654 5.133 13.787 1.00 15.17 329 ASN A O 1
ATOM 2433 N N . GLN A 1 330 ? -18.050 5.216 11.581 1.00 15.31 330 GLN A N 1
ATOM 2434 C CA . GLN A 1 330 ? -17.215 6.389 11.389 1.00 17.42 330 GLN A CA 1
ATOM 2435 C C . GLN A 1 330 ? -17.670 7.543 12.286 1.00 17.71 330 GLN A C 1
ATOM 2436 O O . GLN A 1 330 ? -16.852 8.364 12.689 1.00 19.06 330 GLN A O 1
ATOM 2442 N N . GLN A 1 331 ? -18.958 7.584 12.652 1.00 15.92 331 GLN A N 1
ATOM 2443 C CA . GLN A 1 331 ? -19.500 8.644 13.492 1.00 17.76 331 GLN A CA 1
ATOM 2444 C C . GLN A 1 331 ? -19.303 8.406 14.985 1.00 17.29 331 GLN A C 1
ATOM 2445 O O . GLN A 1 331 ? -19.432 9.364 15.737 1.00 16.77 331 GLN A O 1
ATOM 2451 N N . THR A 1 332 ? -18.959 7.166 15.391 1.00 16.32 332 THR A N 1
ATOM 2452 C CA . THR A 1 332 ? -18.825 6.814 16.798 1.00 14.45 332 THR A CA 1
ATOM 2453 C C . THR A 1 332 ? -17.448 6.220 17.132 1.00 13.68 332 THR A C 1
ATOM 2454 O O . THR A 1 332 ? -17.285 5.563 18.157 1.00 14.63 332 THR A O 1
ATOM 2458 N N . LEU A 1 333 ? -16.432 6.490 16.316 1.00 14.23 333 LEU A N 1
ATOM 2459 C CA . LEU A 1 333 ? -15.075 6.060 16.568 1.00 15.69 333 LEU A CA 1
ATOM 2460 C C . LEU A 1 333 ? -14.653 6.542 17.949 1.00 15.41 333 LEU A C 1
ATOM 2461 O O . LEU A 1 333 ? -15.020 7.627 18.396 1.00 16.31 333 LEU A O 1
ATOM 2466 N N . ILE A 1 334 ? -13.903 5.682 18.621 1.00 14.43 334 ILE A N 1
ATOM 2467 C CA . ILE A 1 334 ? -13.556 5.908 20.012 1.00 13.84 334 ILE A CA 1
ATOM 2468 C C . ILE A 1 334 ? -12.496 7.009 20.101 1.00 14.46 334 ILE A C 1
ATOM 2469 O O . ILE A 1 334 ? -11.420 6.882 19.524 1.00 15.78 334 ILE A O 1
ATOM 2474 N N . PRO A 1 335 ? -12.777 8.117 20.820 1.00 15.52 335 PRO A N 1
ATOM 2475 C CA . PRO A 1 335 ? -11.801 9.201 20.962 1.00 14.91 335 PRO A CA 1
ATOM 2476 C C . PRO A 1 335 ? -10.558 8.762 21.719 1.00 15.85 335 PRO A C 1
ATOM 2477 O O . PRO A 1 335 ? -10.597 7.798 22.485 1.00 15.42 335 PRO A O 1
ATOM 2481 N N . ASP A 1 336 ? -9.476 9.511 21.515 1.00 15.40 336 ASP A N 1
ATOM 2482 C CA . ASP A 1 336 ? -8.208 9.245 22.180 1.00 15.87 336 ASP A CA 1
ATOM 2483 C C . ASP A 1 336 ? -8.355 9.054 23.696 1.00 17.35 336 ASP A C 1
ATOM 2484 O O . ASP A 1 336 ? -7.878 8.077 24.281 1.00 17.12 336 ASP A O 1
ATOM 2489 N N . ASP A 1 337 ? -8.984 10.014 24.363 1.00 18.65 337 ASP A N 1
ATOM 2490 C CA . ASP A 1 337 ? -9.083 9.945 25.809 1.00 20.29 337 ASP A CA 1
ATOM 2491 C C . ASP A 1 337 ? -9.907 8.743 26.271 1.00 17.19 337 ASP A C 1
ATOM 2492 O O . ASP A 1 337 ? -9.590 8.087 27.261 1.00 15.60 337 ASP A O 1
ATOM 2497 N N . ALA A 1 338 ? -11.020 8.464 25.593 1.00 16.35 338 ALA A N 1
ATOM 2498 C CA . ALA A 1 338 ? -11.815 7.313 25.977 1.00 15.51 338 ALA A CA 1
ATOM 2499 C C . ALA A 1 338 ? -11.001 6.029 25.810 1.00 14.25 338 ALA A C 1
ATOM 2500 O O . ALA A 1 338 ? -11.071 5.119 26.648 1.00 15.25 338 ALA A O 1
ATOM 2502 N N . ALA A 1 339 ? -10.230 5.916 24.724 1.00 14.20 339 ALA A N 1
ATOM 2503 C CA . ALA A 1 339 ? -9.394 4.732 24.531 1.00 14.69 339 ALA A CA 1
ATOM 2504 C C . ALA A 1 339 ? -8.400 4.590 25.684 1.00 15.28 339 ALA A C 1
ATOM 2505 O O . ALA A 1 339 ? -8.199 3.507 26.217 1.00 14.62 339 ALA A O 1
ATOM 2507 N N . GLU A 1 340 ? -7.833 5.703 26.133 1.00 14.78 340 GLU A N 1
ATOM 2508 C CA . GLU A 1 340 ? -6.921 5.628 27.268 1.00 15.85 340 GLU A CA 1
ATOM 2509 C C . GLU A 1 340 ? -7.660 5.078 28.496 1.00 14.87 340 GLU A C 1
ATOM 2510 O O . GLU A 1 340 ? -7.130 4.234 29.197 1.00 16.36 340 GLU A O 1
ATOM 2516 N N . GLU A 1 341 ? -8.884 5.541 28.723 1.00 14.97 341 GLU A N 1
ATOM 2517 C CA . GLU A 1 341 ? -9.710 5.109 29.847 1.00 15.46 341 GLU A CA 1
ATOM 2518 C C . GLU A 1 341 ? -10.097 3.632 29.697 1.00 15.21 341 GLU A C 1
ATOM 2519 O O . GLU A 1 341 ? -10.132 2.907 30.686 1.00 15.13 341 GLU A O 1
ATOM 2525 N N . VAL A 1 342 ? -10.357 3.170 28.466 1.00 14.35 342 VAL A N 1
ATOM 2526 C CA . VAL A 1 342 ? -10.663 1.763 28.230 1.00 14.46 342 VAL A CA 1
ATOM 2527 C C . VAL A 1 342 ? -9.548 0.880 28.772 1.00 15.02 342 VAL A C 1
ATOM 2528 O O . VAL A 1 342 ? -9.818 -0.087 29.482 1.00 14.39 342 VAL A O 1
ATOM 2532 N N . PHE A 1 343 ? -8.306 1.185 28.386 1.00 14.72 343 PHE A N 1
ATOM 2533 C CA . PHE A 1 343 ? -7.198 0.323 28.738 1.00 14.15 343 PHE A CA 1
ATOM 2534 C C . PHE A 1 343 ? -6.821 0.480 30.210 1.00 15.70 343 PHE A C 1
ATOM 2535 O O . PHE A 1 343 ? -6.343 -0.499 30.803 1.00 15.51 343 PHE A O 1
ATOM 2543 N N . LYS A 1 344 ? -7.007 1.668 30.786 1.00 15.20 344 LYS A N 1
ATOM 2544 C CA . LYS A 1 344 ? -6.881 1.835 32.237 1.00 16.62 344 LYS A CA 1
ATOM 2545 C C . LYS A 1 344 ? -7.887 0.953 32.974 1.00 16.57 344 LYS A C 1
ATOM 2546 O O . LYS A 1 344 ? -7.542 0.268 33.949 1.00 16.77 344 LYS A O 1
ATOM 2552 N N . TYR A 1 345 ? -9.121 0.926 32.464 1.00 15.18 345 TYR A N 1
ATOM 2553 C CA . TYR A 1 345 ? -10.183 0.149 33.067 1.00 14.10 345 TYR A CA 1
ATOM 2554 C C . TYR A 1 345 ? -9.816 -1.342 33.039 1.00 14.19 345 TYR A C 1
ATOM 2555 O O . TYR A 1 345 ? -9.959 -2.031 34.051 1.00 14.25 345 TYR A O 1
ATOM 2564 N N . LEU A 1 346 ? -9.331 -1.828 31.890 1.00 14.30 346 LEU A N 1
ATOM 2565 C CA . LEU A 1 346 ? -8.936 -3.222 31.759 1.00 14.03 346 LEU A CA 1
ATOM 2566 C C . LEU A 1 346 ? -7.776 -3.550 32.701 1.00 15.51 346 LEU A C 1
ATOM 2567 O O . LEU A 1 346 ? -7.672 -4.680 33.239 1.00 15.16 346 LEU A O 1
ATOM 2572 N N . ALA A 1 347 ? -6.902 -2.555 32.890 1.00 16.58 347 ALA A N 1
ATOM 2573 C CA . ALA A 1 347 ? -5.697 -2.757 33.687 1.00 17.76 347 ALA A CA 1
ATOM 2574 C C . ALA A 1 347 ? -6.045 -2.963 35.166 1.00 19.86 347 ALA A C 1
ATOM 2575 O O . ALA A 1 347 ? -5.380 -3.769 35.817 1.00 23.03 347 ALA A O 1
ATOM 2577 N N . THR A 1 348 ? -7.012 -2.208 35.714 1.00 18.05 348 THR A N 1
ATOM 2578 C CA . THR A 1 348 ? -7.170 -2.139 37.166 1.00 18.91 348 THR A CA 1
ATOM 2579 C C . THR A 1 348 ? -8.470 -2.768 37.678 1.00 17.82 348 THR A C 1
ATOM 2580 O O . THR A 1 348 ? -8.539 -3.141 38.854 1.00 18.90 348 THR A O 1
ATOM 2584 N N . THR A 1 349 ? -9.515 -2.920 36.850 1.00 15.92 349 THR A N 1
ATOM 2585 C CA . THR A 1 349 ? -10.800 -3.376 37.372 1.00 14.57 349 THR A CA 1
ATOM 2586 C C . THR A 1 349 ? -10.704 -4.848 37.823 1.00 15.31 349 THR A C 1
ATOM 2587 O O . THR A 1 349 ? -10.179 -5.697 37.102 1.00 16.05 349 THR A O 1
ATOM 2591 N N . LYS A 1 350 ? -11.269 -5.155 38.989 1.00 15.95 350 LYS A N 1
ATOM 2592 C CA . LYS A 1 350 ? -11.393 -6.552 39.425 1.00 20.25 350 LYS A CA 1
ATOM 2593 C C . LYS A 1 350 ? -12.339 -7.287 38.466 1.00 17.03 350 LYS A C 1
ATOM 2594 O O . LYS A 1 350 ? -13.477 -6.869 38.258 1.00 19.42 350 LYS A O 1
ATOM 2600 N N . ASN A 1 351 ? -11.840 -8.325 37.791 1.00 15.17 351 ASN A N 1
ATOM 2601 C CA . ASN A 1 351 ? -12.584 -8.878 36.670 1.00 15.33 351 ASN A CA 1
ATOM 2602 C C . ASN A 1 351 ? -13.180 -10.261 36.947 1.00 15.70 351 ASN A C 1
ATOM 2603 O O . ASN A 1 351 ? -14.102 -10.675 36.247 1.00 15.58 351 ASN A O 1
ATOM 2608 N N . GLY A 1 352 ? -12.621 -11.031 37.866 1.00 15.16 352 GLY A N 1
ATOM 2609 C CA . GLY A 1 352 ? -13.179 -12.323 38.217 1.00 15.16 352 GLY A CA 1
ATOM 2610 C C . GLY A 1 352 ? -12.915 -13.426 37.198 1.00 14.38 352 GLY A C 1
ATOM 2611 O O . GLY A 1 352 ? -13.454 -14.525 37.363 1.00 14.44 352 GLY A O 1
ATOM 2612 N N . THR A 1 353 ? -12.144 -13.121 36.151 1.00 14.60 353 THR A N 1
ATOM 2613 C CA . THR A 1 353 ? -11.977 -14.032 35.030 1.00 14.58 353 THR A CA 1
ATOM 2614 C C . THR A 1 353 ? -10.754 -14.907 35.228 1.00 15.99 353 THR A C 1
ATOM 2615 O O . THR A 1 353 ? -9.809 -14.514 35.916 1.00 16.80 353 THR A O 1
ATOM 2619 N N . ASP A 1 354 ? -10.746 -16.054 34.529 1.00 16.45 354 ASP A N 1
ATOM 2620 C CA . ASP A 1 354 ? -9.526 -16.812 34.311 1.00 16.67 354 ASP A CA 1
ATOM 2621 C C . ASP A 1 354 ? -8.937 -16.529 32.926 1.00 17.00 354 ASP A C 1
ATOM 2622 O O . ASP A 1 354 ? -7.776 -16.842 32.664 1.00 16.50 354 ASP A O 1
ATOM 2627 N N . LEU A 1 355 ? -9.734 -15.908 32.048 1.00 14.56 355 LEU A N 1
ATOM 2628 C CA . LEU A 1 355 ? -9.301 -15.435 30.744 1.00 15.07 355 LEU A CA 1
ATOM 2629 C C . LEU A 1 355 ? -10.276 -14.358 30.292 1.00 15.05 355 LEU A C 1
ATOM 2630 O O . LEU A 1 355 ? -11.482 -14.507 30.473 1.00 14.40 355 LEU A O 1
ATOM 2635 N N . TYR A 1 356 ? -9.785 -13.293 29.658 1.00 14.23 356 TYR A N 1
ATOM 2636 C CA . TYR A 1 356 ? -10.686 -12.425 28.915 1.00 13.38 356 TYR A CA 1
ATOM 2637 C C . TYR A 1 356 ? -10.053 -12.102 27.559 1.00 13.63 356 TYR A C 1
ATOM 2638 O O . TYR A 1 356 ? -8.836 -12.147 27.381 1.00 13.70 356 TYR A O 1
ATOM 2647 N N . ALA A 1 357 ? -10.915 -11.698 26.614 1.00 13.18 357 ALA A N 1
ATOM 2648 C CA . ALA A 1 357 ? -10.511 -11.198 25.313 1.00 13.45 357 ALA A CA 1
ATOM 2649 C C . ALA A 1 357 ? -11.483 -10.100 24.907 1.00 15.94 357 ALA A C 1
ATOM 2650 O O . ALA A 1 357 ? -12.697 -10.247 25.100 1.00 16.09 357 ALA A O 1
ATOM 2652 N N . VAL A 1 358 ? -10.914 -8.998 24.404 1.00 14.51 358 VAL A N 1
ATOM 2653 C CA . VAL A 1 358 ? -11.655 -7.900 23.808 1.00 14.62 358 VAL A CA 1
ATOM 2654 C C . VAL A 1 358 ? -11.231 -7.850 22.340 1.00 15.04 358 VAL A C 1
ATOM 2655 O O . VAL A 1 358 ? -10.091 -7.585 22.030 1.00 12.66 358 VAL A O 1
ATOM 2659 N N . THR A 1 359 ? -12.145 -8.231 21.445 1.00 13.98 359 THR A N 1
ATOM 2660 C CA . THR A 1 359 ? -11.831 -8.381 20.034 1.00 14.20 359 THR A CA 1
ATOM 2661 C C . THR A 1 359 ? -12.475 -7.234 19.271 1.00 14.15 359 THR A C 1
ATOM 2662 O O . THR A 1 359 ? -13.707 -7.055 19.352 1.00 14.46 359 THR A O 1
ATOM 2666 N N . PHE A 1 360 ? -11.655 -6.539 18.486 1.00 12.59 360 PHE A N 1
ATOM 2667 C CA . PHE A 1 360 ? -12.127 -5.556 17.530 1.00 13.74 360 PHE A CA 1
ATOM 2668 C C . PHE A 1 360 ? -11.993 -6.193 16.152 1.00 13.01 360 PHE A C 1
ATOM 2669 O O . PHE A 1 360 ? -10.882 -6.524 15.741 1.00 14.01 360 PHE A O 1
ATOM 2677 N N . ALA A 1 361 ? -13.110 -6.327 15.421 1.00 12.57 361 ALA A N 1
ATOM 2678 C CA . ALA A 1 361 ? -13.094 -7.030 14.145 1.00 13.11 361 ALA A CA 1
ATOM 2679 C C . ALA A 1 361 ? -13.630 -6.097 13.074 1.00 12.52 361 ALA A C 1
ATOM 2680 O O . ALA A 1 361 ? -14.793 -5.698 13.137 1.00 12.96 361 ALA A O 1
ATOM 2682 N N . ALA A 1 362 ? -12.748 -5.767 12.142 1.00 13.20 362 ALA A N 1
ATOM 2683 C CA . ALA A 1 362 ? -13.123 -4.836 11.074 1.00 13.18 362 ALA A CA 1
ATOM 2684 C C . ALA A 1 362 ? -14.190 -5.423 10.161 1.00 13.65 362 ALA A C 1
ATOM 2685 O O . ALA A 1 362 ? -14.115 -6.595 9.753 1.00 13.17 362 ALA A O 1
ATOM 2687 N N . LEU A 1 363 ? -15.152 -4.566 9.857 1.00 14.68 363 LEU A N 1
ATOM 2688 C CA . LEU A 1 363 ? -16.134 -4.935 8.830 1.00 13.55 363 LEU A CA 1
ATOM 2689 C C . LEU A 1 363 ? -15.841 -3.899 7.739 1.00 13.36 363 LEU A C 1
ATOM 2690 O O . LEU A 1 363 ? -14.718 -3.447 7.637 1.00 14.60 363 LEU A O 1
ATOM 2695 N N . GLY A 1 364 ? -16.854 -3.584 6.963 1.00 13.28 364 GLY A N 1
ATOM 2696 C CA . GLY A 1 364 ? -16.637 -2.664 5.849 1.00 14.28 364 GLY A CA 1
ATOM 2697 C C . GLY A 1 364 ? -16.369 -3.547 4.651 1.00 14.29 364 GLY A C 1
ATOM 2698 O O . GLY A 1 364 ? -16.783 -4.711 4.639 1.00 14.28 364 GLY A O 1
ATOM 2699 N N . GLY A 1 365 ? -15.660 -2.997 3.685 1.00 15.83 365 GLY A N 1
ATOM 2700 C CA . GLY A 1 365 ? -15.484 -3.754 2.450 1.00 16.10 365 GLY A CA 1
ATOM 2701 C C . GLY A 1 365 ? -16.821 -4.128 1.834 1.00 14.96 365 GLY A C 1
ATOM 2702 O O . GLY A 1 365 ? -17.719 -3.289 1.810 1.00 15.17 365 GLY A O 1
ATOM 2703 N N . ALA A 1 366 ? -16.935 -5.376 1.401 1.00 13.84 366 ALA A N 1
ATOM 2704 C CA . ALA A 1 366 ? -18.106 -5.872 0.703 1.00 15.35 366 ALA A CA 1
ATOM 2705 C C . ALA A 1 366 ? -19.321 -5.981 1.621 1.00 14.34 366 ALA A C 1
ATOM 2706 O O . ALA A 1 366 ? -20.454 -6.090 1.149 1.00 15.45 366 ALA A O 1
ATOM 2708 N N . VAL A 1 367 ? -19.107 -5.972 2.943 1.00 15.01 367 VAL A N 1
ATOM 2709 C CA . VAL A 1 367 ? -20.247 -5.977 3.843 1.00 14.91 367 VAL A CA 1
ATOM 2710 C C . VAL A 1 367 ? -21.151 -4.777 3.550 1.00 15.06 367 VAL A C 1
ATOM 2711 O O . VAL A 1 367 ? -22.381 -4.862 3.623 1.00 15.00 367 VAL A O 1
ATOM 2715 N N . ARG A 1 368 ? -20.550 -3.648 3.172 1.00 15.68 368 ARG A N 1
ATOM 2716 C CA . ARG A 1 368 ? -21.318 -2.426 3.024 1.00 18.88 368 ARG A CA 1
ATOM 2717 C C . ARG A 1 368 ? -21.972 -2.384 1.636 1.00 19.53 368 ARG A C 1
ATOM 2718 O O . ARG A 1 368 ? -22.671 -1.431 1.344 1.00 22.88 368 ARG A O 1
ATOM 2726 N N . ASP A 1 369 ? -21.806 -3.417 0.802 1.00 17.63 369 ASP A N 1
ATOM 2727 C CA . ASP A 1 369 ? -22.339 -3.365 -0.559 1.00 18.33 369 ASP A CA 1
ATOM 2728 C C . ASP A 1 369 ? -23.848 -3.574 -0.543 1.00 20.78 369 ASP A C 1
ATOM 2729 O O . ASP A 1 369 ? -24.523 -3.364 -1.550 1.00 21.46 369 ASP A O 1
ATOM 2734 N N . VAL A 1 370 ? -24.375 -4.049 0.588 1.00 18.28 370 VAL A N 1
ATOM 2735 C CA . VAL A 1 370 ? -25.801 -4.227 0.802 1.00 18.60 370 VAL A CA 1
ATOM 2736 C C . VAL A 1 370 ? -26.263 -3.205 1.821 1.00 20.76 370 VAL A C 1
ATOM 2737 O O . VAL A 1 370 ? -25.579 -2.967 2.806 1.00 20.97 370 VAL A O 1
ATOM 2741 N N . SER A 1 371 ? -27.433 -2.622 1.575 1.00 19.55 371 SER A N 1
ATOM 2742 C CA . SER A 1 371 ? -27.955 -1.563 2.415 1.00 18.75 371 SER A CA 1
ATOM 2743 C C . SER A 1 371 ? -28.533 -2.135 3.708 1.00 15.86 371 SER A C 1
ATOM 2744 O O . SER A 1 371 ? -28.978 -3.282 3.761 1.00 15.49 371 SER A O 1
ATOM 2747 N N . ALA A 1 372 ? -28.541 -1.303 4.747 1.00 16.30 372 ALA A N 1
ATOM 2748 C CA . ALA A 1 372 ? -29.139 -1.671 6.024 1.00 16.43 372 ALA A CA 1
ATOM 2749 C C . ALA A 1 372 ? -30.571 -2.182 5.900 1.00 17.49 372 ALA A C 1
ATOM 2750 O O . ALA A 1 372 ? -30.968 -3.019 6.691 1.00 17.59 372 ALA A O 1
ATOM 2752 N N . SER A 1 373 ? -31.350 -1.699 4.935 1.00 16.88 373 SER A N 1
ATOM 2753 C CA . SER A 1 373 ? -32.752 -2.064 4.867 1.00 19.76 373 SER A CA 1
ATOM 2754 C C . SER A 1 373 ? -33.011 -3.295 3.984 1.00 19.61 373 SER A C 1
ATOM 2755 O O . SER A 1 373 ? -34.156 -3.746 3.896 1.00 21.89 373 SER A O 1
ATOM 2758 N N . GLU A 1 374 ? -31.983 -3.863 3.337 1.00 18.41 374 GLU A N 1
ATOM 2759 C CA . GLU A 1 374 ? -32.190 -4.946 2.377 1.00 19.49 374 GLU A CA 1
ATOM 2760 C C . GLU A 1 374 ? -32.317 -6.304 3.067 1.00 18.03 374 GLU A C 1
ATOM 2761 O O . GLU A 1 374 ? -32.886 -7.219 2.499 1.00 18.69 374 GLU A O 1
ATOM 2767 N N . THR A 1 375 ? -31.681 -6.478 4.227 1.00 14.75 375 THR A N 1
ATOM 2768 C CA . THR A 1 375 ? -31.766 -7.695 5.023 1.00 15.65 375 THR A CA 1
ATOM 2769 C C . THR A 1 375 ? -31.967 -7.268 6.472 1.00 13.34 375 THR A C 1
ATOM 2770 O O . THR A 1 375 ? -31.773 -6.107 6.802 1.00 13.42 375 THR A O 1
ATOM 2774 N N . ALA A 1 376 ? -32.342 -8.189 7.357 1.00 12.85 376 ALA A N 1
ATOM 2775 C CA . ALA A 1 376 ? -32.576 -7.828 8.739 1.00 12.74 376 ALA A CA 1
ATOM 2776 C C . ALA A 1 376 ? -31.292 -7.375 9.438 1.00 13.94 376 ALA A C 1
ATOM 2777 O O . ALA A 1 376 ? -31.386 -6.691 10.439 1.00 15.17 376 ALA A O 1
ATOM 2779 N N . PHE A 1 377 ? -30.111 -7.746 8.925 1.00 14.50 377 PHE A N 1
ATOM 2780 C CA . PHE A 1 377 ? -28.848 -7.276 9.473 1.00 13.38 377 PHE A CA 1
ATOM 2781 C C . PHE A 1 377 ? -28.751 -5.772 9.254 1.00 13.15 377 PHE A C 1
ATOM 2782 O O . PHE A 1 377 ? -28.637 -5.313 8.118 1.00 13.86 377 PHE A O 1
ATOM 2790 N N . TYR A 1 378 ? -28.759 -5.008 10.341 1.00 12.94 378 TYR A N 1
ATOM 2791 C CA . TYR A 1 378 ? -28.870 -3.556 10.265 1.00 13.13 378 TYR A CA 1
ATOM 2792 C C . TYR A 1 378 ? -27.520 -2.854 10.106 1.00 14.81 378 TYR A C 1
ATOM 2793 O O . TYR A 1 378 ? -27.461 -1.772 9.500 1.00 14.34 378 TYR A O 1
ATOM 2802 N N . HIS A 1 379 ? -26.435 -3.470 10.593 1.00 13.90 379 HIS A N 1
ATOM 2803 C CA . HIS A 1 379 ? -25.197 -2.770 10.893 1.00 13.07 379 HIS A CA 1
ATOM 2804 C C . HIS A 1 379 ? -24.259 -2.643 9.692 1.00 14.27 379 HIS A C 1
ATOM 2805 O O . HIS A 1 379 ? -23.065 -2.844 9.804 1.00 13.54 379 HIS A O 1
ATOM 2812 N N . ARG A 1 380 ? -24.807 -2.325 8.508 1.00 14.07 380 ARG A N 1
ATOM 2813 C CA . ARG A 1 380 ? -24.015 -2.406 7.283 1.00 13.08 380 ARG A CA 1
ATOM 2814 C C . ARG A 1 380 ? -22.959 -1.304 7.196 1.00 15.11 380 ARG A C 1
ATOM 2815 O O . ARG A 1 380 ? -21.975 -1.469 6.475 1.00 14.50 380 ARG A O 1
ATOM 2823 N N . ASP A 1 381 ? -23.169 -0.154 7.846 1.00 13.95 381 ASP A N 1
ATOM 2824 C CA . ASP A 1 381 ? -22.169 0.895 7.806 1.00 15.86 381 ASP A CA 1
ATOM 2825 C C . ASP A 1 381 ? -21.155 0.768 8.941 1.00 14.78 381 ASP A C 1
ATOM 2826 O O . ASP A 1 381 ? -20.412 1.707 9.226 1.00 14.44 381 ASP A O 1
ATOM 2831 N N . ALA A 1 382 ? -21.127 -0.385 9.608 1.00 13.19 382 ALA A N 1
ATOM 2832 C CA . ALA A 1 382 ? -20.210 -0.552 10.723 1.00 13.01 382 ALA A CA 1
ATOM 2833 C C . ALA A 1 382 ? -18.785 -0.376 10.238 1.00 13.37 382 ALA A C 1
ATOM 2834 O O . ALA A 1 382 ? -18.416 -0.854 9.162 1.00 14.89 382 ALA A O 1
ATOM 2836 N N . SER A 1 383 ? -17.958 0.215 11.105 1.00 12.11 383 SER A N 1
ATOM 2837 C CA . SER A 1 383 ? -16.509 0.135 10.951 1.00 12.88 383 SER A CA 1
ATOM 2838 C C . SER A 1 383 ? -15.959 -1.189 11.482 1.00 12.56 383 SER A C 1
ATOM 2839 O O . SER A 1 383 ? -15.170 -1.875 10.839 1.00 13.50 383 SER A O 1
ATOM 2842 N N . TYR A 1 384 ? -16.416 -1.555 12.673 1.00 12.46 384 TYR A N 1
ATOM 2843 C CA . TYR A 1 384 ? -15.944 -2.770 13.319 1.00 11.74 384 TYR A CA 1
ATOM 2844 C C . TYR A 1 384 ? -16.932 -3.194 14.407 1.00 11.60 384 TYR A C 1
ATOM 2845 O O . TYR A 1 384 ? -17.683 -2.393 14.948 1.00 12.76 384 TYR A O 1
ATOM 2854 N N . PHE A 1 385 ? -16.901 -4.489 14.710 1.00 11.44 385 PHE A N 1
ATOM 2855 C CA . PHE A 1 385 ? -17.490 -5.028 15.916 1.00 12.10 385 PHE A CA 1
ATOM 2856 C C . PHE A 1 385 ? -16.471 -4.990 17.056 1.00 13.04 385 PHE A C 1
ATOM 2857 O O . PHE A 1 385 ? -15.261 -5.145 16.846 1.00 13.05 385 PHE A O 1
ATOM 2865 N N . MET A 1 386 ? -16.995 -4.858 18.284 1.00 12.56 386 MET A N 1
ATOM 2866 C CA . MET A 1 386 ? -16.274 -5.092 19.529 1.00 12.17 386 MET A CA 1
ATOM 2867 C C . MET A 1 386 ? -16.991 -6.255 20.209 1.00 12.49 386 MET A C 1
ATOM 2868 O O . MET A 1 386 ? -18.212 -6.193 20.408 1.00 12.54 386 MET A O 1
ATOM 2873 N N . PHE A 1 387 ? -16.267 -7.350 20.402 1.00 12.37 387 PHE A N 1
ATOM 2874 C CA . PHE A 1 387 ? -16.764 -8.450 21.207 1.00 12.11 387 PHE A CA 1
ATOM 2875 C C . PHE A 1 387 ? -15.915 -8.579 22.460 1.00 12.14 387 PHE A C 1
ATOM 2876 O O . PHE A 1 387 ? -14.703 -8.774 22.355 1.00 12.74 387 PHE A O 1
ATOM 2884 N N . SER A 1 388 ? -16.576 -8.604 23.617 1.00 11.39 388 SER A N 1
ATOM 2885 C CA . SER A 1 388 ? -15.885 -8.835 24.882 1.00 11.66 388 SER A CA 1
ATOM 2886 C C . SER A 1 388 ? -16.320 -10.191 25.409 1.00 11.60 388 SER A C 1
ATOM 2887 O O . SER A 1 388 ? -17.495 -10.558 25.288 1.00 12.51 388 SER A O 1
ATOM 2890 N N . PHE A 1 389 ? -15.369 -10.908 26.018 1.00 11.35 389 PHE A N 1
ATOM 2891 C CA . PHE A 1 389 ? -15.583 -12.271 26.480 1.00 11.54 389 PHE A CA 1
ATOM 2892 C C . PHE A 1 389 ? -14.813 -12.447 27.780 1.00 12.82 389 PHE A C 1
ATOM 2893 O O . PHE A 1 389 ? -13.615 -12.198 27.829 1.00 14.05 389 PHE A O 1
ATOM 2901 N N . GLY A 1 390 ? -15.525 -12.833 28.839 1.00 11.85 390 GLY A N 1
ATOM 2902 C CA . GLY A 1 390 ? -14.902 -13.007 30.141 1.00 12.67 390 GLY A CA 1
ATOM 2903 C C . GLY A 1 390 ? -15.223 -14.415 30.627 1.00 12.97 390 GLY A C 1
ATOM 2904 O O . GLY A 1 390 ? -16.358 -14.685 31.001 1.00 14.31 390 GLY A O 1
ATOM 2905 N N . ARG A 1 391 ? -14.233 -15.292 30.615 1.00 14.17 391 ARG A N 1
ATOM 2906 C CA . ARG A 1 391 ? -14.439 -16.670 31.029 1.00 14.58 391 ARG A CA 1
ATOM 2907 C C . ARG A 1 391 ? -14.103 -16.796 32.509 1.00 15.25 391 ARG A C 1
ATOM 2908 O O . ARG A 1 391 ? -13.215 -16.106 32.978 1.00 14.41 391 ARG A O 1
ATOM 2916 N N . THR A 1 392 ? -14.787 -17.717 33.210 1.00 15.99 392 THR A N 1
ATOM 2917 C CA . THR A 1 392 ? -14.533 -17.952 34.634 1.00 15.80 392 THR A CA 1
ATOM 2918 C C . THR A 1 392 ? -14.249 -19.430 34.886 1.00 17.01 392 THR A C 1
ATOM 2919 O O . THR A 1 392 ? -14.663 -20.286 34.114 1.00 16.07 392 THR A O 1
ATOM 2923 N N . SER A 1 393 ? -13.496 -19.738 35.966 1.00 16.68 393 SER A N 1
ATOM 2924 C CA . SER A 1 393 ? -13.116 -21.126 36.218 1.00 20.19 393 SER A CA 1
ATOM 2925 C C . SER A 1 393 ? -14.291 -21.931 36.775 1.00 20.89 393 SER A C 1
ATOM 2926 O O . SER A 1 393 ? -14.499 -23.081 36.403 1.00 27.46 393 SER A O 1
ATOM 2929 N N . GLY A 1 394 ? -15.072 -21.290 37.631 1.00 21.32 394 GLY A N 1
ATOM 2930 C CA . GLY A 1 394 ? -16.308 -21.825 38.161 1.00 19.74 394 GLY A CA 1
ATOM 2931 C C . GLY A 1 394 ? -17.494 -20.949 37.766 1.00 18.27 394 GLY A C 1
ATOM 2932 O O . GLY A 1 394 ? -17.446 -20.252 36.760 1.00 17.74 394 GLY A O 1
ATOM 2933 N N . ASP A 1 395 ? -18.594 -21.047 38.504 1.00 16.53 395 ASP A N 1
ATOM 2934 C CA . ASP A 1 395 ? -19.805 -20.336 38.145 1.00 17.81 395 ASP A CA 1
ATOM 2935 C C . ASP A 1 395 ? -19.491 -18.848 38.015 1.00 18.61 395 ASP A C 1
ATOM 2936 O O . ASP A 1 395 ? -18.763 -18.266 38.829 1.00 18.29 395 ASP A O 1
ATOM 2941 N N . LEU A 1 396 ? -20.089 -18.221 36.993 1.00 17.17 396 LEU A N 1
ATOM 2942 C CA . LEU A 1 396 ? -20.011 -16.780 36.848 1.00 16.38 396 LEU A CA 1
ATOM 2943 C C . LEU A 1 396 ? -20.498 -16.064 38.104 1.00 17.66 396 LEU A C 1
ATOM 2944 O O . LEU A 1 396 ? -21.540 -16.414 38.679 1.00 18.79 396 LEU A O 1
ATOM 2949 N N . THR A 1 397 ? -19.807 -14.964 38.427 1.00 17.43 397 THR A N 1
ATOM 2950 C CA . THR A 1 397 ? -20.183 -14.079 39.514 1.00 17.21 397 THR A CA 1
ATOM 2951 C C . THR A 1 397 ? -20.434 -12.682 38.984 1.00 17.24 397 THR A C 1
ATOM 2952 O O . THR A 1 397 ? -20.018 -12.312 37.879 1.00 17.88 397 THR A O 1
ATOM 2956 N N . ASP A 1 398 ? -21.146 -11.891 39.789 1.00 17.56 398 ASP A N 1
ATOM 2957 C CA . ASP A 1 398 ? -21.414 -10.511 39.454 1.00 19.51 398 ASP A CA 1
ATOM 2958 C C . ASP A 1 398 ? -20.130 -9.740 39.172 1.00 17.76 398 ASP A C 1
ATOM 2959 O O . ASP A 1 398 ? -20.220 -8.704 38.491 1.00 17.43 398 ASP A O 1
ATOM 2964 N N . THR A 1 399 ? -18.974 -10.159 39.731 1.00 17.10 399 THR A N 1
ATOM 2965 C CA . THR A 1 399 ? -17.733 -9.439 39.483 1.00 17.04 399 THR A CA 1
ATOM 2966 C C . THR A 1 399 ? -17.499 -9.351 37.970 1.00 16.30 399 THR A C 1
ATOM 2967 O O . THR A 1 399 ? -17.152 -8.294 37.438 1.00 15.11 399 THR A O 1
ATOM 2971 N N . THR A 1 400 ? -17.690 -10.485 37.295 1.00 14.12 400 THR A N 1
ATOM 2972 C CA . THR A 1 400 ? -17.389 -10.550 35.870 1.00 14.21 400 THR A CA 1
ATOM 2973 C C . THR A 1 400 ? -18.492 -9.830 35.088 1.00 13.37 400 THR A C 1
ATOM 2974 O O . THR A 1 400 ? -18.195 -9.186 34.093 1.00 14.95 400 THR A O 1
ATOM 2978 N N . VAL A 1 401 ? -19.754 -9.883 35.539 1.00 13.13 401 VAL A N 1
ATOM 2979 C CA . VAL A 1 401 ? -20.830 -9.182 34.854 1.00 14.79 401 VAL A CA 1
ATOM 2980 C C . VAL A 1 401 ? -20.573 -7.671 34.922 1.00 15.03 401 VAL A C 1
ATOM 2981 O O . VAL A 1 401 ? -20.611 -6.959 33.894 1.00 13.96 401 VAL A O 1
ATOM 2985 N N . GLN A 1 402 ? -20.255 -7.166 36.127 1.00 16.85 402 GLN A N 1
ATOM 2986 C CA . GLN A 1 402 ? -19.939 -5.754 36.256 1.00 18.51 402 GLN A CA 1
ATOM 2987 C C . GLN A 1 402 ? -18.714 -5.382 35.418 1.00 15.38 402 GLN A C 1
ATOM 2988 O O . GLN A 1 402 ? -18.650 -4.279 34.864 1.00 15.32 402 GLN A O 1
ATOM 2994 N N . PHE A 1 403 ? -17.725 -6.263 35.393 1.00 14.48 403 PHE A N 1
ATOM 2995 C CA . PHE A 1 403 ? -16.529 -6.049 34.592 1.00 14.56 403 PHE A CA 1
ATOM 2996 C C . PHE A 1 403 ? -16.885 -5.709 33.140 1.00 14.65 403 PHE A C 1
ATOM 2997 O O . PHE A 1 403 ? -16.490 -4.655 32.611 1.00 13.23 403 PHE A O 1
ATOM 3005 N N . LEU A 1 404 ? -17.651 -6.604 32.479 1.00 14.74 404 LEU A N 1
ATOM 3006 C CA . LEU A 1 404 ? -17.994 -6.384 31.077 1.00 13.77 404 LEU A CA 1
ATOM 3007 C C . LEU A 1 404 ? -18.973 -5.224 30.898 1.00 13.32 404 LEU A C 1
ATOM 3008 O O . LEU A 1 404 ? -18.874 -4.458 29.929 1.00 13.70 404 LEU A O 1
ATOM 3013 N N . ASP A 1 405 ? -19.918 -5.075 31.823 1.00 13.32 405 ASP A N 1
ATOM 3014 C CA . ASP A 1 405 ? -20.849 -3.962 31.751 1.00 14.70 405 ASP A CA 1
ATOM 3015 C C . ASP A 1 405 ? -20.099 -2.642 31.788 1.00 14.25 405 ASP A C 1
ATOM 3016 O O . ASP A 1 405 ? -20.352 -1.739 30.989 1.00 15.10 405 ASP A O 1
ATOM 3021 N N . GLY A 1 406 ? -19.186 -2.507 32.748 1.00 14.38 406 GLY A N 1
ATOM 3022 C CA . GLY A 1 406 ? -18.434 -1.266 32.864 1.00 14.11 406 GLY A CA 1
ATOM 3023 C C . GLY A 1 406 ? -17.502 -1.048 31.664 1.00 14.14 406 GLY A C 1
ATOM 3024 O O . GLY A 1 406 ? -17.159 0.081 31.310 1.00 14.94 406 GLY A O 1
ATOM 3025 N N . LEU A 1 407 ? -17.064 -2.133 31.038 1.00 13.65 407 LEU A N 1
ATOM 3026 C CA . LEU A 1 407 ? -16.214 -2.034 29.865 1.00 13.15 407 LEU A CA 1
ATOM 3027 C C . LEU A 1 407 ? -17.004 -1.418 28.700 1.00 13.98 407 LEU A C 1
ATOM 3028 O O . LEU A 1 407 ? -16.481 -0.579 27.971 1.00 13.61 407 LEU A O 1
ATOM 3033 N N . SER A 1 408 ? -18.240 -1.881 28.505 1.00 13.93 408 SER A N 1
ATOM 3034 C CA . SER A 1 408 ? -19.056 -1.328 27.442 1.00 14.14 408 SER A CA 1
ATOM 3035 C C . SER A 1 408 ? -19.315 0.162 27.677 1.00 13.41 408 SER A C 1
ATOM 3036 O O . SER A 1 408 ? -19.387 0.942 26.744 1.00 13.98 408 SER A O 1
ATOM 3039 N N . GLU A 1 409 ? -19.502 0.555 28.922 1.00 14.75 409 GLU A N 1
ATOM 3040 C CA . GLU A 1 409 ? -19.743 1.949 29.270 1.00 16.74 409 GLU A CA 1
ATOM 3041 C C . GLU A 1 409 ? -18.526 2.794 28.911 1.00 16.44 409 GLU A C 1
ATOM 3042 O O . GLU A 1 409 ? -18.665 3.843 28.290 1.00 15.74 409 GLU A O 1
ATOM 3048 N N . VAL A 1 410 ? -17.325 2.355 29.300 1.00 16.01 410 VAL A N 1
ATOM 3049 C CA . VAL A 1 410 ? -16.139 3.159 29.014 1.00 16.43 410 VAL A CA 1
ATOM 3050 C C . VAL A 1 410 ? -15.871 3.155 27.497 1.00 15.85 410 VAL A C 1
ATOM 3051 O O . VAL A 1 410 ? -15.476 4.170 26.931 1.00 15.10 410 VAL A O 1
ATOM 3055 N N . LEU A 1 411 ? -16.150 2.037 26.794 1.00 14.13 411 LEU A N 1
ATOM 3056 C CA . LEU A 1 411 ? -15.924 1.992 25.352 1.00 13.90 411 LEU A CA 1
ATOM 3057 C C . LEU A 1 411 ? -16.776 3.029 24.630 1.00 13.55 411 LEU A C 1
ATOM 3058 O O . LEU A 1 411 ? -16.349 3.472 23.583 1.00 14.94 411 LEU A O 1
ATOM 3063 N N . THR A 1 412 ? -17.979 3.330 25.147 1.00 13.61 412 THR A N 1
ATOM 3064 C CA . THR A 1 412 ? -18.911 4.246 24.511 1.00 15.29 412 THR A CA 1
ATOM 3065 C C . THR A 1 412 ? -18.840 5.643 25.127 1.00 16.24 412 THR A C 1
ATOM 3066 O O . THR A 1 412 ? -19.607 6.522 24.718 1.00 15.94 412 THR A O 1
ATOM 3070 N N . SER A 1 413 ? -17.910 5.841 26.054 1.00 14.51 413 SER A N 1
ATOM 3071 C CA . SER A 1 413 ? -17.878 7.058 26.853 1.00 16.13 413 SER A CA 1
ATOM 3072 C C . SER A 1 413 ? -17.537 8.316 26.034 1.00 16.79 413 SER A C 1
ATOM 3073 O O . SER A 1 413 ? -17.805 9.438 26.480 1.00 18.59 413 SER A O 1
ATOM 3076 N N . GLY A 1 414 ? -16.926 8.158 24.859 1.00 17.99 414 GLY A N 1
ATOM 3077 C CA . GLY A 1 414 ? -16.678 9.310 24.007 1.00 19.00 414 GLY A CA 1
ATOM 3078 C C . GLY A 1 414 ? -17.956 9.961 23.490 1.00 19.18 414 GLY A C 1
ATOM 3079 O O . GLY A 1 414 ? -17.939 11.143 23.117 1.00 21.19 414 GLY A O 1
ATOM 3080 N N . GLN A 1 415 ? -19.042 9.171 23.388 1.00 18.21 415 GLN A N 1
ATOM 3081 C CA . GLN A 1 415 ? -20.330 9.636 22.889 1.00 20.50 415 GLN A CA 1
ATOM 3082 C C . GLN A 1 415 ? -21.419 8.770 23.507 1.00 20.69 415 GLN A C 1
ATOM 3083 O O . GLN A 1 415 ? -21.936 7.819 22.905 1.00 19.56 415 GLN A O 1
ATOM 3089 N N . PRO A 1 416 ? -21.701 8.964 24.808 1.00 19.53 416 PRO A N 1
ATOM 3090 C CA . PRO A 1 416 ? -22.539 8.006 25.530 1.00 20.57 416 PRO A CA 1
ATOM 3091 C C . PRO A 1 416 ? -23.972 7.855 25.022 1.00 20.16 416 PRO A C 1
ATOM 3092 O O . PRO A 1 416 ? -24.566 6.819 25.243 1.00 22.45 416 PRO A O 1
ATOM 3096 N N . ASP A 1 417 ? -24.503 8.860 24.330 1.00 21.40 417 ASP A N 1
ATOM 3097 C CA . ASP A 1 417 ? -25.906 8.833 23.936 1.00 24.99 417 ASP A CA 1
ATOM 3098 C C . ASP A 1 417 ? -26.086 8.525 22.454 1.00 22.82 417 ASP A C 1
ATOM 3099 O O . ASP A 1 417 ? -27.211 8.582 21.956 1.00 23.63 417 ASP A O 1
ATOM 3104 N N . ALA A 1 418 ? -25.000 8.218 21.733 1.00 20.89 418 ALA A N 1
ATOM 3105 C CA . ALA A 1 418 ? -25.099 7.800 20.343 1.00 19.76 418 ALA A CA 1
ATOM 3106 C C . ALA A 1 418 ? -25.701 6.402 20.228 1.00 19.61 418 ALA A C 1
ATOM 3107 O O . ALA A 1 418 ? -25.758 5.634 21.190 1.00 19.66 418 ALA A O 1
ATOM 3109 N N . TYR A 1 419 ? -26.137 6.068 19.002 1.00 16.89 419 TYR A N 1
ATOM 3110 C CA . TYR A 1 419 ? -26.616 4.731 18.735 1.00 15.82 419 TYR A CA 1
ATOM 3111 C C . TYR A 1 419 ? -25.423 3.788 18.640 1.00 15.44 419 TYR A C 1
ATOM 3112 O O . TYR A 1 419 ? -24.491 4.020 17.867 1.00 15.99 419 TYR A O 1
ATOM 3121 N N . TYR A 1 420 ? -25.513 2.671 19.368 1.00 14.60 420 TYR A N 1
ATOM 3122 C CA . TYR A 1 420 ? -24.542 1.587 19.258 1.00 15.27 420 TYR A CA 1
ATOM 3123 C C . TYR A 1 420 ? -25.277 0.282 19.010 1.00 13.58 420 TYR A C 1
ATOM 3124 O O . TYR A 1 420 ? -26.087 -0.171 19.823 1.00 14.36 420 TYR A O 1
ATOM 3133 N N . GLY A 1 421 ? -25.002 -0.306 17.872 1.00 12.37 421 GLY A N 1
ATOM 3134 C CA . GLY A 1 421 ? -25.508 -1.626 17.568 1.00 13.13 421 GLY A CA 1
ATOM 3135 C C . GLY A 1 421 ? -24.880 -2.711 18.429 1.00 13.12 421 GLY A C 1
ATOM 3136 O O . GLY A 1 421 ? -23.891 -2.497 19.143 1.00 12.19 421 GLY A O 1
ATOM 3137 N N . GLN A 1 422 ? -25.529 -3.868 18.361 1.00 13.71 422 GLN A N 1
ATOM 3138 C CA . GLN A 1 422 ? -25.013 -5.098 18.940 1.00 12.41 422 GLN A CA 1
ATOM 3139 C C . GLN A 1 422 ? -25.253 -6.203 17.922 1.00 13.45 422 GLN A C 1
ATOM 3140 O O . GLN A 1 422 ? -26.241 -6.154 17.187 1.00 13.19 422 GLN A O 1
ATOM 3146 N N . TYR A 1 423 ? -24.355 -7.181 17.894 1.00 13.12 423 TYR A N 1
ATOM 3147 C CA . TYR A 1 423 ? -24.504 -8.306 16.990 1.00 12.34 423 TYR A CA 1
ATOM 3148 C C . TYR A 1 423 ? -25.368 -9.386 17.629 1.00 13.35 423 TYR A C 1
ATOM 3149 O O . TYR A 1 423 ? -24.985 -9.967 18.641 1.00 14.70 423 TYR A O 1
ATOM 3158 N N . VAL A 1 424 ? -26.506 -9.688 16.980 1.00 12.12 424 VAL A N 1
ATOM 3159 C CA . VAL A 1 424 ? -27.451 -10.637 17.513 1.00 12.35 424 VAL A CA 1
ATOM 3160 C C . VAL A 1 424 ? -26.873 -12.047 17.424 1.00 11.61 424 VAL A C 1
ATOM 3161 O O . VAL A 1 424 ? -27.405 -12.976 18.021 1.00 12.12 424 VAL A O 1
ATOM 3165 N N . GLY A 1 425 ? -25.753 -12.217 16.703 1.00 12.79 425 GLY A N 1
ATOM 3166 C CA . GLY A 1 425 ? -25.024 -13.479 16.690 1.00 12.65 425 GLY A CA 1
ATOM 3167 C C . GLY A 1 425 ? -24.297 -13.760 18.008 1.00 13.23 425 GLY A C 1
ATOM 3168 O O . GLY A 1 425 ? -23.916 -14.904 18.288 1.00 13.53 425 GLY A O 1
ATOM 3169 N N . ASN A 1 426 ? -24.101 -12.699 18.810 1.00 12.40 426 ASN A N 1
ATOM 3170 C CA . ASN A 1 426 ? -23.523 -12.844 20.143 1.00 16.15 426 ASN A CA 1
ATOM 3171 C C . ASN A 1 426 ? -24.494 -12.234 21.154 1.00 14.02 426 ASN A C 1
ATOM 3172 O O . ASN A 1 426 ? -24.334 -11.092 21.614 1.00 13.56 426 ASN A O 1
ATOM 3177 N N . VAL A 1 427 ? -25.510 -13.010 21.523 1.00 12.53 427 VAL A N 1
ATOM 3178 C CA . VAL A 1 427 ? -26.569 -12.483 22.371 1.00 12.50 427 VAL A CA 1
ATOM 3179 C C . VAL A 1 427 ? -25.995 -12.163 23.740 1.00 11.51 427 VAL A C 1
ATOM 3180 O O . VAL A 1 427 ? -25.061 -12.808 24.217 1.00 12.10 427 VAL A O 1
ATOM 3184 N N . ASP A 1 428 ? -26.529 -11.081 24.305 1.00 11.80 428 ASP A N 1
ATOM 3185 C CA . ASP A 1 428 ? -26.211 -10.647 25.651 1.00 12.22 428 ASP A CA 1
ATOM 3186 C C . ASP A 1 428 ? -27.495 -10.697 26.469 1.00 11.85 428 ASP A C 1
ATOM 3187 O O . ASP A 1 428 ? -28.320 -9.801 26.374 1.00 13.32 428 ASP A O 1
ATOM 3192 N N . PRO A 1 429 ? -27.738 -11.780 27.221 1.00 12.35 429 PRO A N 1
ATOM 3193 C CA . PRO A 1 429 ? -28.982 -11.905 27.995 1.00 12.24 429 PRO A CA 1
ATOM 3194 C C . PRO A 1 429 ? -29.050 -11.038 29.244 1.00 12.81 429 PRO A C 1
ATOM 3195 O O . PRO A 1 429 ? -30.109 -10.987 29.853 1.00 14.92 429 PRO A O 1
ATOM 3199 N N . ARG A 1 430 ? -27.950 -10.392 29.621 1.00 12.75 430 ARG A N 1
ATOM 3200 C CA . ARG A 1 430 ? -27.922 -9.623 30.894 1.00 12.44 430 ARG A CA 1
ATOM 3201 C C . ARG A 1 430 ? -28.120 -8.129 30.623 1.00 13.61 430 ARG A C 1
ATOM 3202 O O . ARG A 1 430 ? -27.281 -7.334 31.045 1.00 15.72 430 ARG A O 1
ATOM 3210 N N . GLN A 1 431 ? -29.211 -7.814 29.948 1.00 14.75 431 GLN A N 1
ATOM 3211 C CA . GLN A 1 431 ? -29.554 -6.411 29.652 1.00 15.12 431 GLN A CA 1
ATOM 3212 C C . GLN A 1 431 ? -31.066 -6.337 29.414 1.00 15.22 431 GLN A C 1
ATOM 3213 O O . GLN A 1 431 ? -31.676 -7.397 29.254 1.00 16.18 431 GLN A O 1
ATOM 3219 N N . PRO A 1 432 ? -31.672 -5.136 29.418 1.00 15.27 432 PRO A N 1
ATOM 3220 C CA . PRO A 1 432 ? -33.073 -4.978 29.091 1.00 17.50 432 PRO A CA 1
ATOM 3221 C C . PRO A 1 432 ? -33.331 -5.562 27.723 1.00 18.15 432 PRO A C 1
ATOM 3222 O O . PRO A 1 432 ? -32.496 -5.431 26.842 1.00 16.45 432 PRO A O 1
ATOM 3226 N N . THR A 1 433 ? -34.525 -6.103 27.556 1.00 16.86 433 THR A N 1
ATOM 3227 C CA . THR A 1 433 ? -34.904 -6.631 26.240 1.00 17.22 433 THR A CA 1
ATOM 3228 C C . THR A 1 433 ? -35.067 -5.477 25.260 1.00 18.09 433 THR A C 1
ATOM 3229 O O . THR A 1 433 ? -34.743 -5.635 24.097 1.00 15.64 433 THR A O 1
ATOM 3233 N N . ASP A 1 434 ? -35.500 -4.330 25.773 1.00 18.19 434 ASP A N 1
ATOM 3234 C CA . ASP A 1 434 ? -35.661 -3.131 24.909 1.00 21.92 434 ASP A CA 1
ATOM 3235 C C . ASP A 1 434 ? -34.305 -2.718 24.335 1.00 18.31 434 ASP A C 1
ATOM 3236 O O . ASP A 1 434 ? -34.226 -2.399 23.153 1.00 18.14 434 ASP A O 1
ATOM 3241 N N . GLU A 1 435 ? -33.296 -2.685 25.193 1.00 17.86 435 GLU A N 1
ATOM 3242 C CA . GLU A 1 435 ? -31.951 -2.264 24.744 1.00 18.02 435 GLU A CA 1
ATOM 3243 C C . GLU A 1 435 ? -31.405 -3.305 23.765 1.00 16.39 435 GLU A C 1
ATOM 3244 O O . GLU A 1 435 ? -30.796 -2.929 22.780 1.00 16.66 435 GLU A O 1
ATOM 3250 N N . ALA A 1 436 ? -31.658 -4.572 24.075 1.00 15.06 436 ALA A N 1
ATOM 3251 C CA . ALA A 1 436 ? -31.171 -5.660 23.197 1.00 13.73 436 ALA A CA 1
ATOM 3252 C C . ALA A 1 436 ? -31.790 -5.533 21.801 1.00 13.33 436 ALA A C 1
ATOM 3253 O O . ALA A 1 436 ? -31.064 -5.572 20.819 1.00 13.74 436 ALA A O 1
ATOM 3255 N N . LEU A 1 437 ? -33.112 -5.373 21.762 1.00 13.69 437 LEU A N 1
ATOM 3256 C CA . LEU A 1 437 ? -33.820 -5.304 20.456 1.00 14.18 437 LEU A CA 1
ATOM 3257 C C . LEU A 1 437 ? -33.307 -4.098 19.657 1.00 15.76 437 LEU A C 1
ATOM 3258 O O . LEU A 1 437 ? -33.019 -4.260 18.478 1.00 14.80 437 LEU A O 1
ATOM 3263 N N . THR A 1 438 ? -33.211 -2.941 20.301 1.00 14.04 438 THR A N 1
ATOM 3264 C CA . THR A 1 438 ? -32.682 -1.746 19.665 1.00 15.99 438 THR A CA 1
ATOM 3265 C C . THR A 1 438 ? -31.250 -1.967 19.167 1.00 13.59 438 THR A C 1
ATOM 3266 O O . THR A 1 438 ? -30.898 -1.613 18.041 1.00 13.40 438 THR A O 1
ATOM 3270 N N . GLY A 1 439 ? -30.407 -2.580 19.998 1.00 13.26 439 GLY A N 1
ATOM 3271 C CA . GLY A 1 439 ? -29.045 -2.856 19.574 1.00 13.36 439 GLY A CA 1
ATOM 3272 C C . GLY A 1 439 ? -29.003 -3.870 18.425 1.00 12.38 439 GLY A C 1
ATOM 3273 O O . GLY A 1 439 ? -28.292 -3.690 17.438 1.00 13.11 439 GLY A O 1
ATOM 3274 N N . TYR A 1 440 ? -29.720 -4.976 18.580 1.00 13.46 440 TYR A N 1
ATOM 3275 C CA . TYR A 1 440 ? -29.637 -6.058 17.616 1.00 12.69 440 TYR A CA 1
ATOM 3276 C C . TYR A 1 440 ? -30.153 -5.638 16.239 1.00 12.26 440 TYR A C 1
ATOM 3277 O O . TYR A 1 440 ? -29.509 -6.005 15.240 1.00 12.10 440 TYR A O 1
ATOM 3286 N N . TYR A 1 441 ? -31.277 -4.893 16.188 1.00 12.94 441 TYR A N 1
ATOM 3287 C CA . TYR A 1 441 ? -31.969 -4.692 14.927 1.00 12.89 441 TYR A CA 1
ATOM 3288 C C . TYR A 1 441 ? -32.043 -3.231 14.493 1.00 15.07 441 TYR A C 1
ATOM 3289 O O . TYR A 1 441 ? -32.425 -2.968 13.350 1.00 14.01 441 TYR A O 1
ATOM 3298 N N . GLY A 1 442 ? -31.764 -2.285 15.399 1.00 15.30 442 GLY A N 1
ATOM 3299 C CA . GLY A 1 442 ? -31.809 -0.884 15.004 1.00 14.71 442 GLY A CA 1
ATOM 3300 C C . GLY A 1 442 ? -33.128 -0.502 14.327 1.00 14.25 442 GLY A C 1
ATOM 3301 O O . GLY A 1 442 ? -34.220 -0.849 14.767 1.00 14.08 442 GLY A O 1
ATOM 3302 N N . LYS A 1 443 ? -33.034 0.261 13.239 1.00 16.11 443 LYS A N 1
ATOM 3303 C CA . LYS A 1 443 ? -34.236 0.786 12.600 1.00 17.07 443 LYS A CA 1
ATOM 3304 C C . LYS A 1 443 ? -34.902 -0.263 11.726 1.00 16.61 443 LYS A C 1
ATOM 3305 O O . LYS A 1 443 ? -35.882 0.068 11.062 1.00 19.04 443 LYS A O 1
ATOM 3311 N N . ASN A 1 444 ? -34.372 -1.502 11.694 1.00 14.92 444 ASN A N 1
ATOM 3312 C CA . ASN A 1 444 ? -35.102 -2.592 11.052 1.00 15.42 444 ASN A CA 1
ATOM 3313 C C . ASN A 1 444 ? -36.188 -3.138 11.991 1.00 15.15 444 ASN A C 1
ATOM 3314 O O . ASN A 1 444 ? -36.992 -3.994 11.616 1.00 15.80 444 ASN A O 1
ATOM 3319 N N . LEU A 1 445 ? -36.185 -2.703 13.253 1.00 14.90 445 LEU A N 1
ATOM 3320 C CA . LEU A 1 445 ? -37.055 -3.306 14.251 1.00 15.37 445 LEU A CA 1
ATOM 3321 C C . LEU A 1 445 ? -38.525 -3.219 13.830 1.00 15.92 445 LEU A C 1
ATOM 3322 O O . LEU A 1 445 ? -39.262 -4.196 13.960 1.00 14.67 445 LEU A O 1
ATOM 3327 N N . HIS A 1 446 ? -38.959 -2.048 13.346 1.00 17.19 446 HIS A N 1
ATOM 3328 C CA . HIS A 1 446 ? -40.380 -1.868 13.074 1.00 19.16 446 HIS A CA 1
ATOM 3329 C C . HIS A 1 446 ? -40.864 -2.841 12.000 1.00 17.01 446 HIS A C 1
ATOM 3330 O O . HIS A 1 446 ? -41.901 -3.468 12.164 1.00 16.69 446 HIS A O 1
ATOM 3337 N N . ARG A 1 447 ? -40.139 -2.938 10.894 1.00 16.24 447 ARG A N 1
ATOM 3338 C CA . ARG A 1 447 ? -40.503 -3.821 9.808 1.00 15.13 447 ARG A CA 1
ATOM 3339 C C . ARG A 1 447 ? -40.493 -5.272 10.296 1.00 14.93 447 ARG A C 1
ATOM 3340 O O . ARG A 1 447 ? -41.381 -6.056 9.962 1.00 15.13 447 ARG A O 1
ATOM 3348 N N . LEU A 1 448 ? -39.492 -5.635 11.103 1.00 13.15 448 LEU A N 1
ATOM 3349 C CA . LEU A 1 448 ? -39.479 -6.989 11.647 1.00 13.13 448 LEU A CA 1
ATOM 3350 C C . LEU A 1 448 ? -40.700 -7.299 12.517 1.00 12.82 448 LEU A C 1
ATOM 3351 O O . LEU A 1 448 ? -41.197 -8.411 12.460 1.00 14.93 448 LEU A O 1
ATOM 3356 N N . GLN A 1 449 ? -41.151 -6.342 13.327 1.00 14.41 449 GLN A N 1
ATOM 3357 C CA . GLN A 1 449 ? -42.352 -6.547 14.118 1.00 15.54 449 GLN A CA 1
ATOM 3358 C C . GLN A 1 449 ? -43.580 -6.723 13.219 1.00 16.73 449 GLN A C 1
ATOM 3359 O O . GLN A 1 449 ? -44.451 -7.530 13.529 1.00 16.76 449 GLN A O 1
ATOM 3365 N N . GLN A 1 450 ? -43.658 -5.957 12.135 1.00 16.74 450 GLN A N 1
ATOM 3366 C CA . GLN A 1 450 ? -44.741 -6.120 11.162 1.00 18.41 450 GLN A CA 1
ATOM 3367 C C . GLN A 1 450 ? -44.748 -7.530 10.585 1.00 17.06 450 GLN A C 1
ATOM 3368 O O . GLN A 1 450 ? -45.784 -8.173 10.510 1.00 17.69 450 GLN A O 1
ATOM 3374 N N . ILE A 1 451 ? -43.572 -8.007 10.181 1.00 15.58 451 ILE A N 1
ATOM 3375 C CA . ILE A 1 451 ? -43.454 -9.345 9.628 1.00 15.45 451 ILE A CA 1
ATOM 3376 C C . ILE A 1 451 ? -43.766 -10.390 10.690 1.00 15.49 451 ILE A C 1
ATOM 3377 O O . ILE A 1 451 ? -44.461 -11.364 10.430 1.00 14.97 451 ILE A O 1
ATOM 3382 N N . LYS A 1 452 ? -43.236 -10.190 11.901 1.00 14.91 452 LYS A N 1
ATOM 3383 C CA . LYS A 1 452 ? -43.576 -11.064 13.014 1.00 13.89 452 LYS A CA 1
ATOM 3384 C C . LYS A 1 452 ? -45.089 -11.185 13.177 1.00 14.55 452 LYS A C 1
ATOM 3385 O O . LYS A 1 452 ? -45.592 -12.292 13.331 1.00 14.57 452 LYS A O 1
ATOM 3391 N N . SER A 1 453 ? -45.809 -10.058 13.182 1.00 16.06 453 SER A N 1
ATOM 3392 C CA . SER A 1 453 ? -47.267 -10.097 13.329 1.00 16.99 453 SER A CA 1
ATOM 3393 C C . SER A 1 453 ? -47.932 -10.878 12.199 1.00 17.82 453 SER A C 1
ATOM 3394 O O . SER A 1 453 ? -48.915 -11.575 12.417 1.00 21.32 453 SER A O 1
ATOM 3397 N N . ALA A 1 454 ? -47.418 -10.719 10.989 1.00 18.27 454 ALA A N 1
ATOM 3398 C CA . ALA A 1 454 ? -47.922 -11.389 9.808 1.00 18.27 454 ALA A CA 1
ATOM 3399 C C . ALA A 1 454 ? -47.724 -12.901 9.890 1.00 20.39 454 ALA A C 1
ATOM 3400 O O . ALA A 1 454 ? -48.702 -13.632 9.754 1.00 24.39 454 ALA A O 1
ATOM 3402 N N . VAL A 1 455 ? -46.509 -13.383 10.209 1.00 15.74 455 VAL A N 1
ATOM 3403 C CA . VAL A 1 455 ? -46.226 -14.813 10.098 1.00 16.20 455 VAL A CA 1
ATOM 3404 C C . VAL A 1 455 ? -46.280 -15.591 11.416 1.00 14.67 455 VAL A C 1
ATOM 3405 O O . VAL A 1 455 ? -46.349 -16.827 11.396 1.00 13.44 455 VAL A O 1
ATOM 3409 N N . ASP A 1 456 ? -46.210 -14.898 12.555 1.00 14.68 456 ASP A N 1
ATOM 3410 C CA . ASP A 1 456 ? -46.242 -15.567 13.845 1.00 14.17 456 ASP A CA 1
ATOM 3411 C C . ASP A 1 456 ? -46.935 -14.652 14.850 1.00 15.77 456 ASP A C 1
ATOM 3412 O O . ASP A 1 456 ? -46.333 -14.253 15.847 1.00 15.44 456 ASP A O 1
ATOM 3417 N N . PRO A 1 457 ? -48.229 -14.307 14.641 1.00 15.25 457 PRO A N 1
ATOM 3418 C CA . PRO A 1 457 ? -48.950 -13.414 15.550 1.00 17.41 457 PRO A CA 1
ATOM 3419 C C . PRO A 1 457 ? -49.027 -13.916 16.992 1.00 16.51 457 PRO A C 1
ATOM 3420 O O . PRO A 1 457 ? -49.088 -13.107 17.889 1.00 17.71 457 PRO A O 1
ATOM 3424 N N . ASN A 1 458 ? -49.040 -15.235 17.200 1.00 15.56 458 ASN A N 1
ATOM 3425 C CA . ASN A 1 458 ? -49.178 -15.843 18.521 1.00 16.46 458 ASN A CA 1
ATOM 3426 C C . ASN A 1 458 ? -47.821 -16.076 19.205 1.00 14.76 458 ASN A C 1
ATOM 3427 O O . ASN A 1 458 ? -47.783 -16.590 20.317 1.00 15.53 458 ASN A O 1
ATOM 3432 N N . ASP A 1 459 ? -46.729 -15.664 18.563 1.00 13.79 459 ASP A N 1
ATOM 3433 C CA . ASP A 1 459 ? -45.386 -15.693 19.153 1.00 13.77 459 ASP A CA 1
ATOM 3434 C C . ASP A 1 459 ? -45.023 -17.104 19.583 1.00 13.46 459 ASP A C 1
ATOM 3435 O O . ASP A 1 459 ? -44.507 -17.316 20.688 1.00 14.63 459 ASP A O 1
ATOM 3440 N N . VAL A 1 460 ? -45.156 -18.036 18.646 1.00 12.63 460 VAL A N 1
ATOM 3441 C CA . VAL A 1 460 ? -44.723 -19.401 18.850 1.00 13.08 460 VAL A CA 1
ATOM 3442 C C . VAL A 1 460 ? -43.204 -19.431 18.947 1.00 12.26 460 VAL A C 1
ATOM 3443 O O . VAL A 1 460 ? -42.683 -20.149 19.787 1.00 12.61 460 VAL A O 1
ATOM 3447 N N . PHE A 1 461 ? -42.524 -18.704 18.048 1.00 13.14 461 PHE A N 1
ATOM 3448 C CA . PHE A 1 461 ? -41.071 -18.714 17.979 1.00 12.18 461 PHE A CA 1
ATOM 3449 C C . PHE A 1 461 ? -40.552 -17.607 18.886 1.00 12.92 461 PHE A C 1
ATOM 3450 O O . PHE A 1 461 ? -40.489 -16.447 18.493 1.00 13.78 461 PHE A O 1
ATOM 3458 N N . HIS A 1 462 ? -40.198 -17.996 20.108 1.00 12.23 462 HIS A N 1
ATOM 3459 C CA . HIS A 1 462 ? -39.928 -17.059 21.187 1.00 12.61 462 HIS A CA 1
ATOM 3460 C C . HIS A 1 462 ? -38.611 -17.396 21.893 1.00 11.92 462 HIS A C 1
ATOM 3461 O O . HIS A 1 462 ? -38.321 -18.558 22.197 1.00 12.45 462 HIS A O 1
ATOM 3468 N N . ASN A 1 463 ? -37.880 -16.343 22.260 1.00 11.65 463 ASN A N 1
ATOM 3469 C CA . ASN A 1 463 ? -36.797 -16.459 23.222 1.00 11.40 463 ASN A CA 1
ATOM 3470 C C . ASN A 1 463 ? -36.812 -15.167 24.035 1.00 11.89 463 ASN A C 1
ATOM 3471 O O . ASN A 1 463 ? -37.634 -14.273 23.799 1.00 12.48 463 ASN A O 1
ATOM 3476 N N . GLN A 1 464 ? -35.876 -15.077 24.989 1.00 12.07 464 GLN A N 1
ATOM 3477 C CA . GLN A 1 464 ? -35.818 -13.952 25.906 1.00 13.04 464 GLN A CA 1
ATOM 3478 C C . GLN A 1 464 ? -35.829 -12.625 25.154 1.00 13.80 464 GLN A C 1
ATOM 3479 O O . GLN A 1 464 ? -36.353 -11.624 25.653 1.00 16.11 464 GLN A O 1
ATOM 3485 N N . GLN A 1 465 ? -35.185 -12.578 23.991 1.00 11.74 465 GLN A N 1
ATOM 3486 C CA . GLN A 1 465 ? -34.971 -11.327 23.279 1.00 12.64 465 GLN A CA 1
ATOM 3487 C C . GLN A 1 465 ? -35.473 -11.401 21.836 1.00 13.63 465 GLN A C 1
ATOM 3488 O O . GLN A 1 465 ? -34.978 -10.696 20.965 1.00 12.97 465 GLN A O 1
ATOM 3494 N N . SER A 1 466 ? -36.544 -12.178 21.594 1.00 14.65 466 SER A N 1
ATOM 3495 C CA . SER A 1 466 ? -37.116 -12.302 20.264 1.00 13.96 466 SER A CA 1
ATOM 3496 C C . SER A 1 466 ? -37.974 -11.079 19.940 1.00 15.03 466 SER A C 1
ATOM 3497 O O . SER A 1 466 ? -38.359 -10.273 20.794 1.00 14.36 466 SER A O 1
ATOM 3500 N N . ILE A 1 467 ? -38.220 -10.926 18.651 1.00 16.47 467 ILE A N 1
ATOM 3501 C CA . ILE A 1 467 ? -38.945 -9.784 18.123 1.00 16.45 467 ILE A CA 1
ATOM 3502 C C . ILE A 1 467 ? -40.404 -9.966 18.499 1.00 15.97 467 ILE A C 1
ATOM 3503 O O . ILE A 1 467 ? -41.017 -10.994 18.183 1.00 15.04 467 ILE A O 1
ATOM 3508 N N . PRO A 1 468 ? -40.968 -9.018 19.240 1.00 15.75 468 PRO A N 1
ATOM 3509 C CA . PRO A 1 468 ? -42.368 -9.128 19.619 1.00 16.94 468 PRO A CA 1
ATOM 3510 C C . PRO A 1 468 ? -43.323 -8.747 18.496 1.00 15.91 468 PRO A C 1
ATOM 3511 O O . PRO A 1 468 ? -43.045 -7.855 17.711 1.00 16.67 468 PRO A O 1
ATOM 3515 N N . PRO A 1 469 ? -44.501 -9.406 18.412 1.00 18.16 469 PRO A N 1
ATOM 3516 C CA . PRO A 1 469 ? -45.533 -8.953 17.486 1.00 19.15 469 PRO A CA 1
ATOM 3517 C C . PRO A 1 469 ? -45.870 -7.505 17.852 1.00 21.77 469 PRO A C 1
ATOM 3518 O O . PRO A 1 469 ? -45.699 -7.099 19.002 1.00 22.32 469 PRO A O 1
ATOM 3522 N N . LEU A 1 470 ? -46.365 -6.744 16.888 1.00 22.59 470 LEU A N 1
ATOM 3523 C CA . LEU A 1 470 ? -46.951 -5.426 17.160 1.00 28.44 470 LEU A CA 1
ATOM 3524 C C . LEU A 1 470 ? -47.946 -5.469 18.344 1.00 25.68 470 LEU A C 1
ATOM 3525 O O . LEU A 1 470 ? -48.743 -6.459 18.504 1.00 28.04 470 LEU A O 1
#

InterPro domains:
  IPR006094 FAD linked oxidase, N-terminal [PF01565] (45-180)
  IPR012951 Berberine/berberine-like [PF08031] (437-468)
  IPR016166 FAD-binding domain, PCMH-type [PS51387] (41-212)
  IPR016169 FAD-binding, type PCMH, subdomain 2 [G3DSA:3.30.465.10] (43-467)
  IPR036318 FAD-binding, type PCMH-like superfamily [SSF56176] (22-212)
  IPR050416 FAD-linked Oxidoreductases in Biosynthetic Pathways [PTHR42973] (3-468)

Foldseek 3Di:
DLLVVQLCVLQPVPPVFKDAPVDPCQQVVLPALAPQLGAHERMEGAHQALSSVLSNLVSCVVVVAFAFEDALQNANNSQCRHHRHYRYYHLNLADWDADVVQRKIKGFQNQFQLNQLVVSCVNQQKDAQFDQARSHTNQLGQQAWGHYQQCLPANTQVVFWAKWWWQFSNSDIDMDGCVRPQLLSQCSRRAVLQTTGTGMTTGGIDHDFQKKKKKKFKAWAQDLVLVLQVVVLLLCVLLVPPDPSRWWWKWKDKRTMIMIIGMDRDDPVVVVVVVVQVSGPDGGPDMDMDMDSRVSVVSVVSNVVVVVLVQRGRAHKAKWKKFAAPVQRFDSVLSSVLSVLSNDQQAQAPIKMWMKTAHHRNNLVDALQSHQQNRSRTGTMIMIMGGHPDHDDVSNVVSVVVSVQSRRVVPNPDQIATRSSHDHLPDDLVNNLCRSRNPCLVSSLCSSCVGPVPRSSDGSNHRHHD

Organism: Penicillium rubens (strain ATCC 28089 / DSM 1075 / NRRL 1951 / Wisconsin 54-1255) (NCBI:txid500485)

Radius of gyration: 21.83 Å; Cα contacts (8 Å, |Δi|>4): 1090; chains: 1; bounding box: 59×53×53 Å